Protein AF-0000000079815962 (afdb_homodimer)

InterPro domains:
  IPR004821 Cytidyltransferase-like domain [PF01467] (2-64)
  IPR014729 Rossmann-like alpha/beta/alpha sandwich fold [G3DSA:3.40.50.620] (1-140)
  IPR027417 P-loop containing nucleoside triphosphate hydrolase [G3DSA:3.40.50.300] (142-307)
  IPR027417 P-loop containing nucleoside triphosphate hydrolase [SSF52540] (143-313)
  IPR038727 NadR/Ttd14, AAA domain [PF13521] (144-303)
  IPR052735 Bacterial NAD biosynthesis/regulator protein [PTHR37512] (2-311)

pLDDT: mean 91.23, std 10.19, range [39.28, 98.06]

Radius of gyration: 28.27 Å; Cα contacts (8 Å, |Δi|>4): 1165; chains: 2; bounding box: 71×78×68 Å

Nearest PDB structures (foldseek):
  1lw7-assembly1_A  TM=7.899E-01  e=9.755E-20  Haemophilus influenzae
  6gyf-assembly1_A  TM=7.454E-01  e=7.166E-16  Lactococcus cremoris
  6gyf-assembly2_B  TM=7.501E-01  e=1.080E-15  Lactococcus cremoris
  6gzo-assembly2_B  TM=7.158E-01  e=6.374E-16  Lactococcus cremoris
  6gzo-assembly1_A  TM=7.272E-01  e=9.427E-15  Lactococcus cremoris

Foldseek 3Di:
DEEDQCLDPFQVNLQQVQVVVVVDQAAEYEHEDEPPFPDGSVLRLVLSVVSHDPRYDYDYDYPPDDPDLQVVLVVVCVVDPHQDAEYIDLDPCFCVNQVNSVHHYDHRHVPCPVPVDDSVVCLVPVLVQLLGGRLLVQLVQFAEEEEDAFPPLCLVVLQVLLCVVQVAEEQDQQVVVVCVVCVPPPDPADDPVVLVVSQVVSSVSSSVRSSGGSNRYYYYSDHLLLSQLVVCVRPVDGDPVSVVSPLVDDGQEYEYRDPPPPPPPPPPDDDPVRRVVSSVSSVVSVVVSVHHYDYADDDSVRRNVVVNVVCVVSSDGDNRD/DEEDQCQPPFQVNLQQQQVVVVVDQAAEYEHEDEPPFPDGSVLRLVLSVVSHDPRYDYDYDYPPDDPDLQVVLVVVCVVDPHQDAEYTDLDPCFCVNQVNSVHHYDHRHVPCPVPVDDSVVCLVPVLVQLLGGRLQVQLVQFAEEEEDAFPPLCLVVLQVLLCVVQVAEEQDQQVVVVCVVCVPPPDPADDPVVLVVSQVVSSVSSSVRSSGGSNRYYYYSDHLLLSQLVVCVRPVDGDPVSVVSPLVDDGQEYEYRDNPPPPPPPPPDDDPVRRVVSSVSSVVSVVVSVHHYDYADDDPVRRNVVVNVVCVVSSDGDNRD

Structure (mmCIF, N/CA/C/O backbone):
data_AF-0000000079815962-model_v1
#
loop_
_entity.id
_entity.type
_entity.pdbx_description
1 polymer 'Ribosylnicotinamide kinase'
#
loop_
_atom_site.group_PDB
_atom_site.id
_atom_site.type_symbol
_atom_site.label_atom_id
_atom_site.label_alt_id
_atom_site.label_comp_id
_atom_site.label_asym_id
_atom_site.label_entity_id
_atom_site.label_seq_id
_atom_site.pdbx_PDB_ins_code
_atom_site.Cartn_x
_atom_site.Cartn_y
_atom_site.Cartn_z
_atom_site.occupancy
_atom_site.B_iso_or_equiv
_atom_site.auth_seq_id
_atom_site.auth_comp_id
_atom_site.auth_asym_id
_atom_site.auth_atom_id
_atom_site.pdbx_PDB_model_num
ATOM 1 N N . MET A 1 1 ? 9.242 31.219 -9.156 1 95.38 1 MET A N 1
ATOM 2 C CA . MET A 1 1 ? 10.234 30.812 -8.164 1 95.38 1 MET A CA 1
ATOM 3 C C . MET A 1 1 ? 9.758 31.141 -6.75 1 95.38 1 MET A C 1
ATOM 5 O O . MET A 1 1 ? 9.062 32.156 -6.547 1 95.38 1 MET A O 1
ATOM 9 N N . ALA A 1 2 ? 10.031 30.266 -5.875 1 97 2 ALA A N 1
ATOM 10 C CA . ALA A 1 2 ? 9.867 30.516 -4.445 1 97 2 ALA A CA 1
ATOM 11 C C . ALA A 1 2 ? 11.062 29.984 -3.656 1 97 2 ALA A C 1
ATOM 13 O O . ALA A 1 2 ? 11.836 29.172 -4.164 1 97 2 ALA A O 1
ATOM 14 N N . VAL A 1 3 ? 11.203 30.547 -2.426 1 95.94 3 VAL A N 1
ATOM 15 C CA . VAL A 1 3 ? 12.352 30.141 -1.615 1 95.94 3 VAL A CA 1
ATOM 16 C C . VAL A 1 3 ? 11.945 30.078 -0.144 1 95.94 3 VAL A C 1
ATOM 18 O O . VAL A 1 3 ? 11.047 30.797 0.289 1 95.94 3 VAL A O 1
ATOM 21 N N . GLY A 1 4 ? 12.555 29.125 0.575 1 93.88 4 GLY A N 1
ATOM 22 C CA . GLY A 1 4 ? 12.32 29.047 2.008 1 93.88 4 GLY A CA 1
ATOM 23 C C . GLY A 1 4 ? 13.023 27.875 2.664 1 93.88 4 GLY A C 1
ATOM 24 O O . GLY A 1 4 ? 13.539 26.984 1.979 1 93.88 4 GLY A O 1
ATOM 25 N N . LYS A 1 5 ? 13.07 27.953 3.996 1 93.06 5 LYS A N 1
ATOM 26 C CA . LYS A 1 5 ? 13.633 26.844 4.766 1 93.06 5 LYS A CA 1
ATOM 27 C C . LYS A 1 5 ? 12.633 25.703 4.887 1 93.06 5 LYS A C 1
ATOM 29 O O . LYS A 1 5 ? 13.023 24.531 4.941 1 93.06 5 LYS A O 1
ATOM 34 N N . PHE A 1 6 ? 11.359 26.031 4.969 1 96.12 6 PHE A N 1
ATOM 35 C CA . PHE A 1 6 ? 10.281 25.062 5.094 1 96.12 6 PHE A CA 1
ATOM 36 C C . PHE A 1 6 ? 10.562 24.078 6.23 1 96.12 6 PHE A C 1
ATOM 38 O O . PHE A 1 6 ? 10.492 22.859 6.047 1 96.12 6 PHE A O 1
ATOM 45 N N . ASN A 1 7 ? 10.82 24.672 7.465 1 94.31 7 ASN A N 1
ATOM 46 C CA . ASN A 1 7 ? 11.25 23.906 8.633 1 94.31 7 ASN A CA 1
ATOM 47 C C . ASN A 1 7 ? 10.391 24.219 9.852 1 94.31 7 ASN A C 1
ATOM 49 O O . ASN A 1 7 ? 10.727 25.078 10.656 1 94.31 7 ASN A O 1
ATOM 53 N N . PRO A 1 8 ? 9.375 23.391 10 1 95.44 8 PRO A N 1
ATOM 54 C CA . PRO A 1 8 ? 8.883 22.328 9.133 1 95.44 8 PRO A CA 1
ATOM 55 C C . PRO A 1 8 ? 7.934 22.828 8.047 1 95.44 8 PRO A C 1
ATOM 57 O O . PRO A 1 8 ? 7.41 23.938 8.156 1 95.44 8 PRO A O 1
ATOM 60 N N . PRO A 1 9 ? 7.762 22 7.02 1 97.06 9 PRO A N 1
ATOM 61 C CA . PRO A 1 9 ? 6.73 22.375 6.051 1 97.06 9 PRO A CA 1
ATOM 62 C C . PRO A 1 9 ? 5.34 22.469 6.676 1 97.06 9 PRO A C 1
ATOM 64 O O . PRO A 1 9 ? 4.934 21.562 7.414 1 97.06 9 PRO A O 1
ATOM 67 N N . HIS A 1 10 ? 4.652 23.562 6.438 1 96.44 10 HIS A N 1
ATOM 68 C CA . HIS A 1 10 ? 3.326 23.766 7.012 1 96.44 10 HIS A CA 1
ATOM 69 C C . HIS A 1 10 ? 2.348 24.281 5.957 1 96.44 10 HIS A C 1
ATOM 71 O O . HIS A 1 10 ? 2.734 24.531 4.812 1 96.44 10 HIS A O 1
ATOM 77 N N . LEU A 1 11 ? 1.115 24.375 6.352 1 95.75 11 LEU A N 1
ATOM 78 C CA . LEU A 1 11 ? 0.026 24.656 5.422 1 95.75 11 LEU A CA 1
ATOM 79 C C . LEU A 1 11 ? 0.186 26.031 4.801 1 95.75 11 LEU A C 1
ATOM 81 O O . LEU A 1 11 ? -0.256 26.266 3.674 1 95.75 11 LEU A O 1
ATOM 85 N N . GLY A 1 12 ? 0.772 26.969 5.496 1 95.5 12 GLY A N 1
ATOM 86 C CA . GLY A 1 12 ? 1.086 28.266 4.906 1 95.5 12 GLY A CA 1
ATOM 87 C C . GLY A 1 12 ? 2.01 28.156 3.705 1 95.5 12 GLY A C 1
ATOM 88 O O . GLY A 1 12 ? 1.849 28.891 2.729 1 95.5 12 GLY A O 1
ATOM 89 N N . HIS A 1 13 ? 2.998 27.297 3.814 1 96.69 13 HIS A N 1
ATOM 90 C CA . HIS A 1 13 ? 3.893 27.047 2.691 1 96.69 13 HIS A CA 1
ATOM 91 C C . HIS A 1 13 ? 3.133 26.469 1.501 1 96.69 13 HIS A C 1
ATOM 93 O O . HIS A 1 13 ? 3.357 26.875 0.359 1 96.69 13 HIS A O 1
ATOM 99 N N . VAL A 1 14 ? 2.285 25.562 1.812 1 96.38 14 VAL A N 1
ATOM 100 C CA . VAL A 1 14 ? 1.502 24.938 0.755 1 96.38 14 VAL A CA 1
ATOM 101 C C . VAL A 1 14 ? 0.639 25.969 0.053 1 96.38 14 VAL A C 1
ATOM 103 O O . VAL A 1 14 ? 0.527 25.969 -1.175 1 96.38 14 VAL A O 1
ATOM 106 N N . HIS A 1 15 ? 0.028 26.828 0.82 1 95.81 15 HIS A N 1
ATOM 107 C CA . HIS A 1 15 ? -0.77 27.906 0.24 1 95.81 15 HIS A CA 1
ATOM 108 C C . HIS A 1 15 ? 0.066 28.766 -0.701 1 95.81 15 HIS A C 1
ATOM 110 O O . HIS A 1 15 ? -0.329 29 -1.844 1 95.81 15 HIS A O 1
ATOM 116 N N . LEU A 1 16 ? 1.163 29.156 -0.285 1 96.44 16 LEU A N 1
ATOM 117 C CA . LEU A 1 16 ? 2.082 29.969 -1.075 1 96.44 16 LEU A CA 1
ATOM 118 C C . LEU A 1 16 ? 2.422 29.281 -2.393 1 96.44 16 LEU A C 1
ATOM 120 O O . LEU A 1 16 ? 2.271 29.875 -3.465 1 96.44 16 LEU A O 1
ATOM 124 N N . LEU A 1 17 ? 2.787 28.062 -2.303 1 97.56 17 LEU A N 1
ATOM 125 C CA . LEU A 1 17 ? 3.334 27.359 -3.455 1 97.56 17 LEU A CA 1
ATOM 126 C C . LEU A 1 17 ? 2.223 26.922 -4.402 1 97.56 17 LEU A C 1
ATOM 128 O O . LEU A 1 17 ? 2.416 26.891 -5.621 1 97.56 17 LEU A O 1
ATOM 132 N N . THR A 1 18 ? 1.058 26.609 -3.846 1 96.38 18 THR A N 1
ATOM 133 C CA . THR A 1 18 ? -0.066 26.25 -4.699 1 96.38 18 THR A CA 1
ATOM 134 C C . THR A 1 18 ? -0.569 27.453 -5.488 1 96.38 18 THR A C 1
ATOM 136 O O . THR A 1 18 ? -0.885 27.328 -6.676 1 96.38 18 THR A O 1
ATOM 139 N N . VAL A 1 19 ? -0.665 28.562 -4.848 1 96.12 19 VAL A N 1
ATOM 140 C CA . VAL A 1 19 ? -1.051 29.797 -5.531 1 96.12 19 VAL A CA 1
ATOM 141 C C . VAL A 1 19 ? -0.046 30.109 -6.633 1 96.12 19 VAL A C 1
ATOM 143 O O . VAL A 1 19 ? -0.432 30.438 -7.762 1 96.12 19 VAL A O 1
ATOM 146 N N . GLY A 1 20 ? 1.193 30 -6.324 1 97.38 20 GLY A N 1
ATOM 147 C CA . GLY A 1 20 ? 2.23 30.219 -7.32 1 97.38 20 GLY A CA 1
ATOM 148 C C . GLY A 1 20 ? 2.152 29.25 -8.484 1 97.38 20 GLY A C 1
ATOM 149 O O . GLY A 1 20 ? 2.215 29.672 -9.648 1 97.38 20 GLY A O 1
ATOM 150 N N . ALA A 1 21 ? 2.002 28 -8.18 1 97.44 21 ALA A N 1
ATOM 151 C CA . ALA A 1 21 ? 1.961 26.953 -9.195 1 97.44 21 ALA A CA 1
ATOM 152 C C . ALA A 1 21 ? 0.795 27.172 -10.156 1 97.44 21 ALA A C 1
ATOM 154 O O . ALA A 1 21 ? 0.895 26.859 -11.344 1 97.44 21 ALA A O 1
ATOM 155 N N . ALA A 1 22 ? -0.296 27.703 -9.664 1 96.06 22 ALA A N 1
ATOM 156 C CA . ALA A 1 22 ? -1.493 27.922 -10.469 1 96.06 22 ALA A CA 1
ATOM 157 C C . ALA A 1 22 ? -1.28 29.062 -11.469 1 96.06 22 ALA A C 1
ATOM 159 O O . ALA A 1 22 ? -2.053 29.203 -12.422 1 96.06 22 ALA A O 1
ATOM 160 N N . ARG A 1 23 ? -0.23 29.797 -11.359 1 96.56 23 ARG A N 1
ATOM 161 C CA . ARG A 1 23 ? -0.042 31.016 -12.148 1 96.56 23 ARG A CA 1
ATOM 162 C C . ARG A 1 23 ? 1.087 30.844 -13.156 1 96.56 23 ARG A C 1
ATOM 164 O O . ARG A 1 23 ? 1.348 31.734 -13.961 1 96.56 23 ARG A O 1
ATOM 171 N N . VAL A 1 24 ? 1.722 29.672 -13.062 1 97.25 24 VAL A N 1
ATOM 172 C CA . VAL A 1 24 ? 2.869 29.469 -13.945 1 97.25 24 VAL A CA 1
ATOM 173 C C . VAL A 1 24 ? 2.807 28.078 -14.562 1 97.25 24 VAL A C 1
ATOM 175 O O . VAL A 1 24 ? 2.031 27.234 -14.109 1 97.25 24 VAL A O 1
ATOM 178 N N . ASP A 1 25 ? 3.592 27.875 -15.562 1 96.69 25 ASP A N 1
ATOM 179 C CA . ASP A 1 25 ? 3.709 26.547 -16.172 1 96.69 25 ASP A CA 1
ATOM 180 C C . ASP A 1 25 ? 4.484 25.594 -15.258 1 96.69 25 ASP A C 1
ATOM 182 O O . ASP A 1 25 ? 4.129 24.422 -15.133 1 96.69 25 ASP A O 1
ATOM 186 N N . HIS A 1 26 ? 5.543 26.141 -14.68 1 97.38 26 HIS A N 1
ATOM 187 C CA . HIS A 1 26 ? 6.367 25.344 -13.773 1 97.38 26 HIS A CA 1
ATOM 188 C C . HIS A 1 26 ? 6.918 26.203 -12.641 1 97.38 26 HIS A C 1
ATOM 190 O O . HIS A 1 26 ? 7.434 27.297 -12.875 1 97.38 26 HIS A O 1
ATOM 196 N N . LEU A 1 27 ? 6.734 25.75 -11.469 1 97.69 27 LEU A N 1
ATOM 197 C CA . LEU A 1 27 ? 7.23 26.469 -10.297 1 97.69 27 LEU A CA 1
ATOM 198 C C . LEU A 1 27 ? 8.445 25.766 -9.703 1 97.69 27 LEU A C 1
ATOM 200 O O . LEU A 1 27 ? 8.375 24.578 -9.359 1 97.69 27 LEU A O 1
ATOM 204 N N . HIS A 1 28 ? 9.5 26.5 -9.609 1 97.94 28 HIS A N 1
ATOM 205 C CA . HIS A 1 28 ? 10.695 26 -8.938 1 97.94 28 HIS A CA 1
ATOM 206 C C . HIS A 1 28 ? 10.789 26.547 -7.516 1 97.94 28 HIS A C 1
ATOM 208 O O . HIS A 1 28 ? 10.586 27.734 -7.289 1 97.94 28 HIS A O 1
ATOM 214 N N . VAL A 1 29 ? 11.055 25.672 -6.594 1 97.88 29 VAL A N 1
ATOM 215 C CA . VAL A 1 29 ? 11.148 26.047 -5.184 1 97.88 29 VAL A CA 1
ATOM 216 C C . VAL A 1 29 ? 12.555 25.75 -4.664 1 97.88 29 VAL A C 1
ATOM 218 O O . VAL A 1 29 ? 13.055 24.625 -4.805 1 97.88 29 VAL A O 1
ATOM 221 N N . LEU A 1 30 ? 13.164 26.719 -4.086 1 96.38 30 LEU A N 1
ATOM 222 C CA . LEU A 1 30 ? 14.445 26.516 -3.414 1 96.38 30 LEU A CA 1
ATOM 223 C C . LEU A 1 30 ? 14.242 26.234 -1.93 1 96.38 30 LEU A C 1
ATOM 225 O O . LEU A 1 30 ? 13.703 27.062 -1.199 1 96.38 30 LEU A O 1
ATOM 229 N N . LEU A 1 31 ? 14.578 25.078 -1.534 1 97.25 31 LEU A N 1
ATOM 230 C CA . LEU A 1 31 ? 14.547 24.688 -0.129 1 97.25 31 LEU A CA 1
ATOM 231 C C . LEU A 1 31 ? 15.945 24.75 0.482 1 97.25 31 LEU A C 1
ATOM 233 O O . LEU A 1 31 ? 16.844 24.031 0.035 1 97.25 31 LEU A O 1
ATOM 237 N N . CYS A 1 32 ? 16.062 25.531 1.525 1 95.38 32 CYS A N 1
ATOM 238 C CA . CYS A 1 32 ? 17.359 25.812 2.107 1 95.38 32 CYS A CA 1
ATOM 239 C C . CYS A 1 32 ? 17.688 24.844 3.244 1 95.38 32 CYS A C 1
ATOM 241 O O . CYS A 1 32 ? 16.891 24.703 4.18 1 95.38 32 CYS A O 1
ATOM 243 N N . ASP A 1 33 ? 18.875 24.203 3.129 1 94.88 33 ASP A N 1
ATOM 244 C CA . ASP A 1 33 ? 19.312 23.219 4.117 1 94.88 33 ASP A CA 1
ATOM 245 C C . ASP A 1 33 ? 20.391 23.797 5.02 1 94.88 33 ASP A C 1
ATOM 247 O O . ASP A 1 33 ? 21.469 24.172 4.547 1 94.88 33 ASP A O 1
ATOM 251 N N . ARG A 1 34 ? 20.078 23.922 6.277 1 88.88 34 ARG A N 1
ATOM 252 C CA . ARG A 1 34 ? 21.062 24.328 7.273 1 88.88 34 ARG A CA 1
ATOM 253 C C . ARG A 1 34 ? 21.438 23.156 8.18 1 88.88 34 ARG A C 1
ATOM 255 O O . ARG A 1 34 ? 20.578 22.391 8.617 1 88.88 34 ARG A O 1
ATOM 262 N N . PRO A 1 35 ? 22.719 23 8.43 1 79.5 35 PRO A N 1
ATOM 263 C CA . PRO A 1 35 ? 23.188 21.844 9.203 1 79.5 35 PRO A CA 1
ATOM 264 C C . PRO A 1 35 ? 22.562 21.766 10.594 1 79.5 35 PRO A C 1
ATOM 266 O O . PRO A 1 35 ? 22.469 20.688 11.18 1 79.5 35 PRO A O 1
ATOM 269 N N . ASP A 1 36 ? 22.109 22.891 11.172 1 81.94 36 ASP A N 1
ATOM 270 C CA . ASP A 1 36 ? 21.641 22.891 12.555 1 81.94 36 ASP A CA 1
ATOM 271 C C . ASP A 1 36 ? 20.141 22.594 12.617 1 81.94 36 ASP A C 1
ATOM 273 O O . ASP A 1 36 ? 19.562 22.5 13.703 1 81.94 36 ASP A O 1
ATOM 277 N N . GLN A 1 37 ? 19.703 22.375 11.477 1 82.62 37 GLN A N 1
ATOM 278 C CA . GLN A 1 37 ? 18.266 22.078 11.469 1 82.62 37 GLN A CA 1
ATOM 279 C C . GLN A 1 37 ? 18 20.641 11.891 1 82.62 37 GLN A C 1
ATOM 281 O O . GLN A 1 37 ? 18.766 19.734 11.539 1 82.62 37 GLN A O 1
ATOM 286 N N . THR A 1 38 ? 16.922 20.469 12.664 1 84.25 38 THR A N 1
ATOM 287 C CA . THR A 1 38 ? 16.594 19.188 13.266 1 84.25 38 THR A CA 1
ATOM 288 C C . THR A 1 38 ? 16.016 18.234 12.227 1 84.25 38 THR A C 1
ATOM 290 O O . THR A 1 38 ? 16.281 17.031 12.266 1 84.25 38 THR A O 1
ATOM 293 N N . LEU A 1 39 ? 15.305 18.766 11.234 1 92.62 39 LEU A N 1
ATOM 294 C CA . LEU A 1 39 ? 14.695 17.938 10.211 1 92.62 39 LEU A CA 1
ATOM 295 C C . LEU A 1 39 ? 15.555 17.906 8.945 1 92.62 39 LEU A C 1
ATOM 297 O O . LEU A 1 39 ? 15.867 18.953 8.383 1 92.62 39 LEU A O 1
ATOM 301 N N . PRO A 1 40 ? 15.883 16.75 8.531 1 93.56 40 PRO A N 1
ATOM 302 C CA . PRO A 1 40 ? 16.688 16.656 7.309 1 93.56 40 PRO A CA 1
ATOM 303 C C . PRO A 1 40 ? 16 17.312 6.105 1 93.56 40 PRO A C 1
ATOM 305 O O . PRO A 1 40 ? 14.781 17.203 5.949 1 93.56 40 PRO A O 1
ATOM 308 N N . ALA A 1 41 ? 16.797 17.906 5.238 1 95.19 41 ALA A N 1
ATOM 309 C CA . ALA A 1 41 ? 16.281 18.609 4.074 1 95.19 41 ALA A CA 1
ATOM 310 C C . ALA A 1 41 ? 15.578 17.656 3.117 1 95.19 41 ALA A C 1
ATOM 312 O O . ALA A 1 41 ? 14.586 18.016 2.477 1 95.19 41 ALA A O 1
ATOM 313 N N . THR A 1 42 ? 16.094 16.5 3.08 1 94.88 42 THR A N 1
ATOM 314 C CA . THR A 1 42 ? 15.508 15.508 2.189 1 94.88 42 THR A CA 1
ATOM 315 C C . THR A 1 42 ? 14.078 15.18 2.617 1 94.88 42 THR A C 1
ATOM 317 O O . THR A 1 42 ? 13.188 15.055 1.777 1 94.88 42 THR A O 1
ATOM 320 N N . ASP A 1 43 ? 13.875 15.062 3.896 1 95.75 43 ASP A N 1
ATOM 321 C CA . ASP A 1 43 ? 12.531 14.797 4.41 1 95.75 43 ASP A CA 1
ATOM 322 C C . ASP A 1 43 ? 11.609 15.984 4.164 1 95.75 43 ASP A C 1
ATOM 324 O O . ASP A 1 43 ? 10.492 15.82 3.656 1 95.75 43 ASP A O 1
ATOM 328 N N . ARG A 1 44 ? 12.117 17.125 4.48 1 96.75 44 ARG A N 1
ATOM 329 C CA . ARG A 1 44 ? 11.312 18.328 4.309 1 96.75 44 ARG A CA 1
ATOM 330 C C . ARG A 1 44 ? 10.906 18.5 2.848 1 96.75 44 ARG A C 1
ATOM 332 O O . ARG A 1 44 ? 9.758 18.828 2.555 1 96.75 44 ARG A O 1
ATOM 339 N N . ALA A 1 45 ? 11.836 18.234 1.983 1 97.31 45 ALA A N 1
ATOM 340 C CA . ALA A 1 45 ? 11.562 18.344 0.554 1 97.31 45 ALA A CA 1
ATOM 341 C C . ALA A 1 45 ? 10.5 17.344 0.115 1 97.31 45 ALA A C 1
ATOM 343 O O . ALA A 1 45 ? 9.578 17.688 -0.624 1 97.31 45 ALA A O 1
ATOM 344 N N . ALA A 1 46 ? 10.656 16.172 0.62 1 97.12 46 ALA A N 1
ATOM 345 C CA . ALA A 1 46 ? 9.711 15.125 0.259 1 97.12 46 ALA A CA 1
ATOM 346 C C . ALA A 1 46 ? 8.312 15.43 0.788 1 97.12 46 ALA A C 1
ATOM 348 O O . ALA A 1 46 ? 7.32 15.25 0.081 1 97.12 46 ALA A O 1
ATOM 349 N N . TRP A 1 47 ? 8.242 15.898 2.006 1 97.5 47 TRP A N 1
ATOM 350 C CA . TRP A 1 47 ? 6.961 16.234 2.611 1 97.5 47 TRP A CA 1
ATOM 351 C C . TRP A 1 47 ? 6.285 17.375 1.86 1 97.5 47 TRP A C 1
ATOM 353 O O . TRP A 1 47 ? 5.078 17.344 1.611 1 97.5 47 TRP A O 1
ATOM 363 N N . LEU A 1 48 ? 7.066 18.281 1.497 1 97 48 LEU A N 1
ATOM 364 C CA . LEU A 1 48 ? 6.547 19.406 0.749 1 97 48 LEU A CA 1
ATOM 365 C C . LEU A 1 48 ? 6.066 18.984 -0.633 1 97 48 LEU A C 1
ATOM 367 O O . LEU A 1 48 ? 4.957 19.328 -1.046 1 97 48 LEU A O 1
ATOM 371 N N . ALA A 1 49 ? 6.863 18.25 -1.328 1 96.25 49 ALA A N 1
ATOM 372 C CA . ALA A 1 49 ? 6.535 17.766 -2.67 1 96.25 49 ALA A CA 1
ATOM 373 C C . ALA A 1 49 ? 5.242 16.953 -2.662 1 96.25 49 ALA A C 1
ATOM 375 O O . ALA A 1 49 ? 4.441 17.047 -3.592 1 96.25 49 ALA A O 1
ATOM 376 N N . ASP A 1 50 ? 5.094 16.266 -1.649 1 95.25 50 ASP A N 1
ATOM 377 C CA . ASP A 1 50 ? 3.914 15.422 -1.511 1 95.25 50 ASP A CA 1
ATOM 378 C C . ASP A 1 50 ? 2.635 16.25 -1.501 1 95.25 50 ASP A C 1
ATOM 380 O O . ASP A 1 50 ? 1.579 15.789 -1.932 1 95.25 50 ASP A O 1
ATOM 384 N N . ALA A 1 51 ? 2.727 17.453 -1.059 1 95.75 51 ALA A N 1
ATOM 385 C CA . ALA A 1 51 ? 1.557 18.312 -0.874 1 95.75 51 ALA A CA 1
ATOM 386 C C . ALA A 1 51 ? 1.353 19.219 -2.074 1 95.75 51 ALA A C 1
ATOM 388 O O . ALA A 1 51 ? 0.396 20 -2.115 1 95.75 51 ALA A O 1
ATOM 389 N N . LEU A 1 52 ? 2.188 19.078 -3.078 1 96.62 52 LEU A N 1
ATOM 390 C CA . LEU A 1 52 ? 2.188 20.078 -4.141 1 96.62 52 LEU A CA 1
ATOM 391 C C . LEU A 1 52 ? 1.84 19.453 -5.484 1 96.62 52 LEU A C 1
ATOM 393 O O . LEU A 1 52 ? 1.977 18.234 -5.656 1 96.62 52 LEU A O 1
ATOM 397 N N . PRO A 1 53 ? 1.293 20.266 -6.387 1 93.69 53 PRO A N 1
ATOM 398 C CA . PRO A 1 53 ? 0.98 19.734 -7.719 1 93.69 53 PRO A CA 1
ATOM 399 C C . PRO A 1 53 ? 2.223 19.281 -8.477 1 93.69 53 PRO A C 1
ATOM 401 O O . PRO A 1 53 ? 3.348 19.531 -8.039 1 93.69 53 PRO A O 1
ATOM 404 N N . ASP A 1 54 ? 1.992 18.703 -9.578 1 92 54 ASP A N 1
ATOM 405 C CA . ASP A 1 54 ? 3.047 18.016 -10.312 1 92 54 ASP A CA 1
ATOM 406 C C . ASP A 1 54 ? 3.975 19 -11.008 1 92 54 ASP A C 1
ATOM 408 O O . ASP A 1 54 ? 5.086 18.656 -11.406 1 92 54 ASP A O 1
ATOM 412 N N . ASN A 1 55 ? 3.512 20.203 -11.211 1 96.06 55 ASN A N 1
ATOM 413 C CA . ASN A 1 55 ? 4.34 21.156 -11.93 1 96.06 55 ASN A CA 1
ATOM 414 C C . ASN A 1 55 ? 5.262 21.938 -10.984 1 96.06 55 ASN A C 1
ATOM 416 O O . ASN A 1 55 ? 5.746 23.016 -11.32 1 96.06 55 ASN A O 1
ATOM 420 N N . VAL A 1 56 ? 5.469 21.391 -9.82 1 97.5 56 VAL A N 1
ATOM 421 C CA . VAL A 1 56 ? 6.375 22 -8.859 1 97.5 56 VAL A CA 1
ATOM 422 C C . VAL A 1 56 ? 7.613 21.141 -8.68 1 97.5 56 VAL A C 1
ATOM 424 O O . VAL A 1 56 ? 7.504 19.922 -8.5 1 97.5 56 VAL A O 1
ATOM 427 N N . THR A 1 57 ? 8.773 21.734 -8.75 1 97.38 57 THR A N 1
ATOM 428 C CA . THR A 1 57 ? 10.031 21.047 -8.477 1 97.38 57 THR A CA 1
ATOM 429 C C . THR A 1 57 ? 10.758 21.672 -7.297 1 97.38 57 THR A C 1
ATOM 431 O O . THR A 1 57 ? 10.977 22.891 -7.281 1 97.38 57 THR A O 1
ATOM 434 N N . VAL A 1 58 ? 11.148 20.891 -6.352 1 97.5 58 VAL A N 1
ATOM 435 C CA . VAL A 1 58 ? 11.852 21.375 -5.168 1 97.5 58 VAL A CA 1
ATOM 436 C C . VAL A 1 58 ? 13.344 21.094 -5.301 1 97.5 58 VAL A C 1
ATOM 438 O O . VAL A 1 58 ? 13.75 19.953 -5.512 1 97.5 58 VAL A O 1
ATOM 441 N N . HIS A 1 59 ? 14.094 22.125 -5.148 1 96.56 59 HIS A N 1
ATOM 442 C CA . HIS A 1 59 ? 15.547 22.031 -5.188 1 96.56 59 HIS A CA 1
ATOM 443 C C . HIS A 1 59 ? 16.156 22.297 -3.809 1 96.56 59 HIS A C 1
ATOM 445 O O . HIS A 1 59 ? 16 23.375 -3.25 1 96.56 59 HIS A O 1
ATOM 451 N N . VAL A 1 60 ? 16.906 21.328 -3.369 1 96.69 60 VAL A N 1
ATOM 452 C CA . VAL A 1 60 ? 17.594 21.516 -2.09 1 96.69 60 VAL A CA 1
ATOM 453 C C . VAL A 1 60 ? 18.922 22.219 -2.312 1 96.69 60 VAL A C 1
ATOM 455 O O . VAL A 1 60 ? 19.688 21.859 -3.217 1 96.69 60 VAL A O 1
ATOM 458 N N . THR A 1 61 ? 19.141 23.25 -1.568 1 95.5 61 THR A N 1
ATOM 459 C CA . THR A 1 61 ? 20.406 24 -1.649 1 95.5 61 THR A CA 1
ATOM 460 C C . THR A 1 61 ? 20.922 24.312 -0.255 1 95.5 61 THR A C 1
ATOM 462 O O . THR A 1 61 ? 20.156 24.469 0.689 1 95.5 61 THR A O 1
ATOM 465 N N . PRO A 1 62 ? 22.266 24.438 -0.123 1 94.31 62 PRO A N 1
ATOM 466 C CA . PRO A 1 62 ? 22.797 24.812 1.184 1 94.31 62 PRO A CA 1
ATOM 467 C C . PRO A 1 62 ? 22.406 26.219 1.607 1 94.31 62 PRO A C 1
ATOM 469 O O . PRO A 1 62 ? 22.359 27.125 0.772 1 94.31 62 PRO A O 1
ATOM 472 N N . ASP A 1 63 ? 22.078 26.344 2.875 1 93.25 63 ASP A N 1
ATOM 473 C CA . ASP A 1 63 ? 21.828 27.656 3.473 1 93.25 63 ASP A CA 1
ATOM 474 C C . ASP A 1 63 ? 23.109 28.25 4.039 1 93.25 63 ASP A C 1
ATOM 476 O O . ASP A 1 63 ? 23.25 28.406 5.254 1 93.25 63 ASP A O 1
ATOM 480 N N . ASP A 1 64 ? 23.953 28.672 3.178 1 92.75 64 ASP A N 1
ATOM 481 C CA . ASP A 1 64 ? 25.297 29.125 3.549 1 92.75 64 ASP A CA 1
ATOM 482 C C . ASP A 1 64 ? 25.516 30.562 3.125 1 92.75 64 ASP A C 1
ATOM 484 O O . ASP A 1 64 ? 26.656 31.047 3.107 1 92.75 64 ASP A O 1
ATOM 488 N N . LEU A 1 65 ? 24.484 31.234 2.775 1 93.19 65 LEU A N 1
ATOM 489 C CA . LEU A 1 65 ? 24.594 32.625 2.305 1 93.19 65 LEU A CA 1
ATOM 490 C C . LEU A 1 65 ? 24.031 33.594 3.34 1 93.19 65 LEU A C 1
ATOM 492 O O . LEU A 1 65 ? 23.188 33.219 4.16 1 93.19 65 LEU A O 1
ATOM 496 N N . PRO A 1 66 ? 24.5 34.844 3.283 1 93 66 PRO A N 1
ATOM 497 C CA . PRO A 1 66 ? 23.922 35.844 4.164 1 93 66 PRO A CA 1
ATOM 498 C C . PRO A 1 66 ? 22.438 36.094 3.898 1 93 66 PRO A C 1
ATOM 500 O O . PRO A 1 66 ? 21.969 35.906 2.77 1 93 66 PRO A O 1
ATOM 503 N N . GLU A 1 67 ? 21.781 36.5 5.027 1 90.31 67 GLU A N 1
ATOM 504 C CA . GLU A 1 67 ? 20.359 36.844 4.895 1 90.31 67 GLU A CA 1
ATOM 505 C C . GLU A 1 67 ? 20.156 38.156 4.164 1 90.31 67 GLU A C 1
ATOM 507 O O . GLU A 1 67 ? 19.859 39.188 4.785 1 90.31 67 GLU A O 1
ATOM 512 N N . ALA A 1 68 ? 20.312 38.094 2.895 1 93.81 68 ALA A N 1
ATOM 513 C CA . ALA A 1 68 ? 20.172 39.25 2.016 1 93.81 68 ALA A CA 1
ATOM 514 C C . ALA A 1 68 ? 19.641 38.812 0.643 1 93.81 68 ALA A C 1
ATOM 516 O O . ALA A 1 68 ? 19.797 37.656 0.242 1 93.81 68 ALA A O 1
ATOM 517 N N . ASN A 1 69 ? 19.062 39.719 -0.045 1 95.31 69 ASN A N 1
ATOM 518 C CA . ASN A 1 69 ? 18.406 39.438 -1.315 1 95.31 69 ASN A CA 1
ATOM 519 C C . ASN A 1 69 ? 19.406 39.094 -2.402 1 95.31 69 ASN A C 1
ATOM 521 O O . ASN A 1 69 ? 19.203 38.125 -3.16 1 95.31 69 ASN A O 1
ATOM 525 N N . GLU A 1 70 ? 20.453 39.781 -2.432 1 95.5 70 GLU A N 1
ATOM 526 C CA . GLU A 1 70 ? 21.375 39.688 -3.559 1 95.5 70 GLU A CA 1
ATOM 527 C C . GLU A 1 70 ? 21.984 38.281 -3.641 1 95.5 70 GLU A C 1
ATOM 529 O O . GLU A 1 70 ? 21.922 37.656 -4.684 1 95.5 70 GLU A O 1
ATOM 534 N N . PRO A 1 71 ? 22.578 37.75 -2.562 1 96.19 71 PRO A N 1
ATOM 535 C CA . PRO A 1 71 ? 23.172 36.438 -2.652 1 96.19 71 PRO A CA 1
ATOM 536 C C . PRO A 1 71 ? 22.156 35.344 -2.992 1 96.19 71 PRO A C 1
ATOM 538 O O . PRO A 1 71 ? 22.453 34.438 -3.752 1 96.19 71 PRO A O 1
ATOM 541 N N . TRP A 1 72 ? 20.984 35.531 -2.553 1 95.12 72 TRP A N 1
ATOM 542 C CA . TRP A 1 72 ? 19.984 34.5 -2.754 1 95.12 72 TRP A CA 1
ATOM 543 C C . TRP A 1 72 ? 19.359 34.594 -4.141 1 95.12 72 TRP A C 1
ATOM 545 O O . TRP A 1 72 ? 18.906 33.594 -4.703 1 95.12 72 TRP A O 1
ATOM 555 N N . ALA A 1 73 ? 19.344 35.781 -4.668 1 96.31 73 ALA A N 1
ATOM 556 C CA . ALA A 1 73 ? 18.969 35.906 -6.074 1 96.31 73 ALA A CA 1
ATOM 557 C C . ALA A 1 73 ? 19.969 35.219 -6.977 1 96.31 73 ALA A C 1
ATOM 559 O O . ALA A 1 73 ? 19.594 34.531 -7.93 1 96.31 73 ALA A O 1
ATOM 560 N N . GLY A 1 74 ? 21.219 35.438 -6.656 1 95.62 74 GLY A N 1
ATOM 561 C CA . GLY A 1 74 ? 22.266 34.719 -7.387 1 95.62 74 GLY A CA 1
ATOM 562 C C . GLY A 1 74 ? 22.141 33.219 -7.332 1 95.62 74 GLY A C 1
ATOM 563 O O . GLY A 1 74 ? 22.25 32.531 -8.359 1 95.62 74 GLY A O 1
ATOM 564 N N . ARG A 1 75 ? 21.891 32.656 -6.133 1 96.06 75 ARG A N 1
ATOM 565 C CA . ARG A 1 75 ? 21.703 31.219 -5.953 1 96.06 75 ARG A CA 1
ATOM 566 C C . ARG A 1 75 ? 20.531 30.703 -6.773 1 96.06 75 ARG A C 1
ATOM 568 O O . ARG A 1 75 ? 20.609 29.641 -7.391 1 96.06 75 ARG A O 1
ATOM 575 N N . ALA A 1 76 ? 19.469 31.406 -6.766 1 95.44 76 ALA A N 1
ATOM 576 C CA . ALA A 1 76 ? 18.281 31.031 -7.523 1 95.44 76 ALA A CA 1
ATOM 577 C C . ALA A 1 76 ? 18.594 30.938 -9.016 1 95.44 76 ALA A C 1
ATOM 579 O O . ALA A 1 76 ? 18.219 29.953 -9.672 1 95.44 76 ALA A O 1
ATOM 580 N N . LEU A 1 77 ? 19.297 31.891 -9.531 1 95.06 77 LEU A N 1
ATOM 581 C CA . LEU A 1 77 ? 19.609 31.938 -10.953 1 95.06 77 LEU A CA 1
ATOM 582 C C . LEU A 1 77 ? 20.578 30.844 -11.336 1 95.06 77 LEU A C 1
ATOM 584 O O . LEU A 1 77 ? 20.594 30.375 -12.477 1 95.06 77 LEU A O 1
ATOM 588 N N . GLU A 1 78 ? 21.391 30.391 -10.398 1 94 78 GLU A N 1
ATOM 589 C CA . GLU A 1 78 ? 22.312 29.281 -10.625 1 94 78 GLU A CA 1
ATOM 590 C C . GLU A 1 78 ? 21.578 27.953 -10.742 1 94 78 GLU A C 1
ATOM 592 O O . GLU A 1 78 ? 21.969 27.078 -11.523 1 94 78 GLU A O 1
ATOM 597 N N . VAL A 1 79 ? 20.578 27.812 -9.938 1 91.69 79 VAL A N 1
ATOM 598 C CA . VAL A 1 79 ? 19.875 26.547 -9.836 1 91.69 79 VAL A CA 1
ATOM 599 C C . VAL A 1 79 ? 18.859 26.406 -10.977 1 91.69 79 VAL A C 1
ATOM 601 O O . VAL A 1 79 ? 18.625 25.312 -11.477 1 91.69 79 VAL A O 1
ATOM 604 N N . LEU A 1 80 ? 18.297 27.438 -11.383 1 89.19 80 LEU A N 1
ATOM 605 C CA . LEU A 1 80 ? 17.234 27.422 -12.375 1 89.19 80 LEU A CA 1
ATOM 606 C C . LEU A 1 80 ? 17.797 27.219 -13.773 1 89.19 80 LEU A C 1
ATOM 608 O O . LEU A 1 80 ? 18.891 27.703 -14.086 1 89.19 80 LEU A O 1
ATOM 612 N N . PRO A 1 81 ? 17.109 26.562 -14.562 1 84.44 81 PRO A N 1
ATOM 613 C CA . PRO A 1 81 ? 17.516 26.422 -15.961 1 84.44 81 PRO A CA 1
ATOM 614 C C . PRO A 1 81 ? 17.453 27.734 -16.734 1 84.44 81 PRO A C 1
ATOM 616 O O . PRO A 1 81 ? 18.25 27.953 -17.641 1 84.44 81 PRO A O 1
ATOM 619 N N . GLU A 1 82 ? 16.453 28.562 -16.438 1 90.69 82 GLU A N 1
ATOM 620 C CA . GLU A 1 82 ? 16.234 29.891 -17 1 90.69 82 GLU A CA 1
ATOM 621 C C . GLU A 1 82 ? 15.734 30.859 -15.945 1 90.69 82 GLU A C 1
ATOM 623 O O . GLU A 1 82 ? 15.188 30.453 -14.922 1 90.69 82 GLU A O 1
ATOM 628 N N . PRO A 1 83 ? 16 32.156 -16.281 1 93 83 PRO A N 1
ATOM 629 C CA . PRO A 1 83 ? 15.492 33.125 -15.32 1 93 83 PRO A CA 1
ATOM 630 C C . PRO A 1 83 ? 13.977 33.031 -15.117 1 93 83 PRO A C 1
ATOM 632 O O . PRO A 1 83 ? 13.242 32.812 -16.078 1 93 83 PRO A O 1
ATOM 635 N N . PRO A 1 84 ? 13.547 33.156 -13.891 1 96.56 84 PRO A N 1
ATOM 636 C CA . PRO A 1 84 ? 12.109 33.031 -13.617 1 96.56 84 PRO A CA 1
ATOM 637 C C . PRO A 1 84 ? 11.305 34.219 -14.109 1 96.56 84 PRO A C 1
ATOM 639 O O . PRO A 1 84 ? 11.812 35.344 -14.102 1 96.56 84 PRO A O 1
ATOM 642 N N . ASP A 1 85 ? 10.117 33.969 -14.523 1 97.38 85 ASP A N 1
ATOM 643 C CA . ASP A 1 85 ? 9.203 35.031 -14.906 1 97.38 85 ASP A CA 1
ATOM 644 C C . ASP A 1 85 ? 8.578 35.688 -13.672 1 97.38 85 ASP A C 1
ATOM 646 O O . ASP A 1 85 ? 8.352 36.906 -13.656 1 97.38 85 ASP A O 1
ATOM 650 N N . VAL A 1 86 ? 8.281 34.906 -12.688 1 98.06 86 VAL A N 1
ATOM 651 C CA . VAL A 1 86 ? 7.566 35.406 -11.508 1 98.06 86 VAL A CA 1
ATOM 652 C C . VAL A 1 86 ? 8.18 34.781 -10.25 1 98.06 86 VAL A C 1
ATOM 654 O O . VAL A 1 86 ? 8.57 33.625 -10.25 1 98.06 86 VAL A O 1
ATOM 657 N N . ALA A 1 87 ? 8.289 35.594 -9.242 1 97.94 87 ALA A N 1
ATOM 658 C CA . ALA A 1 87 ? 8.688 35.156 -7.906 1 97.94 87 ALA A CA 1
ATOM 659 C C . ALA A 1 87 ? 7.547 35.312 -6.91 1 97.94 87 ALA A C 1
ATOM 661 O O . ALA A 1 87 ? 6.844 36.344 -6.922 1 97.94 87 ALA A O 1
ATOM 662 N N . PHE A 1 88 ? 7.391 34.25 -6.102 1 97.88 88 PHE A N 1
ATOM 663 C CA . PHE A 1 88 ? 6.305 34.25 -5.129 1 97.88 88 PHE A CA 1
ATOM 664 C C . PHE A 1 88 ? 6.852 34.219 -3.705 1 97.88 88 PHE A C 1
ATOM 666 O O . PHE A 1 88 ? 7.703 33.406 -3.379 1 97.88 88 PHE A O 1
ATOM 673 N N . THR A 1 89 ? 6.41 35.156 -2.838 1 95.94 89 THR A N 1
ATOM 674 C CA . THR A 1 89 ? 6.77 35.125 -1.425 1 95.94 89 THR A CA 1
ATOM 675 C C . THR A 1 89 ? 5.602 35.594 -0.562 1 95.94 89 THR A C 1
ATOM 677 O O . THR A 1 89 ? 4.641 36.188 -1.072 1 95.94 89 THR A O 1
ATOM 680 N N . SER A 1 90 ? 5.676 35.25 0.695 1 93.38 90 SER A N 1
ATOM 681 C CA . SER A 1 90 ? 4.801 35.812 1.718 1 93.38 90 SER A CA 1
ATOM 682 C C . SER A 1 90 ? 5.594 36.625 2.734 1 93.38 90 SER A C 1
ATOM 684 O O . SER A 1 90 ? 5.332 36.562 3.936 1 93.38 90 SER A O 1
ATOM 686 N N . GLU A 1 91 ? 6.609 37.344 2.234 1 91.56 91 GLU A N 1
ATOM 687 C CA . GLU A 1 91 ? 7.523 38.125 3.072 1 91.56 91 GLU A CA 1
ATOM 688 C C . GLU A 1 91 ? 7.766 39.5 2.488 1 91.56 91 GLU A C 1
ATOM 690 O O . GLU A 1 91 ? 7.77 39.688 1.268 1 91.56 91 GLU A O 1
ATOM 695 N N . PRO A 1 92 ? 8.062 40.438 3.367 1 91.12 92 PRO A N 1
ATOM 696 C CA . PRO A 1 92 ? 8.25 41.812 2.902 1 91.12 92 PRO A CA 1
ATOM 697 C C . PRO A 1 92 ? 9.477 41.938 2.006 1 91.12 92 PRO A C 1
ATOM 699 O O . PRO A 1 92 ? 9.547 42.875 1.193 1 91.12 92 PRO A O 1
ATOM 702 N N . TRP A 1 93 ? 10.406 41.094 2.105 1 91.75 93 TRP A N 1
ATOM 703 C CA . TRP A 1 93 ? 11.648 41.219 1.349 1 91.75 93 TRP A CA 1
ATOM 704 C C . TRP A 1 93 ? 11.469 40.75 -0.089 1 91.75 93 TRP A C 1
ATOM 706 O O . TRP A 1 93 ? 12.344 40.938 -0.931 1 91.75 93 TRP A O 1
ATOM 716 N N . GLY A 1 94 ? 10.32 40.25 -0.502 1 95.31 94 GLY A N 1
ATOM 717 C CA . GLY A 1 94 ? 10.039 39.594 -1.761 1 95.31 94 GLY A CA 1
ATOM 718 C C . GLY A 1 94 ? 10.273 40.469 -2.973 1 95.31 94 GLY A C 1
ATOM 719 O O . GLY A 1 94 ? 10.953 40.062 -3.916 1 95.31 94 GLY A O 1
ATOM 720 N N . PRO A 1 95 ? 9.734 41.688 -2.971 1 96.06 95 PRO A N 1
ATOM 721 C CA . PRO A 1 95 ? 9.906 42.562 -4.145 1 96.06 95 PRO A CA 1
ATOM 722 C C . PRO A 1 95 ? 11.367 42.781 -4.496 1 96.06 95 PRO A C 1
ATOM 724 O O . PRO A 1 95 ? 11.742 42.719 -5.672 1 96.06 95 PRO A O 1
ATOM 727 N N . GLY A 1 96 ? 12.164 43.094 -3.504 1 96.69 96 GLY A N 1
ATOM 728 C CA . GLY A 1 96 ? 13.586 43.281 -3.744 1 96.69 96 GLY A CA 1
ATOM 729 C C . GLY A 1 96 ? 14.273 42.062 -4.316 1 96.69 96 GLY A C 1
ATOM 730 O O . GLY A 1 96 ? 15.102 42.156 -5.223 1 96.69 96 GLY A O 1
ATOM 731 N N . TRP A 1 97 ? 13.914 40.938 -3.854 1 96.88 97 TRP A N 1
ATOM 732 C CA . TRP A 1 97 ? 14.469 39.656 -4.312 1 96.88 97 TRP A CA 1
ATOM 733 C C . TRP A 1 97 ? 14.062 39.375 -5.758 1 96.88 97 TRP A C 1
ATOM 735 O O . TRP A 1 97 ? 14.906 39 -6.582 1 96.88 97 TRP A O 1
ATOM 745 N N . ALA A 1 98 ? 12.82 39.625 -6.086 1 97.44 98 ALA A N 1
ATOM 746 C CA . ALA A 1 98 ? 12.305 39.406 -7.434 1 97.44 98 ALA A CA 1
ATOM 747 C C . ALA A 1 98 ? 12.992 40.312 -8.438 1 97.44 98 ALA A C 1
ATOM 749 O O . ALA A 1 98 ? 13.359 39.875 -9.539 1 97.44 98 ALA A O 1
ATOM 750 N N . GLN A 1 99 ? 13.133 41.531 -8.047 1 97.12 99 GLN A N 1
ATOM 751 C CA . GLN A 1 99 ? 13.758 42.531 -8.914 1 97.12 99 GLN A CA 1
ATOM 752 C C . GLN A 1 99 ? 15.164 42.094 -9.32 1 97.12 99 GLN A C 1
ATOM 754 O O . GLN A 1 99 ? 15.562 42.25 -10.477 1 97.12 99 GLN A O 1
ATOM 759 N N . LEU A 1 100 ? 15.891 41.594 -8.391 1 96.75 100 LEU A N 1
ATOM 760 C CA . LEU A 1 100 ? 17.266 41.188 -8.617 1 96.75 100 LEU A CA 1
ATOM 761 C C . LEU A 1 100 ? 17.344 40.031 -9.602 1 96.75 100 LEU A C 1
ATOM 763 O O . LEU A 1 100 ? 18.359 39.812 -10.266 1 96.75 100 LEU A O 1
ATOM 767 N N . MET A 1 101 ? 16.297 39.25 -9.773 1 96.31 101 MET A N 1
ATOM 768 C CA . MET A 1 101 ? 16.25 38.094 -10.68 1 96.31 101 MET A CA 1
ATOM 769 C C . MET A 1 101 ? 15.609 38.5 -12.008 1 96.31 101 MET A C 1
ATOM 771 O O . MET A 1 101 ? 15.531 37.656 -12.922 1 96.31 101 MET A O 1
ATOM 775 N N . GLY A 1 102 ? 15.141 39.688 -12.039 1 95.81 102 GLY A N 1
ATOM 776 C CA . GLY A 1 102 ? 14.438 40.094 -13.234 1 95.81 102 GLY A CA 1
ATOM 777 C C . GLY A 1 102 ? 13.039 39.531 -13.344 1 95.81 102 GLY A C 1
ATOM 778 O O . GLY A 1 102 ? 12.516 39.375 -14.453 1 95.81 102 GLY A O 1
ATOM 779 N N . ALA A 1 103 ? 12.461 39.188 -12.273 1 97.44 103 ALA A N 1
ATOM 780 C CA . ALA A 1 103 ? 11.148 38.562 -12.25 1 97.44 103 ALA A CA 1
ATOM 781 C C . ALA A 1 103 ? 10.086 39.531 -11.703 1 97.44 103 ALA A C 1
ATOM 783 O O . ALA A 1 103 ? 10.406 40.438 -10.961 1 97.44 103 ALA A O 1
ATOM 784 N N . ASP A 1 104 ? 8.867 39.312 -12.109 1 97.75 104 ASP A N 1
ATOM 785 C CA . ASP A 1 104 ? 7.758 39.969 -11.414 1 97.75 104 ASP A CA 1
ATOM 786 C C . ASP A 1 104 ? 7.555 39.344 -10.031 1 97.75 104 ASP A C 1
ATOM 788 O O . ASP A 1 104 ? 7.898 38.188 -9.805 1 97.75 104 ASP A O 1
ATOM 792 N N . HIS A 1 105 ? 7.098 40.188 -9.172 1 97.38 105 HIS A N 1
ATOM 793 C CA . HIS A 1 105 ? 6.84 39.688 -7.828 1 97.38 105 HIS A CA 1
ATOM 794 C C . HIS A 1 105 ? 5.344 39.562 -7.562 1 97.38 105 HIS A C 1
ATOM 796 O O . HIS A 1 105 ? 4.57 40.438 -7.941 1 97.38 105 HIS A O 1
ATOM 802 N N . VAL A 1 106 ? 4.977 38.5 -6.957 1 97.25 106 VAL A N 1
ATOM 803 C CA . VAL A 1 106 ? 3.619 38.344 -6.457 1 97.25 106 VAL A CA 1
ATOM 804 C C . VAL A 1 106 ? 3.654 38.031 -4.957 1 97.25 106 VAL A C 1
ATOM 806 O O . VAL A 1 106 ? 4.219 37.031 -4.535 1 97.25 106 VAL A O 1
ATOM 809 N N . ALA A 1 107 ? 3.074 38.906 -4.188 1 95.25 107 ALA A N 1
ATOM 810 C CA . ALA A 1 107 ? 2.883 38.688 -2.758 1 95.25 107 ALA A CA 1
ATOM 811 C C . ALA A 1 107 ? 1.641 37.812 -2.51 1 95.25 107 ALA A C 1
ATOM 813 O O . ALA A 1 107 ? 0.525 38.219 -2.846 1 95.25 107 ALA A O 1
ATOM 814 N N . VAL A 1 108 ? 1.783 36.688 -1.885 1 93.75 108 VAL A N 1
ATOM 815 C CA . VAL A 1 108 ? 0.67 35.75 -1.773 1 93.75 108 VAL A CA 1
ATOM 816 C C . VAL A 1 108 ? -0.065 35.969 -0.454 1 93.75 108 VAL A C 1
ATOM 818 O O . VAL A 1 108 ? -1.289 36.125 -0.436 1 93.75 108 VAL A O 1
ATOM 821 N N . ASP A 1 109 ? 0.628 35.969 0.714 1 89.94 109 ASP A N 1
ATOM 822 C CA . ASP A 1 109 ? -0.006 36.094 2.023 1 89.94 109 ASP A CA 1
ATOM 823 C C . ASP A 1 109 ? 0.944 36.719 3.037 1 89.94 109 ASP A C 1
ATOM 825 O O . ASP A 1 109 ? 1.229 36.125 4.082 1 89.94 109 ASP A O 1
ATOM 829 N N . ASN A 1 110 ? 1.247 37.938 2.879 1 86.94 110 ASN A N 1
ATOM 830 C CA . ASN A 1 110 ? 2.205 38.625 3.736 1 86.94 110 ASN A CA 1
ATOM 831 C C . ASN A 1 110 ? 1.668 38.781 5.156 1 86.94 110 ASN A C 1
ATOM 833 O O . ASN A 1 110 ? 2.43 38.719 6.121 1 86.94 110 ASN A O 1
ATOM 837 N N . ASP A 1 111 ? 0.459 38.906 5.203 1 83.44 111 ASP A N 1
ATOM 838 C CA . ASP A 1 111 ? -0.155 39.156 6.5 1 83.44 111 ASP A CA 1
ATOM 839 C C . ASP A 1 111 ? -0.537 37.844 7.199 1 83.44 111 ASP A C 1
ATOM 841 O O . ASP A 1 111 ? -1.058 37.875 8.312 1 83.44 111 ASP A O 1
ATOM 845 N N . ARG A 1 112 ? -0.258 36.781 6.578 1 83.12 112 ARG A N 1
ATOM 846 C CA . ARG A 1 112 ? -0.612 35.469 7.098 1 83.12 112 ARG A CA 1
ATOM 847 C C . ARG A 1 112 ? -2.078 35.406 7.516 1 83.12 112 ARG A C 1
ATOM 849 O O . ARG A 1 112 ? -2.402 34.938 8.602 1 83.12 112 ARG A O 1
ATOM 856 N N . SER A 1 113 ? -2.867 35.938 6.727 1 84.44 113 SER A N 1
ATOM 857 C CA . SER A 1 113 ? -4.301 36.031 6.988 1 84.44 113 SER A CA 1
ATOM 858 C C . SER A 1 113 ? -5.035 34.781 6.52 1 84.44 113 SER A C 1
ATOM 860 O O . SER A 1 113 ? -5.973 34.312 7.176 1 84.44 113 SER A O 1
ATOM 862 N N . THR A 1 114 ? -4.625 34.219 5.48 1 85 114 THR A N 1
ATOM 863 C CA . THR A 1 114 ? -5.27 33 4.957 1 85 114 THR A CA 1
ATOM 864 C C . THR A 1 114 ? -4.891 31.781 5.785 1 85 114 THR A C 1
ATOM 866 O O . THR A 1 114 ? -5.758 31 6.172 1 85 114 THR A O 1
ATOM 869 N N . VAL A 1 115 ? -3.643 31.578 6.047 1 88.5 115 VAL A N 1
ATOM 870 C CA . VAL A 1 115 ? -3.141 30.516 6.918 1 88.5 115 VAL A CA 1
ATOM 871 C C . VAL A 1 115 ? -2.195 31.109 7.957 1 88.5 115 VAL A C 1
ATOM 873 O O . VAL A 1 115 ? -1.055 31.469 7.645 1 88.5 115 VAL A O 1
ATOM 876 N N . PRO A 1 116 ? -2.67 31.188 9.133 1 88.06 116 PRO A N 1
ATOM 877 C CA . PRO A 1 116 ? -1.844 31.781 10.18 1 88.06 116 PRO A CA 1
ATOM 878 C C . PRO A 1 116 ? -0.768 30.828 10.703 1 88.06 116 PRO A C 1
ATOM 880 O O . PRO A 1 116 ? -0.882 30.312 11.82 1 88.06 116 PRO A O 1
ATOM 883 N N . ALA A 1 117 ? 0.234 30.625 9.883 1 89.69 117 ALA A N 1
ATOM 884 C CA . ALA A 1 117 ? 1.302 29.688 10.227 1 89.69 117 ALA A CA 1
ATOM 885 C C . ALA A 1 117 ? 2.674 30.312 9.977 1 89.69 117 ALA A C 1
ATOM 887 O O . ALA A 1 117 ? 2.85 31.078 9.031 1 89.69 117 ALA A O 1
ATOM 888 N N . SER A 1 118 ? 3.561 30.031 10.898 1 89.31 118 SER A N 1
ATOM 889 C CA . SER A 1 118 ? 4.969 30.375 10.695 1 89.31 118 SER A CA 1
ATOM 890 C C . SER A 1 118 ? 5.875 29.25 11.188 1 89.31 118 SER A C 1
ATOM 892 O O . SER A 1 118 ? 5.543 28.547 12.141 1 89.31 118 SER A O 1
ATOM 894 N N . GLY A 1 119 ? 6.996 29.125 10.438 1 90 119 GLY A N 1
ATOM 895 C CA . GLY A 1 119 ? 7.957 28.125 10.859 1 90 119 GLY A CA 1
ATOM 896 C C . GLY A 1 119 ? 8.453 28.328 12.273 1 90 119 GLY A C 1
ATOM 897 O O . GLY A 1 119 ? 8.617 27.359 13.031 1 90 119 GLY A O 1
ATOM 898 N N . THR A 1 120 ? 8.594 29.531 12.633 1 88.38 120 THR A N 1
ATOM 899 C CA . THR A 1 120 ? 9.062 29.906 13.961 1 88.38 120 THR A CA 1
ATOM 900 C C . THR A 1 120 ? 8.062 29.469 15.031 1 88.38 120 THR A C 1
ATOM 902 O O . THR A 1 120 ? 8.453 28.875 16.047 1 88.38 120 THR A O 1
ATOM 905 N N . ALA A 1 121 ? 6.852 29.75 14.805 1 90 121 ALA A N 1
ATOM 906 C CA . ALA A 1 121 ? 5.812 29.375 15.758 1 90 121 ALA A CA 1
ATOM 907 C C . ALA A 1 121 ? 5.727 27.859 15.914 1 90 121 ALA A C 1
ATOM 909 O O . ALA A 1 121 ? 5.582 27.359 17.031 1 90 121 ALA A O 1
ATOM 910 N N . LEU A 1 122 ? 5.82 27.156 14.828 1 92 122 LEU A N 1
ATOM 911 C CA . LEU A 1 122 ? 5.746 25.703 14.875 1 92 122 LEU A CA 1
ATOM 912 C C . LEU A 1 122 ? 6.938 25.109 15.625 1 92 122 LEU A C 1
ATOM 914 O O . LEU A 1 122 ? 6.777 24.219 16.453 1 92 122 LEU A O 1
ATOM 918 N N . ARG A 1 123 ? 8.102 25.656 15.422 1 91.06 123 ARG A N 1
ATOM 919 C CA . ARG A 1 123 ? 9.297 25.141 16.094 1 91.06 123 ARG A CA 1
ATOM 920 C C . ARG A 1 123 ? 9.25 25.453 17.594 1 91.06 123 ARG A C 1
ATOM 922 O O . ARG A 1 123 ? 9.75 24.688 18.406 1 91.06 123 ARG A O 1
ATOM 929 N N . ALA A 1 124 ? 8.617 26.531 17.922 1 89.5 124 ALA A N 1
ATOM 930 C CA . ALA A 1 124 ? 8.523 26.938 19.312 1 89.5 124 ALA A CA 1
ATOM 931 C C . ALA A 1 124 ? 7.586 26.016 20.094 1 89.5 124 ALA A C 1
ATOM 933 O O . ALA A 1 124 ? 7.836 25.703 21.25 1 89.5 124 ALA A O 1
ATOM 934 N N . ASN A 1 125 ? 6.547 25.656 19.438 1 90.5 125 ASN A N 1
ATOM 935 C CA . ASN A 1 125 ? 5.574 24.766 20.078 1 90.5 125 ASN A CA 1
ATOM 936 C C . ASN A 1 125 ? 4.887 23.875 19.062 1 90.5 125 ASN A C 1
ATOM 938 O O . ASN A 1 125 ? 3.752 24.141 18.656 1 90.5 125 ASN A O 1
ATOM 942 N N . LEU A 1 126 ? 5.496 22.781 18.828 1 90.81 126 LEU A N 1
ATOM 943 C CA . LEU A 1 126 ? 4.984 21.906 17.781 1 90.81 126 LEU A CA 1
ATOM 944 C C . LEU A 1 126 ? 3.658 21.266 18.219 1 90.81 126 LEU A C 1
ATOM 946 O O . LEU A 1 126 ? 2.736 21.156 17.406 1 90.81 126 LEU A O 1
ATOM 950 N N . ALA A 1 127 ? 3.568 20.938 19.438 1 88.12 127 ALA A N 1
ATOM 951 C CA . ALA A 1 127 ? 2.365 20.281 19.938 1 88.12 127 ALA A CA 1
ATOM 952 C C . ALA A 1 127 ? 1.128 21.141 19.703 1 88.12 127 ALA A C 1
ATOM 954 O O . ALA A 1 127 ? 0.089 20.641 19.266 1 88.12 127 ALA A O 1
ATOM 955 N N . ARG A 1 128 ? 1.276 22.391 19.891 1 89 128 ARG A N 1
ATOM 956 C CA . ARG A 1 128 ? 0.155 23.312 19.766 1 89 128 ARG A CA 1
ATOM 957 C C . ARG A 1 128 ? -0.172 23.594 18.297 1 89 128 ARG A C 1
ATOM 959 O O . ARG A 1 128 ? -1.317 23.891 17.953 1 89 128 ARG A O 1
ATOM 966 N N . ASN A 1 129 ? 0.814 23.453 17.516 1 92.88 129 ASN A N 1
ATOM 967 C CA . ASN A 1 129 ? 0.641 23.859 16.125 1 92.88 129 ASN A CA 1
ATOM 968 C C . ASN A 1 129 ? 0.672 22.656 15.188 1 92.88 129 ASN A C 1
ATOM 970 O O . ASN A 1 129 ? 0.848 22.812 13.977 1 92.88 129 ASN A O 1
ATOM 974 N N . PHE A 1 130 ? 0.465 21.5 15.703 1 93.38 130 PHE A N 1
ATOM 975 C CA . PHE A 1 130 ? 0.614 20.266 14.938 1 93.38 130 PHE A CA 1
ATOM 976 C C . PHE A 1 130 ? -0.352 20.234 13.766 1 93.38 130 PHE A C 1
ATOM 978 O O . PHE A 1 130 ? -0.03 19.703 12.703 1 93.38 130 PHE A O 1
ATOM 985 N N . HIS A 1 131 ? -1.513 20.844 13.898 1 92.5 131 HIS A N 1
ATOM 986 C CA . HIS A 1 131 ? -2.57 20.844 12.891 1 92.5 131 HIS A CA 1
ATOM 987 C C . HIS A 1 131 ? -2.158 21.641 11.664 1 92.5 131 HIS A C 1
ATOM 989 O O . HIS A 1 131 ? -2.793 21.531 10.609 1 92.5 131 HIS A O 1
ATOM 995 N N . LEU A 1 132 ? -1.089 22.375 11.805 1 95 132 LEU A N 1
ATOM 996 C CA . LEU A 1 132 ? -0.675 23.25 10.711 1 95 132 LEU A CA 1
ATOM 997 C C . LEU A 1 132 ? 0.363 22.547 9.828 1 95 132 LEU A C 1
ATOM 999 O O . LEU A 1 132 ? 0.681 23.031 8.742 1 95 132 LEU A O 1
ATOM 1003 N N . LEU A 1 133 ? 0.879 21.438 10.266 1 96 133 LEU A N 1
ATOM 1004 C CA . LEU A 1 133 ? 1.842 20.688 9.469 1 96 133 LEU A CA 1
ATOM 1005 C C . LEU A 1 133 ? 1.212 20.203 8.164 1 96 133 LEU A C 1
ATOM 1007 O O . LEU A 1 133 ? 0.017 19.891 8.125 1 96 133 LEU A O 1
ATOM 1011 N N . VAL A 1 134 ? 2.068 20.125 7.137 1 96.81 134 VAL A N 1
ATOM 1012 C CA . VAL A 1 134 ? 1.586 19.422 5.957 1 96.81 134 VAL A CA 1
ATOM 1013 C C . VAL A 1 134 ? 1.326 17.953 6.301 1 96.81 134 VAL A C 1
ATOM 1015 O O . VAL A 1 134 ? 2.008 17.375 7.156 1 96.81 134 VAL A O 1
ATOM 1018 N N . PRO A 1 135 ? 0.393 17.281 5.609 1 96.62 135 PRO A N 1
ATOM 1019 C CA . PRO A 1 135 ? -0.053 15.945 6 1 96.62 135 PRO A CA 1
ATOM 1020 C C . PRO A 1 135 ? 1.09 14.93 6.047 1 96.62 135 PRO A C 1
ATOM 1022 O O . PRO A 1 135 ? 1.166 14.125 6.98 1 96.62 135 PRO A O 1
ATOM 1025 N N . ALA A 1 136 ? 1.994 14.961 5.113 1 97.06 136 ALA A N 1
ATOM 1026 C CA . ALA A 1 136 ? 3.094 14 5.102 1 97.06 136 ALA A CA 1
ATOM 1027 C C . ALA A 1 136 ? 4.012 14.203 6.305 1 97.06 136 ALA A C 1
ATOM 1029 O O . ALA A 1 136 ? 4.5 13.234 6.887 1 97.06 136 ALA A O 1
ATOM 1030 N N . ALA A 1 137 ? 4.289 15.438 6.66 1 96.44 137 ALA A N 1
ATOM 1031 C CA . ALA A 1 137 ? 5.09 15.727 7.848 1 96.44 137 ALA A CA 1
ATOM 1032 C C . ALA A 1 137 ? 4.355 15.305 9.117 1 96.44 137 ALA A C 1
ATOM 1034 O O . ALA A 1 137 ? 4.973 14.781 10.055 1 96.44 137 ALA A O 1
ATOM 1035 N N . ARG A 1 138 ? 3.086 15.578 9.117 1 95.69 138 ARG A N 1
ATOM 1036 C CA . ARG A 1 138 ? 2.271 15.133 10.242 1 95.69 138 ARG A CA 1
ATOM 1037 C C . ARG A 1 138 ? 2.391 13.625 10.445 1 95.69 138 ARG A C 1
ATOM 1039 O O . ARG A 1 138 ? 2.596 13.164 11.57 1 95.69 138 ARG A O 1
ATOM 1046 N N . ALA A 1 139 ? 2.279 12.883 9.398 1 96.25 139 ALA A N 1
ATOM 1047 C CA . ALA A 1 139 ? 2.383 11.422 9.453 1 96.25 139 ALA A CA 1
ATOM 1048 C C . ALA A 1 139 ? 3.744 10.992 9.992 1 96.25 139 ALA A C 1
ATOM 1050 O O . ALA A 1 139 ? 3.846 10.016 10.734 1 96.25 139 ALA A O 1
ATOM 1051 N N . ALA A 1 140 ? 4.777 11.734 9.609 1 94.31 140 ALA A N 1
ATOM 1052 C CA . ALA A 1 140 ? 6.141 11.359 9.977 1 94.31 140 ALA A CA 1
ATOM 1053 C C . ALA A 1 140 ? 6.438 11.719 11.43 1 94.31 140 ALA A C 1
ATOM 1055 O O . ALA A 1 140 ? 7.199 11.016 12.102 1 94.31 140 ALA A O 1
ATOM 1056 N N . LEU A 1 141 ? 5.793 12.75 11.969 1 93.38 141 LEU A N 1
ATOM 1057 C CA . LEU A 1 141 ? 6.207 13.305 13.25 1 93.38 141 LEU A CA 1
ATOM 1058 C C . LEU A 1 141 ? 5.227 12.914 14.352 1 93.38 141 LEU A C 1
ATOM 1060 O O . LEU A 1 141 ? 5.484 13.156 15.531 1 93.38 141 LEU A O 1
ATOM 1064 N N . THR A 1 142 ? 4.121 12.328 13.961 1 94.31 142 THR A N 1
ATOM 1065 C CA . THR A 1 142 ? 3.104 11.953 14.938 1 94.31 142 THR A CA 1
ATOM 1066 C C . THR A 1 142 ? 3.635 10.883 15.883 1 94.31 142 THR A C 1
ATOM 1068 O O . THR A 1 142 ? 4.395 10.008 15.477 1 94.31 142 THR A O 1
ATOM 1071 N N . ARG A 1 143 ? 3.209 10.984 17.109 1 93.75 143 ARG A N 1
ATOM 1072 C CA . ARG A 1 143 ? 3.508 9.938 18.078 1 93.75 143 ARG A CA 1
ATOM 1073 C C . ARG A 1 143 ? 2.664 8.688 17.812 1 93.75 143 ARG A C 1
ATOM 1075 O O . ARG A 1 143 ? 1.469 8.797 17.531 1 93.75 143 ARG A O 1
ATOM 1082 N N . ARG A 1 144 ? 3.311 7.582 17.953 1 95 144 ARG A N 1
ATOM 1083 C CA . ARG A 1 144 ? 2.627 6.32 17.672 1 95 144 ARG A CA 1
ATOM 1084 C C . ARG A 1 144 ? 2.586 5.441 18.922 1 95 144 ARG A C 1
ATOM 1086 O O . ARG A 1 144 ? 3.629 5.129 19.5 1 95 144 ARG A O 1
ATOM 1093 N N . VAL A 1 145 ? 1.421 5.129 19.328 1 96.25 145 VAL A N 1
ATOM 1094 C CA . VAL A 1 145 ? 1.168 4.18 20.406 1 96.25 145 VAL A CA 1
ATOM 1095 C C . VAL A 1 145 ? 0.488 2.932 19.844 1 96.25 145 VAL A C 1
ATOM 1097 O O . VAL A 1 145 ? -0.491 3.031 19.094 1 96.25 145 VAL A O 1
ATOM 1100 N N . VAL A 1 146 ? 1.005 1.76 20.203 1 97.25 146 VAL A N 1
ATOM 1101 C CA . VAL A 1 146 ? 0.497 0.543 19.578 1 97.25 146 VAL A CA 1
ATOM 1102 C C . VAL A 1 146 ? 0.076 -0.455 20.656 1 97.25 146 VAL A C 1
ATOM 1104 O O . VAL A 1 146 ? 0.838 -0.735 21.578 1 97.25 146 VAL A O 1
ATOM 1107 N N . CYS A 1 147 ? -1.15 -0.932 20.5 1 96.69 147 CYS A N 1
ATOM 1108 C CA . CYS A 1 147 ? -1.644 -2.014 21.344 1 96.69 147 CYS A CA 1
ATOM 1109 C C . CYS A 1 147 ? -1.173 -3.367 20.828 1 96.69 147 CYS A C 1
ATOM 1111 O O . CYS A 1 147 ? -1.305 -3.662 19.641 1 96.69 147 CYS A O 1
ATOM 1113 N N . VAL A 1 148 ? -0.603 -4.137 21.734 1 96 148 VAL A N 1
ATOM 1114 C CA . VAL A 1 148 ? -0.149 -5.469 21.344 1 96 148 VAL A CA 1
ATOM 1115 C C . VAL A 1 148 ? -0.599 -6.492 22.375 1 96 148 VAL A C 1
ATOM 1117 O O . VAL A 1 148 ? -0.934 -6.133 23.516 1 96 148 VAL A O 1
ATOM 1120 N N . GLY A 1 149 ? -0.62 -7.695 21.984 1 90.06 149 GLY A N 1
ATOM 1121 C CA . GLY A 1 149 ? -1.072 -8.789 22.828 1 90.06 149 GLY A CA 1
ATOM 1122 C C . GLY A 1 149 ? -1.701 -9.922 22.047 1 90.06 149 GLY A C 1
ATOM 1123 O O . GLY A 1 149 ? -1.771 -9.875 20.812 1 90.06 149 GLY A O 1
ATOM 1124 N N . ALA A 1 150 ? -2.148 -10.93 22.766 1 81.81 150 ALA A N 1
ATOM 1125 C CA . ALA A 1 150 ? -2.768 -12.094 22.141 1 81.81 150 ALA A CA 1
ATOM 1126 C C . ALA A 1 150 ? -4.156 -11.758 21.609 1 81.81 150 ALA A C 1
ATOM 1128 O O . ALA A 1 150 ? -4.699 -10.688 21.906 1 81.81 150 ALA A O 1
ATOM 1129 N N . GLU A 1 151 ? -4.602 -12.672 20.781 1 76.5 151 GLU A N 1
ATOM 1130 C CA . GLU A 1 151 ? -5.941 -12.5 20.234 1 76.5 151 GLU A CA 1
ATOM 1131 C C . GLU A 1 151 ? -6.988 -12.43 21.328 1 76.5 151 GLU A C 1
ATOM 1133 O O . GLU A 1 151 ? -6.871 -13.109 22.359 1 76.5 151 GLU A O 1
ATOM 1138 N N . SER A 1 152 ? -7.941 -11.523 21.188 1 72.06 152 SER A N 1
ATOM 1139 C CA . SER A 1 152 ? -9.094 -11.398 22.078 1 72.06 152 SER A CA 1
ATOM 1140 C C . SER A 1 152 ? -8.695 -10.828 23.422 1 72.06 152 SER A C 1
ATOM 1142 O O . SER A 1 152 ? -9.305 -11.148 24.453 1 72.06 152 SER A O 1
ATOM 1144 N N . THR A 1 153 ? -7.652 -10.156 23.531 1 77.75 153 THR A N 1
ATOM 1145 C CA . THR A 1 153 ? -7.23 -9.523 24.766 1 77.75 153 THR A CA 1
ATOM 1146 C C . THR A 1 153 ? -7.742 -8.086 24.844 1 77.75 153 THR A C 1
ATOM 1148 O O . THR A 1 153 ? -7.324 -7.32 25.719 1 77.75 153 THR A O 1
ATOM 1151 N N . GLY A 1 154 ? -8.57 -7.676 23.875 1 81.88 154 GLY A N 1
ATOM 1152 C CA . GLY A 1 154 ? -9.227 -6.379 23.953 1 81.88 154 GLY A CA 1
ATOM 1153 C C . GLY A 1 154 ? -8.461 -5.277 23.25 1 81.88 154 GLY A C 1
ATOM 1154 O O . GLY A 1 154 ? -8.727 -4.094 23.469 1 81.88 154 GLY A O 1
ATOM 1155 N N . LYS A 1 155 ? -7.484 -5.594 22.5 1 89.38 155 LYS A N 1
ATOM 1156 C CA . LYS A 1 155 ? -6.645 -4.613 21.812 1 89.38 155 LYS A CA 1
ATOM 1157 C C . LYS A 1 155 ? -7.488 -3.65 20.984 1 89.38 155 LYS A C 1
ATOM 1159 O O . LYS A 1 155 ? -7.309 -2.434 21.062 1 89.38 155 LYS A O 1
ATOM 1164 N N . THR A 1 156 ? -8.406 -4.246 20.25 1 90.94 156 THR A N 1
ATOM 1165 C CA . THR A 1 156 ? -9.219 -3.426 19.359 1 90.94 156 THR A CA 1
ATOM 1166 C C . THR A 1 156 ? -10.094 -2.465 20.156 1 90.94 156 THR A C 1
ATOM 1168 O O . THR A 1 156 ? -10.18 -1.279 19.828 1 90.94 156 THR A O 1
ATOM 1171 N N . THR A 1 157 ? -10.688 -2.973 21.156 1 91.56 157 THR A N 1
ATOM 1172 C CA . THR A 1 157 ? -11.508 -2.143 22.031 1 91.56 157 THR A CA 1
ATOM 1173 C C . THR A 1 157 ? -10.672 -1.016 22.641 1 91.56 157 THR A C 1
ATOM 1175 O O . THR A 1 157 ? -11.117 0.134 22.688 1 91.56 157 THR A O 1
ATOM 1178 N N . LEU A 1 158 ? -9.523 -1.338 23.094 1 94.94 158 LEU A N 1
ATOM 1179 C CA . LEU 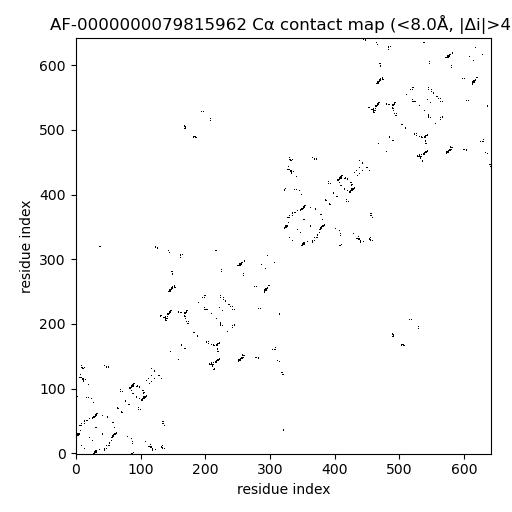A 1 158 ? -8.641 -0.351 23.703 1 94.94 158 LEU A CA 1
ATOM 1180 C C . LEU A 1 158 ? -8.227 0.706 22.688 1 94.94 158 LEU A C 1
ATOM 1182 O O . LEU A 1 158 ? -8.273 1.904 22.969 1 94.94 158 LEU A O 1
ATOM 1186 N N . ALA A 1 159 ? -7.777 0.263 21.531 1 96.12 159 ALA A N 1
ATOM 1187 C CA . ALA A 1 159 ? -7.34 1.186 20.5 1 96.12 159 ALA A CA 1
ATOM 1188 C C . ALA A 1 159 ? -8.461 2.15 20.109 1 96.12 159 ALA A C 1
ATOM 1190 O O . ALA A 1 159 ? -8.234 3.359 20.016 1 96.12 159 ALA A O 1
ATOM 1191 N N . ARG A 1 160 ? -9.656 1.64 19.953 1 95.5 160 ARG A N 1
ATOM 1192 C CA . ARG A 1 160 ? -10.812 2.463 19.609 1 95.5 160 ARG A CA 1
ATOM 1193 C C . ARG A 1 160 ? -11.133 3.439 20.734 1 95.5 160 ARG A C 1
ATOM 1195 O O . ARG A 1 160 ? -11.352 4.629 20.5 1 95.5 160 ARG A O 1
ATOM 1202 N N . GLY A 1 161 ? -11.195 2.914 21.906 1 95.81 161 GLY A N 1
ATOM 1203 C CA . GLY A 1 161 ? -11.492 3.754 23.047 1 95.81 161 GLY A CA 1
ATOM 1204 C C . GLY A 1 161 ? -10.5 4.891 23.234 1 95.81 161 GLY A C 1
ATOM 1205 O O . GLY A 1 161 ? -10.891 6.02 23.531 1 95.81 161 GLY A O 1
ATOM 1206 N N . LEU A 1 162 ? -9.273 4.605 23.078 1 95.56 162 LEU A N 1
ATOM 1207 C CA . LEU A 1 162 ? -8.227 5.617 23.203 1 95.56 162 LEU A CA 1
ATOM 1208 C C . LEU A 1 162 ? -8.359 6.672 22.109 1 95.56 162 LEU A C 1
ATOM 1210 O O . LEU A 1 162 ? -8.25 7.871 22.391 1 95.56 162 LEU A O 1
ATOM 1214 N N . ALA A 1 163 ? -8.547 6.246 20.875 1 95.94 163 ALA A N 1
ATOM 1215 C CA . ALA A 1 163 ? -8.727 7.176 19.766 1 95.94 163 ALA A CA 1
ATOM 1216 C C . ALA A 1 163 ? -9.93 8.086 20 1 95.94 163 ALA A C 1
ATOM 1218 O O . ALA A 1 163 ? -9.867 9.289 19.719 1 95.94 163 ALA A O 1
ATOM 1219 N N . GLU A 1 164 ? -10.977 7.488 20.484 1 95.31 164 GLU A N 1
ATOM 1220 C CA . GLU A 1 164 ? -12.172 8.258 20.781 1 95.31 164 GLU A CA 1
ATOM 1221 C C . GLU A 1 164 ? -11.898 9.312 21.859 1 95.31 164 GLU A C 1
ATOM 1223 O O . GLU A 1 164 ? -12.25 10.477 21.703 1 95.31 164 GLU A O 1
ATOM 1228 N N . ARG A 1 165 ? -11.273 8.938 22.875 1 93.75 165 ARG A N 1
ATOM 1229 C CA . ARG A 1 165 ? -10.969 9.82 23.984 1 93.75 165 ARG A CA 1
ATOM 1230 C C . ARG A 1 165 ? -10.062 10.969 23.562 1 93.75 165 ARG A C 1
ATOM 1232 O O . ARG A 1 165 ? -10.211 12.102 24.016 1 93.75 165 ARG A O 1
ATOM 1239 N N . LEU A 1 166 ? -9.164 10.664 22.703 1 92.31 166 LEU A N 1
ATOM 1240 C CA . LEU A 1 166 ? -8.148 11.641 22.312 1 92.31 166 LEU A CA 1
ATOM 1241 C C . LEU A 1 166 ? -8.586 12.406 21.062 1 92.31 166 LEU A C 1
ATOM 1243 O O . LEU A 1 166 ? -7.926 13.359 20.656 1 92.31 166 LEU A O 1
ATOM 1247 N N . GLY A 1 167 ? -9.664 11.992 20.484 1 92.81 167 GLY A N 1
ATOM 1248 C CA . GLY A 1 167 ? -10.102 12.625 19.25 1 92.81 167 GLY A CA 1
ATOM 1249 C C . GLY A 1 167 ? -9.117 12.453 18.109 1 92.81 167 GLY A C 1
ATOM 1250 O O . GLY A 1 167 ? -8.82 13.414 17.406 1 92.81 167 GLY A O 1
ATOM 1251 N N . THR A 1 168 ? -8.539 11.305 18.016 1 95.12 168 THR A N 1
ATOM 1252 C CA . THR A 1 168 ? -7.531 11.023 16.984 1 95.12 168 THR A CA 1
ATOM 1253 C C . THR A 1 168 ? -7.891 9.758 16.203 1 95.12 168 THR A C 1
ATOM 1255 O O . THR A 1 168 ? -9.031 9.297 16.266 1 95.12 168 THR A O 1
ATOM 1258 N N . VAL A 1 169 ? -6.953 9.266 15.414 1 97.06 169 VAL A N 1
ATOM 1259 C CA . VAL A 1 169 ? -7.191 8.102 14.57 1 97.06 169 VAL A CA 1
ATOM 1260 C C . VAL A 1 169 ? -6.645 6.848 15.242 1 97.06 169 VAL A C 1
ATOM 1262 O O . VAL A 1 169 ? -5.766 6.934 16.109 1 97.06 169 VAL A O 1
ATOM 1265 N N . TRP A 1 170 ? -7.215 5.75 14.906 1 97.69 170 TRP A N 1
ATOM 1266 C CA . TRP A 1 170 ? -6.652 4.441 15.227 1 97.69 170 TRP A CA 1
ATOM 1267 C C . TRP A 1 170 ? -6.465 3.605 13.969 1 97.69 170 TRP A C 1
ATOM 1269 O O . TRP A 1 170 ? -7.121 3.846 12.953 1 97.69 170 TRP A O 1
ATOM 1279 N N . VAL A 1 171 ? -5.543 2.707 13.984 1 97.75 171 VAL A N 1
ATOM 1280 C CA . VAL A 1 171 ? -5.184 1.917 12.812 1 97.75 171 VAL A CA 1
ATOM 1281 C C . VAL A 1 171 ? -5.68 0.483 12.984 1 97.75 171 VAL A C 1
ATOM 1283 O O . VAL A 1 171 ? -5.129 -0.281 13.781 1 97.75 171 VAL A O 1
ATOM 1286 N N . PRO A 1 172 ? -6.695 0.067 12.219 1 95.94 172 PRO A N 1
ATOM 1287 C CA . PRO A 1 172 ? -7.168 -1.316 12.305 1 95.94 172 PRO A CA 1
ATOM 1288 C C . PRO A 1 172 ? -6.141 -2.322 11.789 1 95.94 172 PRO A C 1
ATOM 1290 O O . PRO A 1 172 ? -5.227 -1.952 11.047 1 95.94 172 PRO A O 1
ATOM 1293 N N . GLU A 1 173 ? -6.371 -3.516 12.18 1 94.62 173 GLU A N 1
ATOM 1294 C CA . GLU A 1 173 ? -5.453 -4.594 11.82 1 94.62 173 GLU A CA 1
ATOM 1295 C C . GLU A 1 173 ? -5.648 -5.023 10.367 1 94.62 173 GLU A C 1
ATOM 1297 O O . GLU A 1 173 ? -6.664 -5.633 10.023 1 94.62 173 GLU A O 1
ATOM 1302 N N . HIS A 1 174 ? -4.656 -4.77 9.547 1 95.19 174 HIS A N 1
ATOM 1303 C CA . HIS A 1 174 ? -4.68 -5.172 8.141 1 95.19 174 HIS A CA 1
ATOM 1304 C C . HIS A 1 174 ? -4.645 -6.691 8.008 1 95.19 174 HIS A C 1
ATOM 1306 O O . HIS A 1 174 ? -5.297 -7.254 7.125 1 95.19 174 HIS A O 1
ATOM 1312 N N . GLY A 1 175 ? -3.887 -7.363 8.828 1 94.31 175 GLY A N 1
ATOM 1313 C CA . GLY A 1 175 ? -3.75 -8.805 8.773 1 94.31 175 GLY A CA 1
ATOM 1314 C C . GLY A 1 175 ? -5.078 -9.539 8.852 1 94.31 175 GLY A C 1
ATOM 1315 O O . GLY A 1 175 ? -5.258 -10.578 8.211 1 94.31 175 GLY A O 1
ATOM 1316 N N . ARG A 1 176 ? -5.969 -9 9.609 1 90.12 176 ARG A N 1
ATOM 1317 C CA . ARG A 1 176 ? -7.297 -9.602 9.711 1 90.12 176 ARG A CA 1
ATOM 1318 C C . ARG A 1 176 ? -8.023 -9.555 8.375 1 90.12 176 ARG A C 1
ATOM 1320 O O . ARG A 1 176 ? -8.672 -10.523 7.98 1 90.12 176 ARG A O 1
ATOM 1327 N N . TRP A 1 177 ? -7.855 -8.5 7.73 1 90.44 177 TRP A N 1
ATOM 1328 C CA . TRP A 1 177 ? -8.508 -8.305 6.438 1 90.44 177 TRP A CA 1
ATOM 1329 C C . TRP A 1 177 ? -7.891 -9.211 5.379 1 90.44 177 TRP A C 1
ATOM 1331 O O . TRP A 1 177 ? -8.609 -9.82 4.578 1 90.44 177 TRP A O 1
ATOM 1341 N N . TYR A 1 178 ? -6.641 -9.297 5.387 1 95 178 TYR A N 1
ATOM 1342 C CA . TYR A 1 178 ? -5.941 -10.203 4.48 1 95 178 TYR A CA 1
ATOM 1343 C C . TYR A 1 178 ? -6.367 -11.648 4.711 1 95 178 TYR A C 1
ATOM 1345 O O . TYR A 1 178 ? -6.613 -12.391 3.758 1 95 178 TYR A O 1
ATOM 1353 N N . TRP A 1 179 ? -6.461 -11.992 5.996 1 93.75 179 TRP A N 1
ATOM 1354 C CA . TRP A 1 179 ? -6.895 -13.336 6.355 1 93.75 179 TRP A CA 1
ATOM 1355 C C . TRP A 1 179 ? -8.297 -13.617 5.824 1 93.75 179 TRP A C 1
ATOM 1357 O O . TRP A 1 179 ? -8.547 -14.68 5.258 1 93.75 179 TRP A O 1
ATOM 1367 N N . GLU A 1 180 ? -9.195 -12.664 6.008 1 92.69 180 GLU A N 1
ATOM 1368 C CA . GLU A 1 180 ? -10.555 -12.828 5.496 1 92.69 180 GLU A CA 1
ATOM 1369 C C . GLU A 1 180 ? -10.547 -13.094 3.992 1 92.69 180 GLU A C 1
ATOM 1371 O O . GLU A 1 180 ? -11.32 -13.922 3.498 1 92.69 180 GLU A O 1
ATOM 1376 N N . GLY A 1 181 ? -9.727 -12.484 3.299 1 93.75 181 GLY A N 1
ATOM 1377 C CA . GLY A 1 181 ? -9.672 -12.586 1.851 1 93.75 181 GLY A CA 1
ATOM 1378 C C . GLY A 1 181 ? -9.203 -13.945 1.364 1 93.75 181 GLY A C 1
ATOM 1379 O O . GLY A 1 181 ? -9.562 -14.375 0.265 1 93.75 181 GLY A O 1
ATOM 1380 N N . ARG A 1 182 ? -8.43 -14.586 2.15 1 94.12 182 ARG A N 1
ATOM 1381 C CA . ARG A 1 182 ? -7.859 -15.844 1.678 1 94.12 182 ARG A CA 1
ATOM 1382 C C . ARG A 1 182 ? -8.516 -17.031 2.373 1 94.12 182 ARG A C 1
ATOM 1384 O O . ARG A 1 182 ? -8.062 -18.172 2.221 1 94.12 182 ARG A O 1
ATOM 1391 N N . ARG A 1 183 ? -9.531 -16.812 3.104 1 92.19 183 ARG A N 1
ATOM 1392 C CA . ARG A 1 183 ? -10.094 -17.797 4.023 1 92.19 183 ARG A CA 1
ATOM 1393 C C . ARG A 1 183 ? -10.633 -19 3.27 1 92.19 183 ARG A C 1
ATOM 1395 O O . ARG A 1 183 ? -10.719 -20.109 3.824 1 92.19 183 ARG A O 1
ATOM 1402 N N . TYR A 1 184 ? -10.883 -18.891 2.004 1 91.06 184 TYR A N 1
ATOM 1403 C CA . TYR A 1 184 ? -11.57 -19.969 1.292 1 91.06 184 TYR A CA 1
ATOM 1404 C C . TYR A 1 184 ? -10.617 -20.703 0.358 1 91.06 184 TYR A C 1
ATOM 1406 O O . TYR A 1 184 ? -11.047 -21.516 -0.455 1 91.06 184 TYR A O 1
ATOM 1414 N N . LEU A 1 185 ? -9.391 -20.391 0.496 1 92.19 185 LEU A N 1
ATOM 1415 C CA . LEU A 1 185 ? -8.383 -21.125 -0.271 1 92.19 185 LEU A CA 1
ATOM 1416 C C . LEU A 1 185 ? -8.344 -22.594 0.154 1 92.19 185 LEU A C 1
ATOM 1418 O O . LEU A 1 185 ? -8.547 -22.906 1.328 1 92.19 185 LEU A O 1
ATOM 1422 N N . VAL A 1 186 ? -8.008 -23.359 -0.811 1 88.19 186 VAL A N 1
ATOM 1423 C CA . VAL A 1 186 ? -7.848 -24.781 -0.516 1 88.19 186 VAL A CA 1
ATOM 1424 C C . VAL A 1 186 ? -6.582 -25 0.307 1 88.19 186 VAL A C 1
ATOM 1426 O O . VAL A 1 186 ? -6.621 -25.625 1.368 1 88.19 186 VAL A O 1
ATOM 1429 N N . ASP A 1 187 ? -5.531 -24.531 -0.205 1 89.62 187 ASP A N 1
ATOM 1430 C CA . ASP A 1 187 ? -4.281 -24.547 0.545 1 89.62 187 ASP A CA 1
ATOM 1431 C C . ASP A 1 187 ? -4.211 -23.375 1.522 1 89.62 187 ASP A C 1
ATOM 1433 O O . ASP A 1 187 ? -4.086 -22.234 1.108 1 89.62 187 ASP A O 1
ATOM 1437 N N . GLN A 1 188 ? -4.219 -23.688 2.785 1 90.5 188 GLN A N 1
ATOM 1438 C CA . GLN A 1 188 ? -4.285 -22.641 3.805 1 90.5 188 GLN A CA 1
ATOM 1439 C C . GLN A 1 188 ? -2.9 -22.359 4.383 1 90.5 188 GLN A C 1
ATOM 1441 O O . GLN A 1 188 ? -2.781 -21.688 5.418 1 90.5 188 GLN A O 1
ATOM 1446 N N . SER A 1 189 ? -1.921 -22.859 3.729 1 92.62 189 SER A N 1
ATOM 1447 C CA . SER A 1 189 ? -0.57 -22.625 4.227 1 92.62 189 SER A CA 1
ATOM 1448 C C . SER A 1 189 ? -0.16 -21.156 4.039 1 92.62 189 SER A C 1
ATOM 1450 O O . SER A 1 189 ? -0.653 -20.484 3.135 1 92.62 189 SER A O 1
ATOM 1452 N N . TRP A 1 190 ? 0.68 -20.719 4.988 1 94.19 190 TRP A N 1
ATOM 1453 C CA . TRP A 1 190 ? 1.186 -19.344 4.953 1 94.19 190 TRP A CA 1
ATOM 1454 C C . TRP A 1 190 ? 2.602 -19.312 4.395 1 94.19 190 TRP A C 1
ATOM 1456 O O . TRP A 1 190 ? 3.379 -20.25 4.578 1 94.19 190 TRP A O 1
ATOM 1466 N N . ASP A 1 191 ? 2.893 -18.219 3.689 1 93.94 191 ASP A N 1
ATOM 1467 C CA . ASP A 1 191 ? 4.242 -17.969 3.191 1 93.94 191 ASP A CA 1
ATOM 1468 C C . ASP A 1 191 ? 4.828 -16.703 3.805 1 93.94 191 ASP A C 1
ATOM 1470 O O . ASP A 1 191 ? 4.09 -15.766 4.137 1 93.94 191 ASP A O 1
ATOM 1474 N N . THR A 1 192 ? 6.176 -16.672 3.928 1 95.38 192 THR A N 1
ATOM 1475 C CA . THR A 1 192 ? 6.875 -15.508 4.461 1 95.38 192 THR A CA 1
ATOM 1476 C C . THR A 1 192 ? 6.488 -14.25 3.695 1 95.38 192 THR A C 1
ATOM 1478 O O . THR A 1 192 ? 6.316 -13.18 4.293 1 95.38 192 THR A O 1
ATOM 1481 N N . SER A 1 193 ? 6.316 -14.375 2.412 1 94.94 193 SER A N 1
ATOM 1482 C CA . SER A 1 193 ? 6.027 -13.211 1.579 1 94.94 193 SER A CA 1
ATOM 1483 C C . SER A 1 193 ? 4.699 -12.57 1.972 1 94.94 193 SER A C 1
ATOM 1485 O O . SER A 1 193 ? 4.539 -11.352 1.858 1 94.94 193 SER A O 1
ATOM 1487 N N . GLU A 1 194 ? 3.738 -13.375 2.379 1 96.19 194 GLU A N 1
ATOM 1488 C CA . GLU A 1 194 ? 2.457 -12.836 2.822 1 96.19 194 GLU A CA 1
ATOM 1489 C C . GLU A 1 194 ? 2.625 -11.969 4.066 1 96.19 194 GLU A C 1
ATOM 1491 O O . GLU A 1 194 ? 2.037 -10.883 4.16 1 96.19 194 GLU A O 1
ATOM 1496 N N . PHE A 1 195 ? 3.449 -12.398 5 1 97.44 195 PHE A N 1
ATOM 1497 C CA . PHE A 1 195 ? 3.678 -11.641 6.223 1 97.44 195 PHE A CA 1
ATOM 1498 C C . PHE A 1 195 ? 4.398 -10.336 5.922 1 97.44 195 PHE A C 1
ATOM 1500 O O . PHE A 1 195 ? 4.109 -9.305 6.535 1 97.44 195 PHE A O 1
ATOM 1507 N N . LEU A 1 196 ? 5.344 -10.391 5.008 1 96.56 196 LEU A N 1
ATOM 1508 C CA . LEU A 1 196 ? 6.031 -9.172 4.598 1 96.56 196 LEU A CA 1
ATOM 1509 C C . LEU A 1 196 ? 5.051 -8.164 4.004 1 96.56 196 LEU A C 1
ATOM 1511 O O . LEU A 1 196 ? 5.105 -6.977 4.332 1 96.56 196 LEU A O 1
ATOM 1515 N N . ARG A 1 197 ? 4.168 -8.656 3.205 1 96.38 197 ARG A N 1
ATOM 1516 C CA . ARG A 1 197 ? 3.182 -7.781 2.574 1 96.38 197 ARG A CA 1
ATOM 1517 C C . ARG A 1 197 ? 2.201 -7.227 3.604 1 96.38 197 ARG A C 1
ATOM 1519 O O . ARG A 1 197 ? 1.816 -6.059 3.535 1 96.38 197 ARG A O 1
ATOM 1526 N N . ILE A 1 198 ? 1.794 -8.039 4.523 1 97.19 198 ILE A N 1
ATOM 1527 C CA . ILE A 1 198 ? 0.896 -7.613 5.59 1 97.19 198 ILE A CA 1
ATOM 1528 C C . ILE A 1 198 ? 1.565 -6.52 6.422 1 97.19 198 ILE A C 1
ATOM 1530 O O . ILE A 1 198 ? 0.95 -5.492 6.715 1 97.19 198 ILE A O 1
ATOM 1534 N N . ALA A 1 199 ? 2.828 -6.723 6.789 1 97.31 199 ALA A N 1
ATOM 1535 C CA . ALA A 1 199 ? 3.564 -5.742 7.586 1 97.31 199 ALA A CA 1
ATOM 1536 C C . ALA A 1 199 ? 3.678 -4.41 6.848 1 97.31 199 ALA A C 1
ATOM 1538 O O . ALA A 1 199 ? 3.465 -3.35 7.438 1 97.31 199 ALA A O 1
ATOM 1539 N N . ARG A 1 200 ? 3.979 -4.469 5.578 1 96.5 200 ARG A N 1
ATOM 1540 C CA . ARG A 1 200 ? 4.125 -3.252 4.785 1 96.5 200 ARG A CA 1
ATOM 1541 C C . ARG A 1 200 ? 2.785 -2.541 4.625 1 96.5 200 ARG A C 1
ATOM 1543 O O . ARG A 1 200 ? 2.719 -1.311 4.691 1 96.5 200 ARG A O 1
ATOM 1550 N N . ALA A 1 201 ? 1.769 -3.289 4.383 1 96.62 201 ALA A N 1
ATOM 1551 C CA . ALA A 1 201 ? 0.436 -2.711 4.23 1 96.62 201 ALA A CA 1
ATOM 1552 C C . ALA A 1 201 ? -0.039 -2.076 5.535 1 96.62 201 ALA A C 1
ATOM 1554 O O . ALA A 1 201 ? -0.672 -1.018 5.52 1 96.62 201 ALA A O 1
ATOM 1555 N N . GLN A 1 202 ? 0.241 -2.77 6.613 1 96.5 202 GLN A N 1
ATOM 1556 C CA . GLN A 1 202 ? -0.103 -2.219 7.922 1 96.5 202 GLN A CA 1
ATOM 1557 C C . GLN A 1 202 ? 0.559 -0.862 8.141 1 96.5 202 GLN A C 1
ATOM 1559 O O . GLN A 1 202 ? -0.082 0.079 8.609 1 96.5 202 GLN A O 1
ATOM 1564 N N . ARG A 1 203 ? 1.798 -0.823 7.832 1 95.69 203 ARG A N 1
ATOM 1565 C CA . ARG A 1 203 ? 2.541 0.427 7.953 1 95.69 203 ARG A CA 1
ATOM 1566 C C . ARG A 1 203 ? 1.946 1.508 7.059 1 95.69 203 ARG A C 1
ATOM 1568 O O . ARG A 1 203 ? 1.787 2.654 7.48 1 95.69 203 ARG A O 1
ATOM 1575 N N . SER A 1 204 ? 1.67 1.141 5.863 1 96 204 SER A N 1
ATOM 1576 C CA . SER A 1 204 ? 1.099 2.094 4.914 1 96 204 SER A CA 1
ATOM 1577 C C . SER A 1 204 ? -0.228 2.648 5.422 1 96 204 SER A C 1
ATOM 1579 O O . SER A 1 204 ? -0.469 3.855 5.352 1 96 204 SER A O 1
ATOM 1581 N N . LEU A 1 205 ? -1.071 1.782 5.91 1 96.69 205 LEU A N 1
ATOM 1582 C CA . LEU A 1 205 ? -2.35 2.209 6.469 1 96.69 205 LEU A CA 1
ATOM 1583 C C . LEU A 1 205 ? -2.137 3.152 7.648 1 96.69 205 LEU A C 1
ATOM 1585 O O . LEU A 1 205 ? -2.814 4.176 7.762 1 96.69 205 LEU A O 1
ATOM 1589 N N . ALA A 1 206 ? -1.197 2.828 8.477 1 96.94 206 ALA A N 1
ATOM 1590 C CA . ALA A 1 206 ? -0.878 3.674 9.625 1 96.94 206 ALA A CA 1
ATOM 1591 C C . ALA A 1 206 ? -0.429 5.062 9.18 1 96.94 206 ALA A C 1
ATOM 1593 O O . ALA A 1 206 ? -0.872 6.074 9.727 1 96.94 206 ALA A O 1
ATOM 1594 N N . ASP A 1 207 ? 0.393 5.082 8.195 1 96.19 207 ASP A N 1
ATOM 1595 C CA . ASP A 1 207 ? 0.89 6.352 7.676 1 96.19 207 ASP A CA 1
ATOM 1596 C C . ASP A 1 207 ? -0.241 7.176 7.062 1 96.19 207 ASP A C 1
ATOM 1598 O O . ASP A 1 207 ? -0.302 8.391 7.25 1 96.19 207 ASP A O 1
ATOM 1602 N N . ASP A 1 208 ? -1.1 6.539 6.355 1 97.25 208 ASP A N 1
ATOM 1603 C CA . ASP A 1 208 ? -2.219 7.23 5.727 1 97.25 208 ASP A CA 1
ATOM 1604 C C . ASP A 1 208 ? -3.137 7.859 6.773 1 97.25 208 ASP A C 1
ATOM 1606 O O . ASP A 1 208 ? -3.531 9.016 6.645 1 97.25 208 ASP A O 1
ATOM 1610 N N . LEU A 1 209 ? -3.436 7.094 7.766 1 97.44 209 LEU A N 1
ATOM 1611 C CA . LEU A 1 209 ? -4.309 7.602 8.812 1 97.44 209 LEU A CA 1
ATOM 1612 C C . LEU A 1 209 ? -3.607 8.68 9.633 1 97.44 209 LEU A C 1
ATOM 1614 O O . LEU A 1 209 ? -4.234 9.656 10.055 1 97.44 209 LEU A O 1
ATOM 1618 N N . ALA A 1 210 ? -2.314 8.547 9.797 1 96.69 210 ALA A N 1
ATOM 1619 C CA . ALA A 1 210 ? -1.531 9.5 10.578 1 96.69 210 ALA A CA 1
ATOM 1620 C C . ALA A 1 210 ? -1.561 10.883 9.945 1 96.69 210 ALA A C 1
ATOM 1622 O O . ALA A 1 210 ? -1.378 11.891 10.633 1 96.69 210 ALA A O 1
ATOM 1623 N N . ARG A 1 211 ? -1.815 10.945 8.664 1 96.81 211 ARG A N 1
ATOM 1624 C CA . ARG A 1 211 ? -1.93 12.219 7.977 1 96.81 211 ARG A CA 1
ATOM 1625 C C . ARG A 1 211 ? -3.086 13.047 8.531 1 96.81 211 ARG A C 1
ATOM 1627 O O . ARG A 1 211 ? -3.094 14.273 8.422 1 96.81 211 ARG A O 1
ATOM 1634 N N . LYS A 1 212 ? -4.008 12.375 9.164 1 96.25 212 LYS A N 1
ATOM 1635 C CA . LYS A 1 212 ? -5.203 13.031 9.672 1 96.25 212 LYS A CA 1
ATOM 1636 C C . LYS A 1 212 ? -5.094 13.297 11.172 1 96.25 212 LYS A C 1
ATOM 1638 O O . LYS A 1 212 ? -5.965 13.938 11.766 1 96.25 212 LYS A O 1
ATOM 1643 N N . ALA A 1 213 ? -4.047 12.859 11.781 1 94.5 213 ALA A N 1
ATOM 1644 C CA . ALA A 1 213 ? -3.891 12.969 13.227 1 94.5 213 ALA A CA 1
ATOM 1645 C C . ALA A 1 213 ? -3.418 14.359 13.625 1 94.5 213 ALA A C 1
ATOM 1647 O O . ALA A 1 213 ? -2.287 14.531 14.086 1 94.5 213 ALA A O 1
ATOM 1648 N N . VAL A 1 214 ? -4.27 15.312 13.648 1 92.31 214 VAL A N 1
ATOM 1649 C CA . VAL A 1 214 ? -3.924 16.719 13.828 1 92.31 214 VAL A CA 1
ATOM 1650 C C . VAL A 1 214 ? -3.492 16.969 15.273 1 92.31 214 VAL A C 1
ATOM 1652 O O . VAL A 1 214 ? -2.838 17.969 15.57 1 92.31 214 VAL A O 1
ATOM 1655 N N . GLY A 1 215 ? -3.83 16.078 16.156 1 89.81 215 GLY A N 1
ATOM 1656 C CA . GLY A 1 215 ? -3.418 16.203 17.547 1 89.81 215 GLY A CA 1
ATOM 1657 C C . GLY A 1 215 ? -2.057 15.578 17.812 1 89.81 215 GLY A C 1
ATOM 1658 O O . GLY A 1 215 ? -1.535 15.68 18.922 1 89.81 215 GLY A O 1
ATOM 1659 N N . GLY A 1 216 ? -1.537 14.875 16.891 1 92.31 216 GLY A N 1
ATOM 1660 C CA . GLY A 1 216 ? -0.167 14.398 16.984 1 92.31 216 GLY A CA 1
ATOM 1661 C C . GLY A 1 216 ? -0.058 13.023 17.625 1 92.31 216 GLY A C 1
ATOM 1662 O O . GLY A 1 216 ? 0.964 12.695 18.234 1 92.31 216 GLY A O 1
ATOM 1663 N N . MET A 1 217 ? -1.111 12.281 17.5 1 93.44 217 MET A N 1
ATOM 1664 C CA . MET A 1 217 ? -1.066 10.93 18.047 1 93.44 217 MET A CA 1
ATOM 1665 C C . MET A 1 217 ? -1.874 9.961 17.188 1 93.44 217 MET A C 1
ATOM 1667 O O . MET A 1 217 ? -2.965 10.297 16.719 1 93.44 217 MET A O 1
ATOM 1671 N N . VAL A 1 218 ? -1.326 8.773 17.031 1 95.69 218 VAL A N 1
ATOM 1672 C CA . VAL A 1 218 ? -2 7.676 16.344 1 95.69 218 VAL A CA 1
ATOM 1673 C C . VAL A 1 218 ? -1.953 6.422 17.219 1 95.69 218 VAL A C 1
ATOM 1675 O O . VAL A 1 218 ? -0.936 6.137 17.859 1 95.69 218 VAL A O 1
ATOM 1678 N N . VAL A 1 219 ? -3.094 5.75 17.25 1 97.19 219 VAL A N 1
ATOM 1679 C CA . VAL A 1 219 ? -3.172 4.531 18.047 1 97.19 219 VAL A CA 1
ATOM 1680 C C . VAL A 1 219 ? -3.271 3.318 17.125 1 97.19 219 VAL A C 1
ATOM 1682 O O . VAL A 1 219 ? -4.215 3.203 16.344 1 97.19 219 VAL A O 1
ATOM 1685 N N . GLY A 1 220 ? -2.312 2.449 17.25 1 97.25 220 GLY A N 1
ATOM 1686 C CA . GLY A 1 220 ? -2.344 1.241 16.438 1 97.25 220 GLY A CA 1
ATOM 1687 C C . GLY A 1 220 ? -2.924 0.047 17.172 1 97.25 220 GLY A C 1
ATOM 1688 O O . GLY A 1 220 ? -2.68 -0.133 18.359 1 97.25 220 GLY A O 1
ATOM 1689 N N . ASP A 1 221 ? -3.67 -0.819 16.469 1 96.5 221 ASP A N 1
ATOM 1690 C CA . ASP A 1 221 ? -4.215 -2.055 17.016 1 96.5 221 ASP A CA 1
ATOM 1691 C C . ASP A 1 221 ? -3.223 -3.207 16.875 1 96.5 221 ASP A C 1
ATOM 1693 O O . ASP A 1 221 ? -3.475 -4.312 17.344 1 96.5 221 ASP A O 1
ATOM 1697 N N . THR A 1 222 ? -2.232 -3.01 16.156 1 95.44 222 THR A N 1
ATOM 1698 C CA . THR A 1 222 ? -1.146 -3.953 15.914 1 95.44 222 THR A CA 1
ATOM 1699 C C . THR A 1 222 ? -0.021 -3.287 15.125 1 95.44 222 THR A C 1
ATOM 1701 O O . THR A 1 222 ? -0.075 -2.088 14.852 1 95.44 222 THR A O 1
ATOM 1704 N N . ASP A 1 223 ? 1.071 -3.994 14.875 1 96.06 223 ASP A N 1
ATOM 1705 C CA . ASP A 1 223 ? 2.15 -3.504 14.023 1 96.06 223 ASP A CA 1
ATOM 1706 C C . ASP A 1 223 ? 3.021 -4.656 13.523 1 96.06 223 ASP A C 1
ATOM 1708 O O . ASP A 1 223 ? 2.625 -5.82 13.609 1 96.06 223 ASP A O 1
ATOM 1712 N N . ALA A 1 224 ? 4.117 -4.262 12.953 1 96.62 224 ALA A N 1
ATOM 1713 C CA . ALA A 1 224 ? 4.992 -5.246 12.328 1 96.62 224 ALA A CA 1
ATOM 1714 C C . ALA A 1 224 ? 5.582 -6.195 13.367 1 96.62 224 ALA A C 1
ATOM 1716 O O . ALA A 1 224 ? 5.879 -7.355 13.062 1 96.62 224 ALA A O 1
ATOM 1717 N N . LEU A 1 225 ? 5.793 -5.715 14.57 1 96.94 225 LEU A N 1
ATOM 1718 C CA . LEU A 1 225 ? 6.32 -6.57 15.633 1 96.94 225 LEU A CA 1
ATOM 1719 C C . LEU A 1 225 ? 5.402 -7.758 15.883 1 96.94 225 LEU A C 1
ATOM 1721 O O . LEU A 1 225 ? 5.863 -8.898 15.969 1 96.94 225 LEU A O 1
ATOM 1725 N N . VAL A 1 226 ? 4.098 -7.508 15.961 1 95.5 226 VAL A N 1
ATOM 1726 C CA . VAL A 1 226 ? 3.133 -8.578 16.172 1 95.5 226 VAL A CA 1
ATOM 1727 C C . VAL A 1 226 ? 3.086 -9.484 14.945 1 95.5 226 VAL A C 1
ATOM 1729 O O . VAL A 1 226 ? 2.957 -10.703 15.07 1 95.5 226 VAL A O 1
ATOM 1732 N N . THR A 1 227 ? 3.162 -8.891 13.758 1 96.5 227 THR A N 1
ATOM 1733 C CA . THR A 1 227 ? 3.234 -9.688 12.539 1 96.5 227 THR A CA 1
ATOM 1734 C C . THR A 1 227 ? 4.406 -10.664 12.594 1 96.5 227 THR A C 1
ATOM 1736 O O . THR A 1 227 ? 4.273 -11.82 12.203 1 96.5 227 THR A O 1
ATOM 1739 N N . ALA A 1 228 ? 5.539 -10.219 13.094 1 96.56 228 ALA A N 1
ATOM 1740 C CA . ALA A 1 228 ? 6.723 -11.07 13.219 1 96.56 228 ALA A CA 1
ATOM 1741 C C . ALA A 1 228 ? 6.473 -12.211 14.195 1 96.56 228 ALA A C 1
ATOM 1743 O O . ALA A 1 228 ? 6.941 -13.336 13.984 1 96.56 228 ALA A O 1
ATOM 1744 N N . VAL A 1 229 ? 5.77 -11.938 15.258 1 95.25 229 VAL A N 1
ATOM 1745 C CA . VAL A 1 229 ? 5.438 -12.977 16.219 1 95.25 229 VAL A CA 1
ATOM 1746 C C . VAL A 1 229 ? 4.566 -14.039 15.555 1 95.25 229 VAL A C 1
ATOM 1748 O O . VAL A 1 229 ? 4.824 -15.234 15.703 1 95.25 229 VAL A O 1
ATOM 1751 N N . TRP A 1 230 ? 3.578 -13.633 14.773 1 94.69 230 TRP A N 1
ATOM 1752 C CA . TRP A 1 230 ? 2.719 -14.562 14.055 1 94.69 230 TRP A CA 1
ATOM 1753 C C . TRP A 1 230 ? 3.52 -15.352 13.023 1 94.69 230 TRP A C 1
ATOM 1755 O O . TRP A 1 230 ? 3.289 -16.547 12.828 1 94.69 230 TRP A O 1
ATOM 1765 N N . HIS A 1 231 ? 4.395 -14.641 12.359 1 97.06 231 HIS A N 1
ATOM 1766 C CA . HIS A 1 231 ? 5.246 -15.312 11.383 1 97.06 231 HIS A CA 1
ATOM 1767 C C . HIS A 1 231 ? 5.988 -16.484 12.008 1 97.06 231 HIS A C 1
ATOM 1769 O O . HIS A 1 231 ? 5.973 -17.594 11.469 1 97.06 231 HIS A O 1
ATOM 1775 N N . ARG A 1 232 ? 6.633 -16.297 13.133 1 95.44 232 ARG A N 1
ATOM 1776 C CA . ARG A 1 232 ? 7.371 -17.359 13.812 1 95.44 232 ARG A CA 1
ATOM 1777 C C . ARG A 1 232 ? 6.438 -18.484 14.242 1 95.44 232 ARG A C 1
ATOM 1779 O O . ARG A 1 232 ? 6.789 -19.656 14.141 1 95.44 232 ARG A O 1
ATOM 1786 N N . ARG A 1 233 ? 5.324 -18.141 14.664 1 91.94 233 ARG A N 1
ATOM 1787 C CA . ARG A 1 233 ? 4.367 -19.156 15.125 1 91.94 233 ARG A CA 1
ATOM 1788 C C . ARG A 1 233 ? 3.908 -20.031 13.977 1 91.94 233 ARG A C 1
ATOM 1790 O O . ARG A 1 233 ? 3.738 -21.25 14.141 1 91.94 233 ARG A O 1
ATOM 1797 N N . TYR A 1 234 ? 3.664 -19.438 12.828 1 92.69 234 TYR A N 1
ATOM 1798 C CA . TYR A 1 234 ? 3.133 -20.188 11.688 1 92.69 234 TYR A CA 1
ATOM 1799 C C . TYR A 1 234 ? 4.246 -20.922 10.945 1 92.69 234 TYR A C 1
ATOM 1801 O O . TYR A 1 234 ? 4.039 -22.031 10.438 1 92.69 234 TYR A O 1
ATOM 1809 N N . LEU A 1 235 ? 5.457 -20.297 10.922 1 95.81 235 LEU A N 1
ATOM 1810 C CA . LEU A 1 235 ? 6.477 -20.844 10.023 1 95.81 235 LEU A CA 1
ATOM 1811 C C . LEU A 1 235 ? 7.652 -21.391 10.82 1 95.81 235 LEU A C 1
ATOM 1813 O O . LEU A 1 235 ? 8.539 -22.047 10.258 1 95.81 235 LEU A O 1
ATOM 1817 N N . GLY A 1 236 ? 7.77 -21.109 12.102 1 94.38 236 GLY A N 1
ATOM 1818 C CA . GLY A 1 236 ? 8.703 -21.766 13 1 94.38 236 GLY A CA 1
ATOM 1819 C C . GLY A 1 236 ? 10.078 -21.125 13.008 1 94.38 236 GLY A C 1
ATOM 1820 O O . GLY A 1 236 ? 11.016 -21.672 13.609 1 94.38 236 GLY A O 1
ATOM 1821 N N . HIS A 1 237 ? 10.195 -20.031 12.234 1 95.06 237 HIS A N 1
ATOM 1822 C CA . HIS A 1 237 ? 11.484 -19.359 12.203 1 95.06 237 HIS A CA 1
ATOM 1823 C C . HIS A 1 237 ? 11.32 -17.859 12.07 1 95.06 237 HIS A C 1
ATOM 1825 O O . HIS A 1 237 ? 10.242 -17.375 11.711 1 95.06 237 HIS A O 1
ATOM 1831 N N . ASP A 1 238 ? 12.375 -17.141 12.461 1 94.62 238 ASP A N 1
ATOM 1832 C CA . ASP A 1 238 ? 12.398 -15.703 12.258 1 94.62 238 ASP A CA 1
ATOM 1833 C C . ASP A 1 238 ? 12.773 -15.359 10.82 1 94.62 238 ASP A C 1
ATOM 1835 O O . ASP A 1 238 ? 13.211 -16.219 10.062 1 94.62 238 ASP A O 1
ATOM 1839 N N . ASP A 1 239 ? 12.469 -14.156 10.453 1 95.31 239 ASP A N 1
ATOM 1840 C CA . ASP A 1 239 ? 12.828 -13.648 9.133 1 95.31 239 ASP A CA 1
ATOM 1841 C C . ASP A 1 239 ? 13.547 -12.305 9.242 1 95.31 239 ASP A C 1
ATOM 1843 O O . ASP A 1 239 ? 13.031 -11.359 9.836 1 95.31 239 ASP A O 1
ATOM 1847 N N . ASP A 1 240 ? 14.656 -12.18 8.547 1 94.06 240 ASP A N 1
ATOM 1848 C CA . ASP A 1 240 ? 15.516 -11 8.68 1 94.06 240 ASP A CA 1
ATOM 1849 C C . ASP A 1 240 ? 14.852 -9.766 8.078 1 94.06 240 ASP A C 1
ATOM 1851 O O . ASP A 1 240 ? 14.984 -8.664 8.602 1 94.06 240 ASP A O 1
ATOM 1855 N N . VAL A 1 241 ? 14.25 -9.953 6.988 1 92.88 241 VAL A N 1
ATOM 1856 C CA . VAL A 1 241 ? 13.602 -8.828 6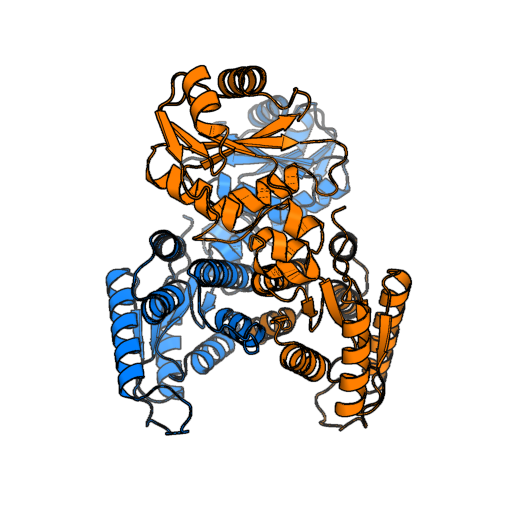.328 1 92.88 241 VAL A CA 1
ATOM 1857 C C . VAL A 1 241 ? 12.461 -8.305 7.203 1 92.88 241 VAL A C 1
ATOM 1859 O O . VAL A 1 241 ? 12.32 -7.09 7.383 1 92.88 241 VAL A O 1
ATOM 1862 N N . LEU A 1 242 ? 11.703 -9.188 7.719 1 94.94 242 LEU A N 1
ATOM 1863 C CA . LEU A 1 242 ? 10.609 -8.812 8.602 1 94.94 242 LEU A CA 1
ATOM 1864 C C . LEU A 1 242 ? 11.141 -8.125 9.859 1 94.94 242 LEU A C 1
ATOM 1866 O O . LEU A 1 242 ? 10.578 -7.125 10.305 1 94.94 242 LEU A O 1
ATOM 1870 N N . ASP A 1 243 ? 12.219 -8.586 10.375 1 95.12 243 ASP A N 1
ATOM 1871 C CA . ASP A 1 243 ? 12.836 -7.973 11.547 1 95.12 243 ASP A CA 1
ATOM 1872 C C . ASP A 1 243 ? 13.305 -6.551 11.242 1 95.12 243 ASP A C 1
ATOM 1874 O O . ASP A 1 243 ? 13.18 -5.656 12.078 1 95.12 243 ASP A O 1
ATOM 1878 N N . ARG A 1 244 ? 13.766 -6.391 10.078 1 94.19 244 ARG A N 1
ATOM 1879 C CA . ARG A 1 244 ? 14.188 -5.051 9.68 1 94.19 244 ARG A CA 1
ATOM 1880 C C . ARG A 1 244 ? 12.984 -4.113 9.578 1 94.19 244 ARG A C 1
ATOM 1882 O O . ARG A 1 244 ? 13.086 -2.936 9.93 1 94.19 244 ARG A O 1
ATOM 1889 N N . LEU A 1 245 ? 11.922 -4.617 9.094 1 93.38 245 LEU A N 1
ATOM 1890 C CA . LEU A 1 245 ? 10.703 -3.82 9.016 1 93.38 245 LEU A CA 1
ATOM 1891 C C . LEU A 1 245 ? 10.25 -3.391 10.406 1 93.38 245 LEU A C 1
ATOM 1893 O O . LEU A 1 245 ? 9.797 -2.262 10.602 1 93.38 245 LEU A O 1
ATOM 1897 N N . VAL A 1 246 ? 10.391 -4.242 11.336 1 93.81 246 VAL A N 1
ATOM 1898 C CA . VAL A 1 246 ? 10.031 -3.949 12.719 1 93.81 246 VAL A CA 1
ATOM 1899 C C . VAL A 1 246 ? 10.898 -2.811 13.25 1 93.81 246 VAL A C 1
ATOM 1901 O O . VAL A 1 246 ? 10.406 -1.908 13.922 1 93.81 246 VAL A O 1
ATOM 1904 N N . GLU A 1 247 ? 12.125 -2.828 12.844 1 91.75 247 GLU A N 1
ATOM 1905 C CA . GLU A 1 247 ? 13.094 -1.871 13.375 1 91.75 247 GLU A CA 1
ATOM 1906 C C . GLU A 1 247 ? 12.953 -0.512 12.695 1 91.75 247 GLU A C 1
ATOM 1908 O O . GLU A 1 247 ? 13.312 0.517 13.266 1 91.75 247 GLU A O 1
ATOM 1913 N N . THR A 1 248 ? 12.477 -0.531 11.523 1 87.5 248 THR A N 1
ATOM 1914 C CA . THR A 1 248 ? 12.414 0.696 10.742 1 87.5 248 THR A CA 1
ATOM 1915 C C . THR A 1 248 ? 11.297 1.602 11.234 1 87.5 248 THR A C 1
ATOM 1917 O O . THR A 1 248 ? 11.383 2.826 11.125 1 87.5 248 THR A O 1
ATOM 1920 N N . VAL A 1 249 ? 10.305 1.058 11.719 1 81.12 249 VAL A N 1
ATOM 1921 C CA . VAL A 1 249 ? 9.203 1.879 12.203 1 81.12 249 VAL A CA 1
ATOM 1922 C C . VAL A 1 249 ? 8.859 1.484 13.641 1 81.12 249 VAL A C 1
ATOM 1924 O O . VAL A 1 249 ? 7.93 0.711 13.875 1 81.12 249 VAL A O 1
ATOM 1927 N N . ARG A 1 250 ? 9.555 2.15 14.516 1 89.56 250 ARG A N 1
ATOM 1928 C CA . ARG A 1 250 ? 9.312 1.877 15.93 1 89.56 250 ARG A CA 1
ATOM 1929 C C . ARG A 1 250 ? 8.297 2.854 16.5 1 89.56 250 ARG A C 1
ATOM 1931 O O . ARG A 1 250 ? 8.375 4.059 16.266 1 89.56 250 ARG A O 1
ATOM 1938 N N . PRO A 1 251 ? 7.332 2.225 17.25 1 95.69 251 PRO A N 1
ATOM 1939 C CA . PRO A 1 251 ? 6.422 3.145 17.922 1 95.69 251 PRO A CA 1
ATOM 1940 C C . PRO A 1 251 ? 7.07 3.84 19.125 1 95.69 251 PRO A C 1
ATOM 1942 O O . PRO A 1 251 ? 8.195 3.506 19.5 1 95.69 251 PRO A O 1
ATOM 1945 N N . ASP A 1 252 ? 6.402 4.859 19.562 1 93.88 252 ASP A N 1
ATOM 1946 C CA . ASP A 1 252 ? 6.895 5.602 20.719 1 93.88 252 ASP A CA 1
ATOM 1947 C C . ASP A 1 252 ? 6.57 4.871 22.016 1 93.88 252 ASP A C 1
ATOM 1949 O O . ASP A 1 252 ? 7.238 5.074 23.031 1 93.88 252 ASP A O 1
ATOM 1953 N N . HIS A 1 253 ? 5.543 4.074 22.016 1 96 253 HIS A N 1
ATOM 1954 C CA . HIS A 1 253 ? 5.137 3.342 23.203 1 96 253 HIS A CA 1
ATOM 1955 C C . HIS A 1 253 ? 4.285 2.129 22.844 1 96 253 HIS A C 1
ATOM 1957 O O . HIS A 1 253 ? 3.408 2.213 21.984 1 96 253 HIS A O 1
ATOM 1963 N N . TYR A 1 254 ? 4.523 1.043 23.531 1 97 254 TYR A N 1
ATOM 1964 C CA . TYR A 1 254 ? 3.66 -0.125 23.406 1 97 254 TYR A CA 1
ATOM 1965 C C . TYR A 1 254 ? 2.713 -0.228 24.594 1 97 254 TYR A C 1
ATOM 1967 O O . TYR A 1 254 ? 3.113 0.013 25.734 1 97 254 TYR A O 1
ATOM 1975 N N . LEU A 1 255 ? 1.504 -0.529 24.359 1 97.12 255 LEU A N 1
ATOM 1976 C CA . LEU A 1 255 ? 0.521 -0.948 25.344 1 97.12 255 LEU A CA 1
ATOM 1977 C C . LEU A 1 255 ? 0.26 -2.447 25.25 1 97.12 255 LEU A C 1
ATOM 1979 O O . LEU A 1 255 ? -0.401 -2.91 24.312 1 97.12 255 LEU A O 1
ATOM 1983 N N . VAL A 1 256 ? 0.744 -3.193 26.219 1 96.81 256 VAL A N 1
ATOM 1984 C CA . VAL A 1 256 ? 0.665 -4.648 26.172 1 96.81 256 VAL A CA 1
ATOM 1985 C C . VAL A 1 256 ? -0.567 -5.121 26.938 1 96.81 256 VAL A C 1
ATOM 1987 O O . VAL A 1 256 ? -0.63 -4.996 28.172 1 96.81 256 VAL A O 1
ATOM 1990 N N . CYS A 1 257 ? -1.512 -5.652 26.234 1 94.12 257 CYS A N 1
ATOM 1991 C CA . CYS A 1 257 ? -2.732 -6.152 26.844 1 94.12 257 CYS A CA 1
ATOM 1992 C C . CYS A 1 257 ? -2.525 -7.559 27.406 1 94.12 257 CYS A C 1
ATOM 1994 O O . CYS A 1 257 ? -2.396 -8.516 26.641 1 94.12 257 CYS A O 1
ATOM 1996 N N . ALA A 1 258 ? -2.592 -7.715 28.672 1 90.62 258 ALA A N 1
ATOM 1997 C CA . ALA A 1 258 ? -2.412 -9.008 29.312 1 90.62 258 ALA A CA 1
ATOM 1998 C C . ALA A 1 258 ? -3.613 -9.914 29.078 1 90.62 258 ALA A C 1
ATOM 2000 O O . ALA A 1 258 ? -4.746 -9.445 28.953 1 90.62 258 ALA A O 1
ATOM 2001 N N . PRO A 1 259 ? -3.293 -11.195 28.906 1 85.5 259 PRO A N 1
ATOM 2002 C CA . PRO A 1 259 ? -4.391 -12.141 28.703 1 85.5 259 PRO A CA 1
ATOM 2003 C C . PRO A 1 259 ? -5.125 -12.492 29.984 1 85.5 259 PRO A C 1
ATOM 2005 O O . PRO A 1 259 ? -5.211 -13.672 30.359 1 85.5 259 PRO A O 1
ATOM 2008 N N . ASP A 1 260 ? -5.57 -11.633 30.703 1 74.94 260 ASP A N 1
ATOM 2009 C CA . ASP A 1 260 ? -6.156 -11.906 32 1 74.94 260 ASP A CA 1
ATOM 2010 C C . ASP A 1 260 ? -7.676 -11.977 31.938 1 74.94 260 ASP A C 1
ATOM 2012 O O . ASP A 1 260 ? -8.359 -11.945 32.969 1 74.94 260 ASP A O 1
ATOM 2016 N N . PHE A 1 261 ? -8.258 -11.914 30.656 1 60.44 261 PHE A N 1
ATOM 2017 C CA . PHE A 1 261 ? -9.719 -12.023 30.641 1 60.44 261 PHE A CA 1
ATOM 2018 C C . PHE A 1 261 ? -10.164 -13.414 31.078 1 60.44 261 PHE A C 1
ATOM 2020 O O . PHE A 1 261 ? -9.461 -14.398 30.828 1 60.44 261 PHE A O 1
ATOM 2027 N N . ALA A 1 262 ? -11.07 -13.508 31.906 1 53.19 262 ALA A N 1
ATOM 2028 C CA . ALA A 1 262 ? -11.773 -14.766 32.156 1 53.19 262 ALA A CA 1
ATOM 2029 C C . ALA A 1 262 ? -12.125 -15.461 30.828 1 53.19 262 ALA A C 1
ATOM 2031 O O . ALA A 1 262 ? -12.531 -14.805 29.859 1 53.19 262 ALA A O 1
ATOM 2032 N N . TRP A 1 263 ? -11.297 -16.375 30.406 1 47.06 263 TRP A N 1
ATOM 2033 C CA . TRP A 1 263 ? -11.508 -17.141 29.172 1 47.06 263 TRP A CA 1
ATOM 2034 C C . TRP A 1 263 ? -12.992 -17.312 28.875 1 47.06 263 TRP A C 1
ATOM 2036 O O . TRP A 1 263 ? -13.742 -17.797 29.719 1 47.06 263 TRP A O 1
ATOM 2046 N N . VAL A 1 264 ? -13.617 -16.375 28.312 1 44.25 264 VAL A N 1
ATOM 2047 C CA . VAL A 1 264 ? -14.922 -16.891 27.891 1 44.25 264 VAL A CA 1
ATOM 2048 C C . VAL A 1 264 ? -14.75 -17.922 26.797 1 44.25 264 VAL A C 1
ATOM 2050 O O . VAL A 1 264 ? -14.211 -17.625 25.734 1 44.25 264 VAL A O 1
ATOM 2053 N N . GLN A 1 265 ? -14.68 -19.172 27.078 1 39.34 265 GLN A N 1
ATOM 2054 C CA . GLN A 1 265 ? -14.562 -20.359 26.234 1 39.34 265 GLN A CA 1
ATOM 2055 C C . GLN A 1 265 ? -15.547 -20.297 25.062 1 39.34 265 GLN A C 1
ATOM 2057 O O . GLN A 1 265 ? -16.75 -20.422 25.25 1 39.34 265 GLN A O 1
ATOM 2062 N N . ASP A 1 266 ? -15.383 -19.469 24.203 1 44.12 266 ASP A N 1
ATOM 2063 C CA . ASP A 1 266 ? -16.422 -19.625 23.188 1 44.12 266 ASP A CA 1
ATOM 2064 C C . ASP A 1 266 ? -16.062 -20.719 22.188 1 44.12 266 ASP A C 1
ATOM 2066 O O . ASP A 1 266 ? -16.688 -20.859 21.141 1 44.12 266 ASP A O 1
ATOM 2070 N N . GLY A 1 267 ? -15.273 -21.625 22.469 1 42.62 267 GLY A N 1
ATOM 2071 C CA . GLY A 1 267 ? -15.031 -22.859 21.719 1 42.62 267 GLY A CA 1
ATOM 2072 C C . GLY A 1 267 ? -14 -22.703 20.625 1 42.62 267 GLY A C 1
ATOM 2073 O O . GLY A 1 267 ? -13.516 -23.688 20.062 1 42.62 267 GLY A O 1
ATOM 2074 N N . THR A 1 268 ? -14.156 -21.75 19.719 1 45.25 268 THR A N 1
ATOM 2075 C CA . THR A 1 268 ? -13.398 -21.781 18.469 1 45.25 268 THR A CA 1
ATOM 2076 C C . THR A 1 268 ? -11.984 -21.266 18.688 1 45.25 268 THR A C 1
ATOM 2078 O O . THR A 1 268 ? -11.156 -21.297 17.781 1 45.25 268 THR A O 1
ATOM 2081 N N . ARG A 1 269 ? -11.805 -20.484 19.75 1 49.28 269 ARG A N 1
ATOM 2082 C CA . ARG A 1 269 ? -10.586 -19.688 19.891 1 49.28 269 ARG A CA 1
ATOM 2083 C C . ARG A 1 269 ? -9.469 -20.5 20.531 1 49.28 269 ARG A C 1
ATOM 2085 O O . ARG A 1 269 ? -9.711 -21.531 21.141 1 49.28 269 ARG A O 1
ATOM 2092 N N . GLU A 1 270 ? -8.164 -19.984 20.25 1 58.78 270 GLU A N 1
ATOM 2093 C CA . GLU A 1 270 ? -6.902 -20.516 20.75 1 58.78 270 GLU A CA 1
ATOM 2094 C C . GLU A 1 270 ? -6.996 -20.844 22.234 1 58.78 270 GLU A C 1
ATOM 2096 O O . GLU A 1 270 ? -7.742 -20.203 22.969 1 58.78 270 GLU A O 1
ATOM 2101 N N . SER A 1 271 ? -6.48 -21.969 22.609 1 65.12 271 SER A N 1
ATOM 2102 C CA . SER A 1 271 ? -6.391 -22.453 23.984 1 65.12 271 SER A CA 1
ATOM 2103 C C . SER A 1 271 ? -5.746 -21.406 24.891 1 65.12 271 SER A C 1
ATOM 2105 O O . SER A 1 271 ? -5.09 -20.484 24.406 1 65.12 271 SER A O 1
ATOM 2107 N N . VAL A 1 272 ? -6.18 -21.484 26.094 1 71.25 272 VAL A N 1
ATOM 2108 C CA . VAL A 1 272 ? -5.578 -20.641 27.125 1 71.25 272 VAL A CA 1
ATOM 2109 C C . VAL A 1 272 ? -4.055 -20.719 27.016 1 71.25 272 VAL A C 1
ATOM 2111 O O . VAL A 1 272 ? -3.375 -19.688 27.125 1 71.25 272 VAL A O 1
ATOM 2114 N N . ALA A 1 273 ? -3.551 -21.875 26.766 1 76.56 273 ALA A N 1
ATOM 2115 C CA . ALA A 1 273 ? -2.105 -22.062 26.688 1 76.56 273 ALA A CA 1
ATOM 2116 C C . ALA A 1 273 ? -1.52 -21.328 25.484 1 76.56 273 ALA A C 1
ATOM 2118 O O . ALA A 1 273 ? -0.458 -20.703 25.578 1 76.56 273 ALA A O 1
ATOM 2119 N N . GLU A 1 274 ? -2.225 -21.422 24.406 1 78.5 274 GLU A N 1
ATOM 2120 C CA . GLU A 1 274 ? -1.756 -20.75 23.188 1 78.5 274 GLU A CA 1
ATOM 2121 C C . GLU A 1 274 ? -1.772 -19.234 23.359 1 78.5 274 GLU A C 1
ATOM 2123 O O . GLU A 1 274 ? -0.869 -18.547 22.875 1 78.5 274 GLU A O 1
ATOM 2128 N N . ARG A 1 275 ? -2.656 -18.844 24.109 1 81.06 275 ARG A N 1
ATOM 2129 C CA . ARG A 1 275 ? -2.766 -17.406 24.375 1 81.06 275 ARG A CA 1
ATOM 2130 C C . ARG A 1 275 ? -1.635 -16.938 25.281 1 81.06 275 ARG A C 1
ATOM 2132 O O . ARG A 1 275 ? -1.075 -15.859 25.078 1 81.06 275 ARG A O 1
ATOM 2139 N N . GLN A 1 276 ? -1.35 -17.703 26.203 1 84.12 276 GLN A N 1
ATOM 2140 C CA . GLN A 1 276 ? -0.27 -17.359 27.125 1 84.12 276 GLN A CA 1
ATOM 2141 C C . GLN A 1 276 ? 1.082 -17.391 26.422 1 84.12 276 GLN A C 1
ATOM 2143 O O . GLN A 1 276 ? 1.932 -16.531 26.672 1 84.12 276 GLN A O 1
ATOM 2148 N N . ALA A 1 277 ? 1.188 -18.312 25.594 1 86.69 277 ALA A N 1
ATOM 2149 C CA . ALA A 1 277 ? 2.438 -18.406 24.844 1 86.69 277 ALA A CA 1
ATOM 2150 C C . ALA A 1 277 ? 2.602 -17.203 23.906 1 86.69 277 ALA A C 1
ATOM 2152 O O . ALA A 1 277 ? 3.691 -16.641 23.797 1 86.69 277 ALA A O 1
ATOM 2153 N N . MET A 1 278 ? 1.549 -16.844 23.297 1 87.75 278 MET A N 1
ATOM 2154 C CA . MET A 1 278 ? 1.588 -15.695 22.406 1 87.75 278 MET A CA 1
ATOM 2155 C C . MET A 1 278 ? 1.912 -14.422 23.188 1 87.75 278 MET A C 1
ATOM 2157 O O . MET A 1 278 ? 2.688 -13.586 22.719 1 87.75 278 MET A O 1
ATOM 2161 N N . HIS A 1 279 ? 1.295 -14.328 24.281 1 89.94 279 HIS A N 1
ATOM 2162 C CA . HIS A 1 279 ? 1.562 -13.172 25.125 1 89.94 279 HIS A CA 1
ATOM 2163 C C . HIS A 1 279 ? 3.033 -13.102 25.516 1 89.94 279 HIS A C 1
ATOM 2165 O O . HIS A 1 279 ? 3.664 -12.047 25.422 1 89.94 279 HIS A O 1
ATOM 2171 N N . ALA A 1 280 ? 3.527 -14.211 25.938 1 92.19 280 ALA A N 1
ATOM 2172 C CA . ALA A 1 280 ? 4.922 -14.273 26.375 1 92.19 280 ALA A CA 1
ATOM 2173 C C . ALA A 1 280 ? 5.867 -13.93 25.234 1 92.19 280 ALA A C 1
ATOM 2175 O O . ALA A 1 280 ? 6.82 -13.164 25.406 1 92.19 280 ALA A O 1
ATOM 2176 N N . ASP A 1 281 ? 5.586 -14.453 24.078 1 93.44 281 ASP A N 1
ATOM 2177 C CA . ASP A 1 281 ? 6.406 -14.18 22.906 1 93.44 281 ASP A CA 1
ATOM 2178 C C . ASP A 1 281 ? 6.367 -12.695 22.547 1 93.44 281 ASP A C 1
ATOM 2180 O O . ASP A 1 281 ? 7.398 -12.109 22.203 1 93.44 281 ASP A O 1
ATOM 2184 N N . THR A 1 282 ? 5.211 -12.141 22.609 1 94.88 282 THR A N 1
ATOM 2185 C CA . THR A 1 282 ? 5.035 -10.727 22.281 1 94.88 282 THR A CA 1
ATOM 2186 C C . THR A 1 282 ? 5.758 -9.836 23.281 1 94.88 282 THR A C 1
ATOM 2188 O O . THR A 1 282 ? 6.465 -8.906 22.906 1 94.88 282 THR A O 1
ATOM 2191 N N . LEU A 1 283 ? 5.605 -10.188 24.531 1 94.94 283 LEU A N 1
ATOM 2192 C CA . LEU A 1 283 ? 6.242 -9.398 25.578 1 94.94 283 LEU A CA 1
ATOM 2193 C C . LEU A 1 283 ? 7.762 -9.461 25.469 1 94.94 283 LEU A C 1
ATOM 2195 O O . LEU A 1 283 ? 8.445 -8.445 25.625 1 94.94 283 LEU A O 1
ATOM 2199 N N . ASP A 1 284 ? 8.227 -10.594 25.203 1 95.5 284 ASP A N 1
ATOM 2200 C CA . ASP A 1 284 ? 9.664 -10.766 25.031 1 95.5 284 ASP A CA 1
ATOM 2201 C C . ASP A 1 284 ? 10.188 -9.891 23.891 1 95.5 284 ASP A C 1
ATOM 2203 O O . ASP A 1 284 ? 11.219 -9.234 24.031 1 95.5 284 ASP A O 1
ATOM 2207 N N . ARG A 1 285 ? 9.484 -9.852 22.828 1 94.88 285 ARG A N 1
ATOM 2208 C CA . ARG A 1 285 ? 9.898 -9.055 21.688 1 94.88 285 ARG A CA 1
ATOM 2209 C C . ARG A 1 285 ? 9.82 -7.562 22 1 94.88 285 ARG A C 1
ATOM 2211 O O . ARG A 1 285 ? 10.688 -6.789 21.578 1 94.88 285 ARG A O 1
ATOM 2218 N N . VAL A 1 286 ? 8.789 -7.184 22.688 1 96.56 286 VAL A N 1
ATOM 2219 C CA . VAL A 1 286 ? 8.625 -5.789 23.094 1 96.56 286 VAL A CA 1
ATOM 2220 C C . VAL A 1 286 ? 9.797 -5.367 23.984 1 96.56 286 VAL A C 1
ATOM 2222 O O . VAL A 1 286 ? 10.398 -4.312 23.75 1 96.56 286 VAL A O 1
ATOM 2225 N N . GLN A 1 287 ? 10.141 -6.195 24.875 1 96.25 287 GLN A N 1
ATOM 2226 C CA . GLN A 1 287 ? 11.242 -5.898 25.797 1 96.25 287 GLN A CA 1
ATOM 2227 C C . GLN A 1 287 ? 12.562 -5.766 25.031 1 96.25 287 GLN A C 1
ATOM 2229 O O . GLN A 1 287 ? 13.328 -4.836 25.281 1 96.25 287 GLN A O 1
ATOM 2234 N N . ARG A 1 288 ? 12.797 -6.57 24.125 1 94.5 288 ARG A N 1
ATOM 2235 C CA . ARG A 1 288 ? 14.047 -6.582 23.359 1 94.5 288 ARG A CA 1
ATOM 2236 C C . ARG A 1 288 ? 14.125 -5.383 22.422 1 94.5 288 ARG A C 1
ATOM 2238 O O . ARG A 1 288 ? 15.219 -4.977 22.016 1 94.5 288 ARG A O 1
ATOM 2245 N N . SER A 1 289 ? 13 -4.871 22.047 1 94.25 289 SER A N 1
ATOM 2246 C CA . SER A 1 289 ? 12.969 -3.748 21.109 1 94.25 289 SER A CA 1
ATOM 2247 C C . SER A 1 289 ? 13.523 -2.48 21.75 1 94.25 289 SER A C 1
ATOM 2249 O O . SER A 1 289 ? 13.953 -1.56 21.062 1 94.25 289 SER A O 1
ATOM 2251 N N . GLY A 1 290 ? 13.406 -2.414 23.094 1 94.38 290 GLY A N 1
ATOM 2252 C CA . GLY A 1 290 ? 13.844 -1.227 23.812 1 94.38 290 GLY A CA 1
ATOM 2253 C C . GLY A 1 290 ? 12.805 -0.119 23.828 1 94.38 290 GLY A C 1
ATOM 2254 O O . GLY A 1 290 ? 13.023 0.938 24.422 1 94.38 290 GLY A O 1
ATOM 2255 N N . VAL A 1 291 ? 11.719 -0.273 23.188 1 95.69 291 VAL A N 1
ATOM 2256 C CA . VAL A 1 291 ? 10.633 0.704 23.203 1 95.69 291 VAL A CA 1
ATOM 2257 C C . VAL A 1 291 ? 9.938 0.699 24.562 1 95.69 291 VAL A C 1
ATOM 2259 O O . VAL A 1 291 ? 9.68 -0.365 25.125 1 95.69 291 VAL A O 1
ATOM 2262 N N . PRO A 1 292 ? 9.703 1.942 25.094 1 95.25 292 PRO A N 1
ATOM 2263 C CA . PRO A 1 292 ? 8.93 1.969 26.344 1 95.25 292 PRO A CA 1
ATOM 2264 C C . PRO A 1 292 ? 7.582 1.261 26.203 1 95.25 292 PRO A C 1
ATOM 2266 O O . PRO A 1 292 ? 6.945 1.331 25.156 1 95.25 292 PRO A O 1
ATOM 2269 N N . PHE A 1 293 ? 7.242 0.564 27.312 1 96.88 293 PHE A N 1
ATOM 2270 C CA . PHE A 1 293 ? 5.977 -0.15 27.234 1 96.88 293 PHE A CA 1
ATOM 2271 C C . PHE A 1 293 ? 5.289 -0.187 28.594 1 96.88 293 PHE A C 1
ATOM 2273 O O . PHE A 1 293 ? 5.93 0.032 29.625 1 96.88 293 PHE A O 1
ATOM 2280 N N . THR A 1 294 ? 3.975 -0.394 28.562 1 96.75 294 THR A N 1
ATOM 2281 C CA . THR A 1 294 ? 3.133 -0.56 29.75 1 96.75 294 THR A CA 1
ATOM 2282 C C . THR A 1 294 ? 2.256 -1.803 29.609 1 96.75 294 THR A C 1
ATOM 2284 O O . THR A 1 294 ? 1.579 -1.986 28.594 1 96.75 294 THR A O 1
ATOM 2287 N N . VAL A 1 295 ? 2.293 -2.654 30.625 1 96.06 295 VAL A N 1
ATOM 2288 C CA . VAL A 1 295 ? 1.416 -3.82 30.656 1 96.06 295 VAL A CA 1
ATOM 2289 C C . VAL A 1 295 ? 0.069 -3.439 31.266 1 96.06 295 VAL A C 1
ATOM 2291 O O . VAL A 1 295 ? 0.015 -2.871 32.375 1 96.06 295 VAL A O 1
ATOM 2294 N N . LEU A 1 296 ? -0.934 -3.693 30.562 1 95.38 296 LEU A N 1
ATOM 2295 C CA . LEU A 1 296 ? -2.283 -3.352 31 1 95.38 296 LEU A CA 1
ATOM 2296 C C . LEU A 1 296 ? -3.014 -4.582 31.516 1 95.38 296 LEU A C 1
ATOM 2298 O O . LEU A 1 296 ? -3.047 -5.621 30.859 1 95.38 296 LEU A O 1
ATOM 2302 N N . THR A 1 297 ? -3.559 -4.438 32.656 1 91.69 297 THR A N 1
ATOM 2303 C CA . THR A 1 297 ? -4.344 -5.484 33.312 1 91.69 297 THR A CA 1
ATOM 2304 C C . THR A 1 297 ? -5.711 -4.953 33.719 1 91.69 297 THR A C 1
ATOM 2306 O O . THR A 1 297 ? -5.965 -3.75 33.656 1 91.69 297 THR A O 1
ATOM 2309 N N . GLY A 1 298 ? -6.598 -5.887 34 1 89 298 GLY A N 1
ATOM 2310 C CA . GLY A 1 298 ? -7.91 -5.492 34.469 1 89 298 GLY A CA 1
ATOM 2311 C C . GLY A 1 298 ? -8.938 -5.383 33.375 1 89 298 GLY A C 1
ATOM 2312 O O . GLY A 1 298 ? -8.758 -5.941 32.281 1 89 298 GLY A O 1
ATOM 2313 N N . GLY A 1 299 ? -10.094 -4.75 33.688 1 88.38 299 GLY A N 1
ATOM 2314 C CA . GLY A 1 299 ? -11.18 -4.609 32.719 1 88.38 299 GLY A CA 1
ATOM 2315 C C . GLY A 1 299 ? -10.953 -3.504 31.719 1 88.38 299 GLY A C 1
ATOM 2316 O O . GLY A 1 299 ? -9.953 -2.785 31.781 1 88.38 299 GLY A O 1
ATOM 2317 N N . ALA A 1 300 ? -11.836 -3.406 30.859 1 90.44 300 ALA A N 1
ATOM 2318 C CA . ALA A 1 300 ? -11.719 -2.475 29.75 1 90.44 300 ALA A CA 1
ATOM 2319 C C . ALA A 1 300 ? -11.57 -1.039 30.234 1 90.44 300 ALA A C 1
ATOM 2321 O O . ALA A 1 300 ? -10.734 -0.285 29.734 1 90.44 300 ALA A O 1
ATOM 2322 N N . ALA A 1 301 ? -12.352 -0.683 31.234 1 92.56 301 ALA A N 1
ATOM 2323 C CA . ALA A 1 301 ? -12.336 0.686 31.75 1 92.56 301 ALA A CA 1
ATOM 2324 C C . ALA A 1 301 ? -11.008 1.004 32.406 1 92.56 301 ALA A C 1
ATOM 2326 O O . ALA A 1 301 ? -10.461 2.094 32.25 1 92.56 301 ALA A O 1
ATOM 2327 N N . GLU A 1 302 ? -10.539 0.116 33.188 1 93.31 302 GLU A N 1
ATOM 2328 C CA . GLU A 1 302 ? -9.266 0.296 33.875 1 93.31 302 GLU A CA 1
ATOM 2329 C C . GLU A 1 302 ? -8.109 0.389 32.875 1 93.31 302 GLU A C 1
ATOM 2331 O O . GLU A 1 302 ? -7.227 1.236 33.031 1 93.31 302 GLU A O 1
ATOM 2336 N N . ARG A 1 303 ? -8.078 -0.43 31.938 1 94.75 303 ARG A N 1
ATOM 2337 C CA . ARG A 1 303 ? -7.051 -0.421 30.906 1 94.75 303 ARG A CA 1
ATOM 2338 C C . ARG A 1 303 ? -7.055 0.898 30.141 1 94.75 303 ARG A C 1
ATOM 2340 O O . ARG A 1 303 ? -5.996 1.475 29.875 1 94.75 303 ARG A O 1
ATOM 2347 N N . LEU A 1 304 ? -8.227 1.32 29.828 1 95.94 304 LEU A N 1
ATOM 2348 C CA . LEU A 1 304 ? -8.352 2.568 29.078 1 95.94 304 LEU A CA 1
ATOM 2349 C C . LEU A 1 304 ? -7.82 3.742 29.891 1 95.94 304 LEU A C 1
ATOM 2351 O O . LEU A 1 304 ? -7.129 4.609 29.344 1 95.94 304 LEU A O 1
ATOM 2355 N N . ALA A 1 305 ? -8.148 3.783 31.125 1 95.38 305 ALA A N 1
ATOM 2356 C CA . ALA A 1 305 ? -7.684 4.863 31.984 1 95.38 305 ALA A CA 1
ATOM 2357 C C . ALA A 1 305 ? -6.16 4.883 32.062 1 95.38 305 ALA A C 1
ATOM 2359 O O . ALA A 1 305 ? -5.539 5.941 31.969 1 95.38 305 ALA A O 1
ATOM 2360 N N . THR A 1 306 ? -5.59 3.75 32.281 1 95.06 306 THR A N 1
ATOM 2361 C CA . THR A 1 306 ? -4.141 3.639 32.375 1 95.06 306 THR A CA 1
ATOM 2362 C C . THR A 1 306 ? -3.492 4.051 31.047 1 95.06 306 THR A C 1
ATOM 2364 O O . THR A 1 306 ? -2.518 4.809 31.031 1 95.06 306 THR A O 1
ATOM 2367 N N . ALA A 1 307 ? -4.031 3.561 29.969 1 95.81 307 ALA A N 1
ATOM 2368 C CA . ALA A 1 307 ? -3.5 3.877 28.641 1 95.81 307 ALA A CA 1
ATOM 2369 C C . ALA A 1 307 ? -3.58 5.375 28.359 1 95.81 307 ALA A C 1
ATOM 2371 O O . ALA A 1 307 ? -2.645 5.965 27.812 1 95.81 307 ALA A O 1
ATOM 2372 N N . ALA A 1 308 ? -4.699 5.945 28.703 1 94.44 308 ALA A N 1
ATOM 2373 C CA . ALA A 1 308 ? -4.887 7.379 28.484 1 94.44 308 ALA A CA 1
ATOM 2374 C C . ALA A 1 308 ? -3.861 8.188 29.281 1 94.44 308 ALA A C 1
ATOM 2376 O O . ALA A 1 308 ? -3.352 9.203 28.781 1 94.44 308 ALA A O 1
ATOM 2377 N N . ALA A 1 309 ? -3.57 7.777 30.453 1 93.19 309 ALA A N 1
ATOM 2378 C CA . ALA A 1 309 ? -2.578 8.453 31.297 1 93.19 309 ALA A CA 1
ATOM 2379 C C . ALA A 1 309 ? -1.191 8.383 30.656 1 93.19 309 ALA A C 1
ATOM 2381 O O . ALA A 1 309 ? -0.444 9.359 30.672 1 93.19 309 ALA A O 1
ATOM 2382 N N . VAL A 1 310 ? -0.887 7.273 30.125 1 91.88 310 VAL A N 1
ATOM 2383 C CA . VAL A 1 310 ? 0.391 7.078 29.453 1 91.88 310 VAL A CA 1
ATOM 2384 C C . VAL A 1 310 ? 0.492 8.016 28.25 1 91.88 310 VAL A C 1
ATOM 2386 O O . VAL A 1 310 ? 1.533 8.641 28.031 1 91.88 310 VAL A O 1
ATOM 2389 N N . CYS A 1 311 ? -0.555 8.133 27.453 1 90.44 311 CYS A N 1
ATOM 2390 C CA . CYS A 1 311 ? -0.581 8.969 26.266 1 90.44 311 CYS A CA 1
ATOM 2391 C C . CYS A 1 311 ? -0.477 10.445 26.625 1 90.44 311 CYS A C 1
ATOM 2393 O O . CYS A 1 311 ? 0.117 11.234 25.891 1 90.44 311 CYS A O 1
ATOM 2395 N N . ALA A 1 312 ? -1.058 10.812 27.719 1 83.75 312 ALA A N 1
ATOM 2396 C CA . ALA A 1 312 ? -0.986 12.195 28.172 1 83.75 312 ALA A CA 1
ATOM 2397 C C . ALA A 1 312 ? 0.441 12.57 28.562 1 83.75 312 ALA A C 1
ATOM 2399 O O . ALA A 1 312 ? 0.882 13.695 28.328 1 83.75 312 ALA A O 1
ATOM 2400 N N . ASP A 1 313 ? 1.099 11.664 29.156 1 73.19 313 ASP A N 1
ATOM 2401 C CA . ASP A 1 313 ? 2.477 11.898 29.562 1 73.19 313 ASP A CA 1
ATOM 2402 C C . ASP A 1 313 ? 3.422 11.914 28.375 1 73.19 313 ASP A C 1
ATOM 2404 O O . ASP A 1 313 ? 4.395 12.664 28.344 1 73.19 313 ASP A O 1
ATOM 2408 N N . ALA A 1 314 ? 3.174 11.062 27.438 1 58.06 314 ALA A N 1
ATOM 2409 C CA . ALA A 1 314 ? 3.994 10.898 26.234 1 58.06 314 ALA A CA 1
ATOM 2410 C C . ALA A 1 314 ? 3.766 12.047 25.266 1 58.06 314 ALA A C 1
ATOM 2412 O O . ALA A 1 314 ? 4.477 12.164 24.266 1 58.06 314 ALA A O 1
ATOM 2413 N N . ALA A 1 315 ? 2.74 12.836 25.453 1 57.5 315 ALA A N 1
ATOM 2414 C CA . ALA A 1 315 ? 2.307 13.852 24.5 1 57.5 315 ALA A CA 1
ATOM 2415 C C . ALA A 1 315 ? 3.459 14.781 24.125 1 57.5 315 ALA A C 1
ATOM 2417 O O . ALA A 1 315 ? 3.262 15.773 23.422 1 57.5 315 ALA A O 1
ATOM 2418 N N . SER A 1 316 ? 4.684 14.227 24.422 1 60.91 316 SER A N 1
ATOM 2419 C CA . SER A 1 316 ? 5.762 15.125 24.016 1 60.91 316 SER A CA 1
ATOM 2420 C C . SER A 1 316 ? 6.148 14.898 22.562 1 60.91 316 SER A C 1
ATOM 2422 O O . SER A 1 316 ? 6.438 13.766 22.156 1 60.91 316 SER A O 1
ATOM 2424 N N . VAL A 1 317 ? 5.57 15.734 21.656 1 65.94 317 VAL A N 1
ATOM 2425 C CA . VAL A 1 317 ? 6.055 15.781 20.281 1 65.94 317 VAL A CA 1
ATOM 2426 C C . VAL A 1 317 ? 7.535 16.156 20.266 1 65.94 317 VAL A C 1
ATOM 2428 O O . VAL A 1 317 ? 8.016 16.844 21.172 1 65.94 317 VAL A O 1
ATOM 2431 N N . PRO A 1 318 ? 8.188 15.539 19.297 1 67.06 318 PRO A N 1
ATOM 2432 C CA . PRO A 1 318 ? 9.617 15.867 19.234 1 67.06 318 PRO A CA 1
ATOM 2433 C C . PRO A 1 318 ? 9.883 17.359 19.172 1 67.06 318 PRO A C 1
ATOM 2435 O O . PRO A 1 318 ? 9.055 18.125 18.656 1 67.06 318 PRO A O 1
ATOM 2438 N N . SER A 1 319 ? 10.875 17.75 19.891 1 72.44 319 SER A N 1
ATOM 2439 C CA . SER A 1 319 ? 11.312 19.141 19.797 1 72.44 319 SER A CA 1
ATOM 2440 C C . SER A 1 319 ? 12.047 19.391 18.484 1 72.44 319 SER A C 1
ATOM 2442 O O . SER A 1 319 ? 12.859 18.578 18.047 1 72.44 319 SER A O 1
ATOM 2444 N N . LEU A 1 320 ? 11.609 20.406 17.797 1 73.44 320 LEU A N 1
ATOM 2445 C CA . LEU A 1 320 ? 12.266 20.75 16.531 1 73.44 320 LEU A CA 1
ATOM 2446 C C . LEU A 1 320 ? 13.273 21.875 16.734 1 73.44 320 LEU A C 1
ATOM 2448 O O . LEU A 1 320 ? 13.789 22.438 15.766 1 73.44 320 LEU A O 1
ATOM 2452 N N . THR A 1 321 ? 13.484 22.312 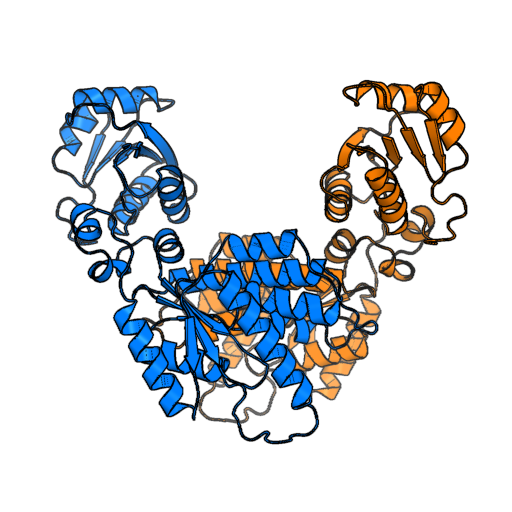18.031 1 67.19 321 THR A N 1
ATOM 2453 C CA . THR A 1 321 ? 14.469 23.344 18.312 1 67.19 321 THR A CA 1
ATOM 2454 C C . THR A 1 321 ? 15.797 22.719 18.75 1 67.19 321 THR A C 1
ATOM 2456 O O . THR A 1 321 ? 15.82 21.641 19.312 1 67.19 321 THR A O 1
ATOM 2459 N N . MET B 1 1 ? 25.484 -18.031 -14.008 1 95.44 1 MET B N 1
ATOM 2460 C CA . MET B 1 1 ? 24.688 -17.547 -15.133 1 95.44 1 MET B CA 1
ATOM 2461 C C . MET B 1 1 ? 23.562 -18.516 -15.453 1 95.44 1 MET B C 1
ATOM 2463 O O . MET B 1 1 ? 23.703 -19.734 -15.289 1 95.44 1 MET B O 1
ATOM 2467 N N . ALA B 1 2 ? 22.453 -17.953 -15.773 1 97.06 2 ALA B N 1
ATOM 2468 C CA . ALA B 1 2 ? 21.344 -18.719 -16.344 1 97.06 2 ALA B CA 1
ATOM 2469 C C . ALA B 1 2 ? 20.703 -17.969 -17.5 1 97.06 2 ALA B C 1
ATOM 2471 O O . ALA B 1 2 ? 20.922 -16.766 -17.672 1 97.06 2 ALA B O 1
ATOM 2472 N N . VAL B 1 3 ? 19.969 -18.766 -18.344 1 95.88 3 VAL B N 1
ATOM 2473 C CA . VAL B 1 3 ? 19.359 -18.141 -19.516 1 95.88 3 VAL B CA 1
ATOM 2474 C C . VAL B 1 3 ? 18 -18.781 -19.797 1 95.88 3 VAL B C 1
ATOM 2476 O O . VAL B 1 3 ? 17.781 -19.953 -19.469 1 95.88 3 VAL B O 1
ATOM 2479 N N . GLY B 1 4 ? 17.078 -17.953 -20.297 1 93.88 4 GLY B N 1
ATOM 2480 C CA . GLY B 1 4 ? 15.781 -18.484 -20.688 1 93.88 4 GLY B CA 1
ATOM 2481 C C . GLY B 1 4 ? 14.82 -17.422 -21.188 1 93.88 4 GLY B C 1
ATOM 2482 O O . GLY B 1 4 ? 15.086 -16.219 -21.031 1 93.88 4 GLY B O 1
ATOM 2483 N N . LYS B 1 5 ? 13.766 -17.906 -21.812 1 93.06 5 LYS B N 1
ATOM 2484 C CA . LYS B 1 5 ? 12.703 -17 -22.25 1 93.06 5 LYS B CA 1
ATOM 2485 C C . LYS B 1 5 ? 11.805 -16.594 -21.094 1 93.06 5 LYS B C 1
ATOM 2487 O O . LYS B 1 5 ? 11.273 -15.484 -21.062 1 93.06 5 LYS B O 1
ATOM 2492 N N . PHE B 1 6 ? 11.594 -17.516 -20.172 1 96.12 6 PHE B N 1
ATOM 2493 C CA . PHE B 1 6 ? 10.758 -17.297 -19 1 96.12 6 PHE B CA 1
ATOM 2494 C C . PHE B 1 6 ? 9.391 -16.766 -19.391 1 96.12 6 PHE B C 1
ATOM 2496 O O . PHE B 1 6 ? 8.93 -15.75 -18.859 1 96.12 6 PHE B O 1
ATOM 2503 N N . ASN B 1 7 ? 8.711 -17.516 -20.344 1 94.31 7 ASN B N 1
ATOM 2504 C CA . ASN B 1 7 ? 7.461 -17.078 -20.953 1 94.31 7 ASN B CA 1
ATOM 2505 C C . ASN B 1 7 ? 6.383 -18.156 -20.859 1 94.31 7 ASN B C 1
ATOM 2507 O O . ASN B 1 7 ? 6.223 -18.953 -21.781 1 94.31 7 ASN B O 1
ATOM 2511 N N . PRO B 1 8 ? 5.602 -18.031 -19.812 1 95.38 8 PRO B N 1
ATOM 2512 C CA . PRO B 1 8 ? 5.684 -17.125 -18.656 1 95.38 8 PRO B CA 1
ATOM 2513 C C . PRO B 1 8 ? 6.613 -17.625 -17.562 1 95.38 8 PRO B C 1
ATOM 2515 O O . PRO B 1 8 ? 6.945 -18.812 -17.547 1 95.38 8 PRO B O 1
ATOM 2518 N N . PRO B 1 9 ? 7.035 -16.703 -16.703 1 97.12 9 PRO B N 1
ATOM 2519 C CA . PRO B 1 9 ? 7.789 -17.188 -15.539 1 97.12 9 PRO B CA 1
ATOM 2520 C C . PRO B 1 9 ? 6.98 -18.156 -14.672 1 97.12 9 PRO B C 1
ATOM 2522 O O . PRO B 1 9 ? 5.824 -17.875 -14.352 1 97.12 9 PRO B O 1
ATOM 2525 N N . HIS B 1 10 ? 7.543 -19.297 -14.359 1 96.38 10 HIS B N 1
ATOM 2526 C CA . HIS B 1 10 ? 6.855 -20.312 -13.57 1 96.38 10 HIS B CA 1
ATOM 2527 C C . HIS B 1 10 ? 7.754 -20.844 -12.461 1 96.38 10 HIS B C 1
ATOM 2529 O O . HIS B 1 10 ? 8.93 -20.484 -12.375 1 96.38 10 HIS B O 1
ATOM 2535 N N . LEU B 1 11 ? 7.18 -21.656 -11.625 1 95.69 11 LEU B N 1
ATOM 2536 C CA . LEU B 1 11 ? 7.836 -22.109 -10.406 1 95.69 11 LEU B CA 1
ATOM 2537 C C . LEU B 1 11 ? 9.078 -22.938 -10.727 1 95.69 11 LEU B C 1
ATOM 2539 O O . LEU B 1 11 ? 10.031 -22.953 -9.945 1 95.69 11 LEU B O 1
ATOM 2543 N N . GLY B 1 12 ? 9.086 -23.625 -11.836 1 95.44 12 GLY B N 1
ATOM 2544 C CA . GLY B 1 12 ? 10.289 -24.312 -12.266 1 95.44 12 GLY B CA 1
ATOM 2545 C C . GLY B 1 12 ? 11.469 -23.391 -12.492 1 95.44 12 GLY B C 1
ATOM 2546 O O . GLY B 1 12 ? 12.609 -23.734 -12.18 1 95.44 12 GLY B O 1
ATOM 2547 N N . HIS B 1 13 ? 11.188 -22.25 -13.078 1 96.62 13 HIS B N 1
ATOM 2548 C CA . HIS B 1 13 ? 12.219 -21.234 -13.258 1 96.62 13 HIS B CA 1
ATOM 2549 C C . HIS B 1 13 ? 12.75 -20.734 -11.914 1 96.62 13 HIS B C 1
ATOM 2551 O O . HIS B 1 13 ? 13.961 -20.578 -11.742 1 96.62 13 HIS B O 1
ATOM 2557 N N . VAL B 1 14 ? 11.844 -20.531 -11.047 1 96.38 14 VAL B N 1
ATOM 2558 C CA . VAL B 1 14 ? 12.234 -20.047 -9.719 1 96.38 14 VAL B CA 1
ATOM 2559 C C . VAL B 1 14 ? 13.133 -21.078 -9.039 1 96.38 14 VAL B C 1
ATOM 2561 O O . VAL B 1 14 ? 14.133 -20.719 -8.422 1 96.38 14 VAL B O 1
ATOM 2564 N N . HIS B 1 15 ? 12.766 -22.328 -9.133 1 95.81 15 HIS B N 1
ATOM 2565 C CA . HIS B 1 15 ? 13.594 -23.391 -8.57 1 95.81 15 HIS B CA 1
ATOM 2566 C C . HIS B 1 15 ? 15 -23.359 -9.148 1 95.81 15 HIS B C 1
ATOM 2568 O O . HIS B 1 15 ? 15.984 -23.359 -8.406 1 95.81 15 HIS B O 1
ATOM 2574 N N . LEU B 1 16 ? 15.102 -23.266 -10.391 1 96.44 16 LEU B N 1
ATOM 2575 C CA . LEU B 1 16 ? 16.375 -23.219 -11.086 1 96.44 16 LEU B CA 1
ATOM 2576 C C . LEU B 1 16 ? 17.219 -22.047 -10.578 1 96.44 16 LEU B C 1
ATOM 2578 O O . LEU B 1 16 ? 18.375 -22.234 -10.188 1 96.44 16 LEU B O 1
ATOM 2582 N N . LEU B 1 17 ? 16.641 -20.922 -10.516 1 97.56 17 LEU B N 1
ATOM 2583 C CA . LEU B 1 17 ? 17.391 -19.703 -10.234 1 97.56 17 LEU B CA 1
ATOM 2584 C C . LEU B 1 17 ? 17.703 -19.578 -8.75 1 97.56 17 LEU B C 1
ATOM 2586 O O . LEU B 1 17 ? 18.75 -19.047 -8.375 1 97.56 17 LEU B O 1
ATOM 2590 N N . THR B 1 18 ? 16.812 -20.078 -7.91 1 96.31 18 THR B N 1
ATOM 2591 C CA . THR B 1 18 ? 17.062 -20.047 -6.477 1 96.31 18 THR B CA 1
ATOM 2592 C C . THR B 1 18 ? 18.203 -21 -6.109 1 96.31 18 THR B C 1
ATOM 2594 O O . THR B 1 18 ? 19.062 -20.656 -5.297 1 96.31 18 THR B O 1
ATOM 2597 N N . VAL B 1 19 ? 18.188 -22.172 -6.68 1 96.06 19 VAL B N 1
ATOM 2598 C CA . VAL B 1 19 ? 19.281 -23.109 -6.469 1 96.06 19 VAL B CA 1
ATOM 2599 C C . VAL B 1 19 ? 20.594 -22.516 -6.938 1 96.06 19 VAL B C 1
ATOM 2601 O O . VAL B 1 19 ? 21.609 -22.578 -6.23 1 96.06 19 VAL B O 1
ATOM 2604 N N . GLY B 1 20 ? 20.578 -21.922 -8.07 1 97.31 20 GLY B N 1
ATOM 2605 C CA . GLY B 1 20 ? 21.766 -21.266 -8.586 1 97.31 20 GLY B CA 1
ATOM 2606 C C . GLY B 1 20 ? 22.25 -20.125 -7.699 1 97.31 20 GLY B C 1
ATOM 2607 O O . GLY B 1 20 ? 23.438 -20.047 -7.387 1 97.31 20 GLY B O 1
ATOM 2608 N N . ALA B 1 21 ? 21.359 -19.297 -7.285 1 97.38 21 ALA B N 1
ATOM 2609 C CA . ALA B 1 21 ? 21.688 -18.141 -6.465 1 97.38 21 ALA B CA 1
ATOM 2610 C C . ALA B 1 21 ? 22.312 -18.562 -5.145 1 97.38 21 ALA B C 1
ATOM 2612 O O . ALA B 1 21 ? 23.172 -17.859 -4.605 1 97.38 21 ALA B O 1
ATOM 2613 N N . ALA B 1 22 ? 21.906 -19.688 -4.621 1 96.06 22 ALA B N 1
ATOM 2614 C CA . ALA B 1 22 ? 22.406 -20.172 -3.34 1 96.06 22 ALA B CA 1
ATOM 2615 C C . ALA B 1 22 ? 23.844 -20.656 -3.461 1 96.06 22 ALA B C 1
ATOM 2617 O O . ALA B 1 22 ? 24.531 -20.844 -2.453 1 96.06 22 ALA B O 1
ATOM 2618 N N . ARG B 1 23 ? 24.359 -20.781 -4.641 1 96.56 23 ARG B N 1
ATOM 2619 C CA . ARG B 1 23 ? 25.672 -21.406 -4.859 1 96.56 23 ARG B CA 1
ATOM 2620 C C . ARG B 1 23 ? 26.688 -20.375 -5.316 1 96.56 23 ARG B C 1
ATOM 2622 O O . ARG B 1 23 ? 27.875 -20.703 -5.488 1 96.56 23 ARG B O 1
ATOM 2629 N N . VAL B 1 24 ? 26.203 -19.172 -5.5 1 97.25 24 VAL B N 1
ATOM 2630 C CA . VAL B 1 24 ? 27.109 -18.141 -6.012 1 97.25 24 VAL B CA 1
ATOM 2631 C C . VAL B 1 24 ? 26.922 -16.844 -5.23 1 97.25 24 VAL B C 1
ATOM 2633 O O . VAL B 1 24 ? 25.953 -16.688 -4.492 1 97.25 24 VAL B O 1
ATOM 2636 N N . ASP B 1 25 ? 27.844 -15.961 -5.383 1 96.75 25 ASP B N 1
ATOM 2637 C CA . ASP B 1 25 ? 27.734 -14.633 -4.785 1 96.75 25 ASP B CA 1
ATOM 2638 C C . ASP B 1 25 ? 26.688 -13.789 -5.512 1 96.75 25 ASP B C 1
ATOM 2640 O O . ASP B 1 25 ? 25.922 -13.062 -4.879 1 96.75 25 ASP B O 1
ATOM 2644 N N . HIS B 1 26 ? 26.719 -13.906 -6.844 1 97.44 26 HIS B N 1
ATOM 2645 C CA . HIS B 1 26 ? 25.766 -13.164 -7.664 1 97.44 26 HIS B CA 1
ATOM 2646 C C . HIS B 1 26 ? 25.375 -13.969 -8.898 1 97.44 26 HIS B C 1
ATOM 2648 O O . HIS B 1 26 ? 26.234 -14.516 -9.594 1 97.44 26 HIS B O 1
ATOM 2654 N N . LEU B 1 27 ? 24.125 -14.078 -9.102 1 97.75 27 LEU B N 1
ATOM 2655 C CA . LEU B 1 27 ? 23.609 -14.805 -10.258 1 97.75 27 LEU B CA 1
ATOM 2656 C C . LEU B 1 27 ? 23.047 -13.844 -11.305 1 97.75 27 LEU B C 1
ATOM 2658 O O . LEU B 1 27 ? 22.172 -13.039 -11.008 1 97.75 27 LEU B O 1
ATOM 2662 N N . HIS B 1 28 ? 23.578 -13.938 -12.477 1 98 28 HIS B N 1
ATOM 2663 C CA . HIS B 1 28 ? 23.062 -13.18 -13.602 1 98 28 HIS B CA 1
ATOM 2664 C C . HIS B 1 28 ? 22.156 -14.047 -14.477 1 98 28 HIS B C 1
ATOM 2666 O O . HIS B 1 28 ? 22.5 -15.188 -14.797 1 98 28 HIS B O 1
ATOM 2672 N N . VAL B 1 29 ? 21.031 -13.516 -14.812 1 97.94 29 VAL B N 1
ATOM 2673 C CA . VAL B 1 29 ? 20.047 -14.242 -15.617 1 97.94 29 VAL B CA 1
ATOM 2674 C C . VAL B 1 29 ? 19.797 -13.492 -16.922 1 97.94 29 VAL B C 1
ATOM 2676 O O . VAL B 1 29 ? 19.484 -12.297 -16.906 1 97.94 29 VAL B O 1
ATOM 2679 N N . LEU B 1 30 ? 19.938 -14.164 -18.016 1 96.44 30 LEU B N 1
ATOM 2680 C CA . LEU B 1 30 ? 19.578 -13.602 -19.312 1 96.44 30 LEU B CA 1
ATOM 2681 C C . LEU B 1 30 ? 18.156 -13.961 -19.688 1 96.44 30 LEU B C 1
ATOM 2683 O O . LEU B 1 30 ? 17.828 -15.141 -19.828 1 96.44 30 LEU B O 1
ATOM 2687 N N . LEU B 1 31 ? 17.328 -12.992 -19.75 1 97.31 31 LEU B N 1
ATOM 2688 C CA . LEU B 1 31 ? 15.953 -13.164 -20.203 1 97.31 31 LEU B CA 1
ATOM 2689 C C . LEU B 1 31 ? 15.805 -12.734 -21.656 1 97.31 31 LEU B C 1
ATOM 2691 O O . LEU B 1 31 ? 16.031 -11.57 -22 1 97.31 31 LEU B O 1
ATOM 2695 N N . CYS B 1 32 ? 15.352 -13.664 -22.469 1 95.38 32 CYS B N 1
ATOM 2696 C CA . CYS B 1 32 ? 15.312 -13.453 -23.906 1 95.38 32 CYS B CA 1
ATOM 2697 C C . CYS B 1 32 ? 13.961 -12.898 -24.344 1 95.38 32 CYS B C 1
ATOM 2699 O O . CYS B 1 32 ? 12.914 -13.477 -24.031 1 95.38 32 CYS B O 1
ATOM 2701 N N . ASP B 1 33 ? 14.016 -11.773 -25.094 1 94.81 33 ASP B N 1
ATOM 2702 C CA . ASP B 1 33 ? 12.805 -11.094 -25.547 1 94.81 33 ASP B CA 1
ATOM 2703 C C . ASP B 1 33 ? 12.586 -11.328 -27.047 1 94.81 33 ASP B C 1
ATOM 2705 O O . ASP B 1 33 ? 13.43 -10.961 -27.875 1 94.81 33 ASP B O 1
ATOM 2709 N N . ARG B 1 34 ? 11.531 -11.984 -27.359 1 88.94 34 ARG B N 1
ATOM 2710 C CA . ARG B 1 34 ? 11.125 -12.164 -28.75 1 88.94 34 ARG B CA 1
ATOM 2711 C C . ARG B 1 34 ? 9.883 -11.336 -29.062 1 88.94 34 ARG B C 1
ATOM 2713 O O . ARG B 1 34 ? 8.938 -11.297 -28.281 1 88.94 34 ARG B O 1
ATOM 2720 N N . PRO B 1 35 ? 9.898 -10.648 -30.188 1 79.31 35 PRO B N 1
ATOM 2721 C CA . PRO B 1 35 ? 8.805 -9.75 -30.531 1 79.31 35 PRO B CA 1
ATOM 2722 C C . PRO B 1 35 ? 7.453 -10.453 -30.594 1 79.31 35 PRO B C 1
ATOM 2724 O O . PRO B 1 35 ? 6.41 -9.82 -30.406 1 79.31 35 PRO B O 1
ATOM 2727 N N . ASP B 1 36 ? 7.402 -11.773 -30.844 1 81.69 36 ASP B N 1
ATOM 2728 C CA . ASP B 1 36 ? 6.125 -12.453 -31.047 1 81.69 36 ASP B CA 1
ATOM 2729 C C . ASP B 1 36 ? 5.566 -12.969 -29.719 1 81.69 36 ASP B C 1
ATOM 2731 O O . ASP B 1 36 ? 4.473 -13.547 -29.688 1 81.69 36 ASP B O 1
ATOM 2735 N N . GLN B 1 37 ? 6.309 -12.641 -28.781 1 82.44 37 GLN B N 1
ATOM 2736 C CA . GLN B 1 37 ? 5.832 -13.109 -27.484 1 82.44 37 GLN B CA 1
ATOM 2737 C C . GLN B 1 37 ? 4.707 -12.211 -26.969 1 82.44 37 GLN B C 1
ATOM 2739 O O . GLN B 1 37 ? 4.742 -10.992 -27.141 1 82.44 37 GLN B O 1
ATOM 2744 N N . THR B 1 38 ? 3.721 -12.859 -26.328 1 83.94 38 THR B N 1
ATOM 2745 C CA . THR B 1 38 ? 2.506 -12.18 -25.891 1 83.94 38 THR B CA 1
ATOM 2746 C C . THR B 1 38 ? 2.771 -11.352 -24.641 1 83.94 38 THR B C 1
ATOM 2748 O O . THR B 1 38 ? 2.217 -10.266 -24.469 1 83.94 38 THR B O 1
ATOM 2751 N N . LEU B 1 39 ? 3.695 -11.82 -23.797 1 92.62 39 LEU B N 1
ATOM 2752 C CA . LEU B 1 39 ? 3.998 -11.102 -22.562 1 92.62 39 LEU B CA 1
ATOM 2753 C C . LEU B 1 39 ? 5.242 -10.234 -22.719 1 92.62 39 LEU B C 1
ATOM 2755 O O . LEU B 1 39 ? 6.309 -10.734 -23.094 1 92.62 39 LEU B O 1
ATOM 2759 N N . PRO B 1 40 ? 5.109 -9 -22.438 1 93.62 40 PRO B N 1
ATOM 2760 C CA . PRO B 1 40 ? 6.281 -8.125 -22.547 1 93.62 40 PRO B CA 1
ATOM 2761 C C . PRO B 1 40 ? 7.445 -8.586 -21.672 1 93.62 40 PRO B C 1
ATOM 2763 O O . PRO B 1 40 ? 7.23 -9.047 -20.547 1 93.62 40 PRO B O 1
ATOM 2766 N N . ALA B 1 41 ? 8.656 -8.391 -22.172 1 95.25 41 ALA B N 1
ATOM 2767 C CA . ALA B 1 41 ? 9.852 -8.828 -21.469 1 95.25 41 ALA B CA 1
ATOM 2768 C C . ALA B 1 41 ? 10.016 -8.078 -20.141 1 95.25 41 ALA B C 1
ATOM 2770 O O . ALA B 1 41 ? 10.5 -8.648 -19.156 1 95.25 41 ALA B O 1
ATOM 2771 N N . THR B 1 42 ? 9.602 -6.879 -20.172 1 94.94 42 THR B N 1
ATOM 2772 C CA . THR B 1 42 ? 9.719 -6.074 -18.969 1 94.94 42 THR B CA 1
ATOM 2773 C C . THR B 1 42 ? 8.859 -6.652 -17.844 1 94.94 42 THR B C 1
ATOM 2775 O O . THR B 1 42 ? 9.297 -6.715 -16.703 1 94.94 42 THR B O 1
ATOM 2778 N N . ASP B 1 43 ? 7.68 -7.09 -18.188 1 95.75 43 ASP B N 1
ATOM 2779 C CA . ASP B 1 43 ? 6.801 -7.703 -17.203 1 95.75 43 ASP B CA 1
ATOM 2780 C C . ASP B 1 43 ? 7.371 -9.031 -16.719 1 95.75 43 ASP B C 1
ATOM 2782 O O . ASP B 1 43 ? 7.453 -9.266 -15.508 1 95.75 43 ASP B O 1
ATOM 2786 N N . ARG B 1 44 ? 7.789 -9.797 -17.656 1 96.81 44 ARG B N 1
ATOM 2787 C CA . ARG B 1 44 ? 8.344 -11.102 -17.312 1 96.81 44 ARG B CA 1
ATOM 2788 C C . ARG B 1 44 ? 9.555 -10.961 -16.391 1 96.81 44 ARG B C 1
ATOM 2790 O O . ARG B 1 44 ? 9.688 -11.688 -15.414 1 96.81 44 ARG B O 1
ATOM 2797 N N . ALA B 1 45 ? 10.367 -9.992 -16.703 1 97.38 45 ALA B N 1
ATOM 2798 C CA . ALA B 1 45 ? 11.555 -9.75 -15.898 1 97.38 45 ALA B CA 1
ATOM 2799 C C . ALA B 1 45 ? 11.18 -9.312 -14.484 1 97.38 45 ALA B C 1
ATOM 2801 O O . ALA B 1 45 ? 11.75 -9.805 -13.508 1 97.38 45 ALA B O 1
ATOM 2802 N N . ALA B 1 46 ? 10.219 -8.477 -14.438 1 97.19 46 ALA B N 1
ATOM 2803 C CA . ALA B 1 46 ? 9.781 -7.965 -13.141 1 97.19 46 ALA B CA 1
ATOM 2804 C C . ALA B 1 46 ? 9.156 -9.078 -12.297 1 97.19 46 ALA B C 1
ATOM 2806 O O . ALA B 1 46 ? 9.422 -9.172 -11.094 1 97.19 46 ALA B O 1
ATOM 2807 N N . TRP B 1 47 ? 8.352 -9.891 -12.93 1 97.5 47 TRP B N 1
ATOM 2808 C CA . TRP B 1 47 ? 7.703 -10.984 -12.219 1 97.5 47 TRP B CA 1
ATOM 2809 C C . TRP B 1 47 ? 8.734 -11.984 -11.711 1 97.5 47 TRP B C 1
ATOM 2811 O O . TRP B 1 47 ? 8.641 -12.469 -10.578 1 97.5 47 TRP B O 1
ATOM 2821 N N . LEU B 1 48 ? 9.656 -12.203 -12.5 1 97.06 48 LEU B N 1
ATOM 2822 C CA . LEU B 1 48 ? 10.719 -13.133 -12.117 1 97.06 48 LEU B CA 1
ATOM 2823 C C . LEU B 1 48 ? 11.555 -12.555 -10.977 1 97.06 48 LEU B C 1
ATOM 2825 O O . LEU B 1 48 ? 11.805 -13.242 -9.984 1 97.06 48 LEU B O 1
ATOM 2829 N N . ALA B 1 49 ? 11.977 -11.336 -11.109 1 96.31 49 ALA B N 1
ATOM 2830 C CA . ALA B 1 49 ? 12.789 -10.672 -10.094 1 96.31 49 ALA B CA 1
ATOM 2831 C C . ALA B 1 49 ? 12.078 -10.648 -8.75 1 96.31 49 ALA B C 1
ATOM 2833 O O . ALA B 1 49 ? 12.711 -10.797 -7.703 1 96.31 49 ALA B O 1
ATOM 2834 N N . ASP B 1 50 ? 10.852 -10.531 -8.797 1 95.62 50 ASP B N 1
ATOM 2835 C CA . ASP B 1 50 ? 10.039 -10.477 -7.586 1 95.62 50 ASP B CA 1
ATOM 2836 C C . ASP B 1 50 ? 10.133 -11.781 -6.793 1 95.62 50 ASP B C 1
ATOM 2838 O O . ASP B 1 50 ? 10.016 -11.773 -5.566 1 95.62 50 ASP B O 1
ATOM 2842 N N . ALA B 1 51 ? 10.359 -12.828 -7.461 1 95.56 51 ALA B N 1
ATOM 2843 C CA . ALA B 1 51 ? 10.352 -14.148 -6.848 1 95.56 51 ALA B CA 1
ATOM 2844 C C . ALA B 1 51 ? 11.758 -14.594 -6.465 1 95.56 51 ALA B C 1
ATOM 2846 O O . ALA B 1 51 ? 11.945 -15.672 -5.898 1 95.56 51 ALA B O 1
ATOM 2847 N N . LEU B 1 52 ? 12.734 -13.734 -6.699 1 96.62 52 LEU B N 1
ATOM 2848 C CA . LEU B 1 52 ? 14.117 -14.18 -6.57 1 96.62 52 LEU B CA 1
ATOM 2849 C C . LEU B 1 52 ? 14.852 -13.391 -5.492 1 96.62 52 LEU B C 1
ATOM 2851 O O . LEU B 1 52 ? 14.43 -12.289 -5.133 1 96.62 52 LEU B O 1
ATOM 2855 N N . PRO B 1 53 ? 15.891 -14.023 -4.918 1 93.69 53 PRO B N 1
ATOM 2856 C CA . PRO B 1 53 ? 16.672 -13.305 -3.906 1 93.69 53 PRO B CA 1
ATOM 2857 C C . PRO B 1 53 ? 17.375 -12.07 -4.469 1 93.69 53 PRO B C 1
ATOM 2859 O O . PRO B 1 53 ? 17.391 -11.867 -5.684 1 93.69 53 PRO B O 1
ATOM 2862 N N . ASP B 1 54 ? 17.969 -11.359 -3.604 1 92.06 54 ASP B N 1
ATOM 2863 C CA . ASP B 1 54 ? 18.5 -10.039 -3.939 1 92.06 54 ASP B CA 1
ATOM 2864 C C . ASP B 1 54 ? 19.781 -10.148 -4.75 1 92.06 54 ASP B C 1
ATOM 2866 O O . ASP B 1 54 ? 20.203 -9.188 -5.395 1 92.06 54 ASP B O 1
ATOM 2870 N N . ASN B 1 55 ? 20.422 -11.273 -4.68 1 96.12 55 ASN B N 1
ATOM 2871 C CA . ASN B 1 55 ? 21.688 -11.398 -5.383 1 96.12 55 ASN B CA 1
ATOM 2872 C C . ASN B 1 55 ? 21.5 -11.875 -6.816 1 96.12 55 ASN B C 1
ATOM 2874 O O . ASN B 1 55 ? 22.422 -12.391 -7.441 1 96.12 55 ASN B O 1
ATOM 2878 N N . VAL B 1 56 ? 20.297 -11.734 -7.312 1 97.56 56 VAL B N 1
ATOM 2879 C CA . VAL B 1 56 ? 20 -12.109 -8.688 1 97.56 56 VAL B CA 1
ATOM 2880 C C . VAL B 1 56 ? 19.719 -10.859 -9.523 1 97.56 56 VAL B C 1
ATOM 2882 O O . VAL B 1 56 ? 18.953 -9.992 -9.102 1 97.56 56 VAL B O 1
ATOM 2885 N N . THR B 1 57 ? 20.344 -10.742 -10.664 1 97.38 57 THR B N 1
ATOM 2886 C CA . THR B 1 57 ? 20.094 -9.664 -11.609 1 97.38 57 THR B CA 1
ATOM 2887 C C . THR B 1 57 ? 19.578 -10.219 -12.938 1 97.38 57 THR B C 1
ATOM 2889 O O . THR B 1 57 ? 20.219 -11.086 -13.531 1 97.38 57 THR B O 1
ATOM 2892 N N . VAL B 1 58 ? 18.5 -9.711 -13.422 1 97.56 58 VAL B N 1
ATOM 2893 C CA . VAL B 1 58 ? 17.906 -10.148 -14.68 1 97.56 58 VAL B CA 1
ATOM 2894 C C . VAL B 1 58 ? 18.234 -9.148 -15.781 1 97.56 58 VAL B C 1
ATOM 2896 O O . VAL B 1 58 ? 17.953 -7.957 -15.656 1 97.56 58 VAL B O 1
ATOM 2899 N N . HIS B 1 59 ? 18.797 -9.656 -16.828 1 96.62 59 HIS B N 1
ATOM 2900 C CA . HIS B 1 59 ? 19.125 -8.859 -18 1 96.62 59 HIS B CA 1
ATOM 2901 C C . HIS B 1 59 ? 18.25 -9.227 -19.188 1 96.62 59 HIS B C 1
ATOM 2903 O O . HIS B 1 59 ? 18.281 -10.367 -19.656 1 96.62 59 HIS B O 1
ATOM 2909 N N . VAL B 1 60 ? 17.594 -8.234 -19.688 1 96.62 60 VAL B N 1
ATOM 2910 C CA . VAL B 1 60 ? 16.766 -8.477 -20.875 1 96.62 60 VAL B CA 1
ATOM 2911 C C . VAL B 1 60 ? 17.625 -8.32 -22.141 1 96.62 60 VAL B C 1
ATOM 2913 O O . VAL B 1 60 ? 18.375 -7.355 -22.25 1 96.62 60 VAL B O 1
ATOM 2916 N N . THR B 1 61 ? 17.547 -9.297 -22.969 1 95.56 61 THR B N 1
ATOM 2917 C CA . THR B 1 61 ? 18.281 -9.25 -24.234 1 95.56 61 THR B CA 1
ATOM 2918 C C . THR B 1 61 ? 17.391 -9.719 -25.391 1 95.56 61 THR B C 1
ATOM 2920 O O . THR B 1 61 ? 16.484 -10.531 -25.188 1 95.56 61 THR B O 1
ATOM 2923 N N . PRO B 1 62 ? 17.656 -9.219 -26.609 1 94.31 62 PRO B N 1
ATOM 2924 C CA . PRO B 1 62 ? 16.875 -9.688 -27.75 1 94.31 62 PRO B CA 1
ATOM 2925 C C . PRO B 1 62 ? 17.109 -11.164 -28.062 1 94.31 62 PRO B C 1
ATOM 2927 O O . PRO B 1 62 ? 18.234 -11.648 -27.938 1 94.31 62 PRO B O 1
ATOM 2930 N N . ASP B 1 63 ? 16.047 -11.844 -28.375 1 93.25 63 ASP B N 1
ATOM 2931 C CA . ASP B 1 63 ? 16.125 -13.219 -28.859 1 93.25 63 ASP B CA 1
ATOM 2932 C C . ASP B 1 63 ? 16.266 -13.266 -30.375 1 93.25 63 ASP B C 1
ATOM 2934 O O . ASP B 1 63 ? 15.344 -13.727 -31.062 1 93.25 63 ASP B O 1
ATOM 2938 N N . ASP B 1 64 ? 17.375 -12.906 -30.844 1 92.62 64 ASP B N 1
ATOM 2939 C CA . ASP B 1 64 ? 17.609 -12.734 -32.281 1 92.62 64 ASP B CA 1
ATOM 2940 C C . ASP B 1 64 ? 18.734 -13.648 -32.75 1 92.62 64 ASP B C 1
ATOM 2942 O O . ASP B 1 64 ? 19.25 -13.469 -33.875 1 92.62 64 ASP B O 1
ATOM 2946 N N . LEU B 1 65 ? 19.109 -14.586 -31.953 1 93.19 65 LEU B N 1
ATOM 2947 C CA . LEU B 1 65 ? 20.219 -15.484 -32.312 1 93.19 65 LEU B CA 1
ATOM 2948 C C . LEU B 1 65 ? 19.688 -16.891 -32.594 1 93.19 65 LEU B C 1
ATOM 2950 O O . LEU B 1 65 ? 18.625 -17.266 -32.125 1 93.19 65 LEU B O 1
ATOM 2954 N N . PRO B 1 66 ? 20.469 -17.656 -33.375 1 93 66 PRO B N 1
ATOM 2955 C CA . PRO B 1 66 ? 20.094 -19.047 -33.594 1 93 66 PRO B CA 1
ATOM 2956 C C . PRO B 1 66 ? 20.078 -19.875 -32.312 1 93 66 PRO B C 1
ATOM 2958 O O . PRO B 1 66 ? 20.812 -19.578 -31.391 1 93 66 PRO B O 1
ATOM 2961 N N . GLU B 1 67 ? 19.188 -20.906 -32.375 1 90.38 67 GLU B N 1
ATOM 2962 C CA . GLU B 1 67 ? 19.109 -21.812 -31.25 1 90.38 67 GLU B CA 1
ATOM 2963 C C . GLU B 1 67 ? 20.328 -22.734 -31.203 1 90.38 67 GLU B C 1
ATOM 2965 O O . GLU B 1 67 ? 20.234 -23.906 -31.578 1 90.38 67 GLU B O 1
ATOM 2970 N N . ALA B 1 68 ? 21.391 -22.188 -30.766 1 93.88 68 ALA B N 1
ATOM 2971 C CA . ALA B 1 68 ? 22.672 -22.891 -30.656 1 93.88 68 ALA B CA 1
ATOM 2972 C C . ALA B 1 68 ? 23.484 -22.359 -29.484 1 93.88 68 ALA B C 1
ATOM 2974 O O . ALA B 1 68 ? 23.297 -21.219 -29.047 1 93.88 68 ALA B O 1
ATOM 2975 N N . ASN B 1 69 ? 24.359 -23.125 -28.984 1 95.38 69 ASN B N 1
ATOM 2976 C CA . ASN B 1 69 ? 25.125 -22.797 -27.797 1 95.38 69 ASN B CA 1
ATOM 2977 C C . ASN B 1 69 ? 26.094 -21.656 -28.047 1 95.38 69 ASN B C 1
ATOM 2979 O O . ASN B 1 69 ? 26.219 -20.734 -27.234 1 95.38 69 ASN B O 1
ATOM 2983 N N . GLU B 1 70 ? 26.734 -21.703 -29.156 1 95.56 70 GLU B N 1
ATOM 2984 C CA . GLU B 1 70 ? 27.844 -20.797 -29.406 1 95.56 70 GLU B CA 1
ATOM 2985 C C . GLU B 1 70 ? 27.359 -19.344 -29.422 1 95.56 70 GLU B C 1
ATOM 2987 O O . GLU B 1 70 ? 27.906 -18.5 -28.703 1 95.56 70 GLU B O 1
ATOM 2992 N N . PRO B 1 71 ? 26.344 -18.984 -30.219 1 96.31 71 PRO B N 1
ATOM 2993 C CA . PRO B 1 71 ? 25.906 -17.578 -30.234 1 96.31 71 PRO B CA 1
ATOM 2994 C C . PRO B 1 71 ? 25.406 -17.109 -28.859 1 96.31 71 PRO B C 1
ATOM 2996 O O . PRO B 1 71 ? 25.672 -15.961 -28.484 1 96.31 71 PRO B O 1
ATOM 2999 N N . TRP B 1 72 ? 24.859 -17.969 -28.141 1 95.19 72 TRP B N 1
ATOM 3000 C CA . TRP B 1 72 ? 24.281 -17.547 -26.875 1 95.19 72 TRP B CA 1
ATOM 3001 C C . TRP B 1 72 ? 25.344 -17.484 -25.781 1 95.19 72 TRP B C 1
ATOM 3003 O O . TRP B 1 72 ? 25.219 -16.703 -24.828 1 95.19 72 TRP B O 1
ATOM 3013 N N . ALA B 1 73 ? 26.359 -18.266 -25.922 1 96.44 73 ALA B N 1
ATOM 3014 C CA . ALA B 1 73 ? 27.516 -18.094 -25.047 1 96.44 73 ALA B CA 1
ATOM 3015 C C . ALA B 1 73 ? 28.172 -16.734 -25.266 1 96.44 73 ALA B C 1
ATOM 3017 O O . ALA B 1 73 ? 28.531 -16.047 -24.312 1 96.44 73 ALA B O 1
ATOM 3018 N N . GLY B 1 74 ? 28.297 -16.391 -26.531 1 95.75 74 GLY B N 1
ATOM 3019 C CA . GLY B 1 74 ? 28.828 -15.086 -26.859 1 95.75 74 GLY B CA 1
ATOM 3020 C C . GLY B 1 74 ? 28 -13.945 -26.281 1 95.75 74 GLY B C 1
ATOM 3021 O O . GLY B 1 74 ? 28.562 -13.008 -25.703 1 95.75 74 GLY B O 1
ATOM 3022 N N . ARG B 1 75 ? 26.672 -14.016 -26.406 1 96.12 75 ARG B N 1
ATOM 3023 C CA . ARG B 1 75 ? 25.766 -13 -25.859 1 96.12 75 ARG B CA 1
ATOM 3024 C C . ARG B 1 75 ? 25.922 -12.891 -24.344 1 96.12 75 ARG B C 1
ATOM 3026 O O . ARG B 1 75 ? 25.938 -11.781 -23.812 1 96.12 75 ARG B O 1
ATOM 3033 N N . ALA B 1 76 ? 26 -13.977 -23.703 1 95.5 76 ALA B N 1
ATOM 3034 C CA . ALA B 1 76 ? 26.172 -13.992 -22.25 1 95.5 76 ALA B CA 1
ATOM 3035 C C . ALA B 1 76 ? 27.453 -13.266 -21.828 1 95.5 76 ALA B C 1
ATOM 3037 O O . ALA B 1 76 ? 27.422 -12.445 -20.906 1 95.5 76 ALA B O 1
ATOM 3038 N N . LEU B 1 77 ? 28.516 -13.531 -22.516 1 95.12 77 LEU B N 1
ATOM 3039 C CA . LEU B 1 77 ? 29.812 -12.938 -22.188 1 95.12 77 LEU B CA 1
ATOM 3040 C C . LEU B 1 77 ? 29.812 -11.445 -22.469 1 95.12 77 LEU B C 1
ATOM 3042 O O . LEU B 1 77 ? 30.547 -10.688 -21.828 1 95.12 77 LEU B O 1
ATOM 3046 N N . GLU B 1 78 ? 29 -11 -23.406 1 94.19 78 GLU B N 1
ATOM 3047 C CA . GLU B 1 78 ? 28.875 -9.578 -23.719 1 94.19 78 GLU B CA 1
ATOM 3048 C C . GLU B 1 78 ? 28.141 -8.828 -22.609 1 94.19 78 GLU B C 1
ATOM 3050 O O . GLU B 1 78 ? 28.469 -7.68 -22.312 1 94.19 78 GLU B O 1
ATOM 3055 N N . VAL B 1 79 ? 27.156 -9.461 -22.078 1 91.75 79 VAL B N 1
ATOM 3056 C CA . VAL B 1 79 ? 26.281 -8.82 -21.109 1 91.75 79 VAL B CA 1
ATOM 3057 C C . VAL B 1 79 ? 26.938 -8.82 -19.719 1 91.75 79 VAL B C 1
ATOM 3059 O O . VAL B 1 79 ? 26.75 -7.887 -18.938 1 91.75 79 VAL B O 1
ATOM 3062 N N . LEU B 1 80 ? 27.641 -9.781 -19.406 1 89.44 80 LEU B N 1
ATOM 3063 C CA . LEU B 1 80 ? 28.219 -9.969 -18.078 1 89.44 80 LEU B CA 1
ATOM 3064 C C . LEU B 1 80 ? 29.438 -9.07 -17.891 1 89.44 80 LEU B C 1
ATOM 3066 O O . LEU B 1 80 ? 30.188 -8.82 -18.844 1 89.44 80 LEU B O 1
ATOM 3070 N N . PRO B 1 81 ? 29.594 -8.602 -16.75 1 84.62 81 PRO B N 1
ATOM 3071 C CA . PRO B 1 81 ? 30.797 -7.824 -16.453 1 84.62 81 PRO B CA 1
ATOM 3072 C C . PRO B 1 81 ? 32.062 -8.664 -16.5 1 84.62 81 PRO B C 1
ATOM 3074 O O . PRO B 1 81 ? 33.156 -8.156 -16.859 1 84.62 81 PRO B O 1
ATOM 3077 N N . GLU B 1 82 ? 32 -9.922 -16.062 1 90.75 82 GLU B N 1
ATOM 3078 C CA . GLU B 1 82 ? 33.062 -10.906 -16.062 1 90.75 82 GLU B CA 1
ATOM 3079 C C . GLU B 1 82 ? 32.562 -12.297 -16.422 1 90.75 82 GLU B C 1
ATOM 3081 O O . GLU B 1 82 ? 31.359 -12.57 -16.25 1 90.75 82 GLU B O 1
ATOM 3086 N N . PRO B 1 83 ? 33.531 -13.109 -16.906 1 93.12 83 PRO B N 1
ATOM 3087 C CA . PRO B 1 83 ? 33.062 -14.469 -17.219 1 93.12 83 PRO B CA 1
ATOM 3088 C C . PRO B 1 83 ? 32.5 -15.195 -16.016 1 93.12 83 PRO B C 1
ATOM 3090 O O . PRO B 1 83 ? 33 -15.039 -14.898 1 93.12 83 PRO B O 1
ATOM 3093 N N . PRO B 1 84 ? 31.422 -15.906 -16.203 1 96.69 84 PRO B N 1
ATOM 3094 C CA . PRO B 1 84 ? 30.797 -16.594 -15.07 1 96.69 84 PRO B CA 1
ATOM 3095 C C . PRO B 1 84 ? 31.609 -17.797 -14.586 1 96.69 84 PRO B C 1
ATOM 3097 O O . PRO B 1 84 ? 32.281 -18.453 -15.383 1 96.69 84 PRO B O 1
ATOM 3100 N N . ASP B 1 85 ? 31.531 -18.016 -13.32 1 97.44 85 ASP B N 1
ATOM 3101 C CA . ASP B 1 85 ? 32.156 -19.203 -12.742 1 97.44 85 ASP B CA 1
ATOM 3102 C C . ASP B 1 85 ? 31.297 -20.453 -12.961 1 97.44 85 ASP B C 1
ATOM 3104 O O . ASP B 1 85 ? 31.828 -21.547 -13.188 1 97.44 85 ASP B O 1
ATOM 3108 N N . VAL B 1 86 ? 30.031 -20.297 -12.883 1 98.06 86 VAL B N 1
ATOM 3109 C CA . VAL B 1 86 ? 29.109 -21.422 -12.953 1 98.06 86 VAL B CA 1
ATOM 3110 C C . VAL B 1 86 ? 27.891 -21.047 -13.805 1 98.06 86 VAL B C 1
ATOM 3112 O O . VAL B 1 86 ? 27.406 -19.922 -13.75 1 98.06 86 VAL B O 1
ATOM 3115 N N . ALA B 1 87 ? 27.469 -21.984 -14.602 1 97.94 87 ALA B N 1
ATOM 3116 C CA . ALA B 1 87 ? 26.219 -21.875 -15.367 1 97.94 87 ALA B CA 1
ATOM 3117 C C . ALA B 1 87 ? 25.203 -22.906 -14.898 1 97.94 87 ALA B C 1
ATOM 3119 O O . ALA B 1 87 ? 25.531 -24.062 -14.641 1 97.94 87 ALA B O 1
ATOM 3120 N N . PHE B 1 88 ? 23.969 -22.391 -14.773 1 97.88 88 PHE B N 1
ATOM 3121 C CA . PHE B 1 88 ? 22.891 -23.25 -14.281 1 97.88 88 PHE B CA 1
ATOM 3122 C C . PHE B 1 88 ? 21.812 -23.438 -15.344 1 97.88 88 PHE B C 1
ATOM 3124 O O . PHE B 1 88 ? 21.344 -22.453 -15.938 1 97.88 88 PHE B O 1
ATOM 3131 N N . THR B 1 89 ? 21.422 -24.672 -15.664 1 95.94 89 THR B N 1
ATOM 3132 C CA . THR B 1 89 ? 20.312 -24.953 -16.562 1 95.94 89 THR B CA 1
ATOM 3133 C C . THR B 1 89 ? 19.547 -26.188 -16.109 1 95.94 89 THR B C 1
ATOM 3135 O O . THR B 1 89 ? 20.016 -26.953 -15.273 1 95.94 89 THR B O 1
ATOM 3138 N N . SER B 1 90 ? 18.344 -26.312 -16.609 1 93.31 90 SER B N 1
ATOM 3139 C CA . SER B 1 90 ? 17.562 -27.531 -16.516 1 93.31 90 SER B CA 1
ATOM 3140 C C . SER B 1 90 ? 17.297 -28.141 -17.875 1 93.31 90 SER B C 1
ATOM 3142 O O . SER B 1 90 ? 16.203 -28.609 -18.156 1 93.31 90 SER B O 1
ATOM 3144 N N . GLU B 1 91 ? 18.312 -28.031 -18.75 1 91.44 91 GLU B N 1
ATOM 3145 C CA . GLU B 1 91 ? 18.203 -28.5 -20.125 1 91.44 91 GLU B CA 1
ATOM 3146 C C . GLU B 1 91 ? 19.438 -29.297 -20.547 1 91.44 91 GLU B C 1
ATOM 3148 O O . GLU B 1 91 ? 20.531 -29.031 -20.078 1 91.44 91 GLU B O 1
ATOM 3153 N N . PRO B 1 92 ? 19.219 -30.203 -21.469 1 91.12 92 PRO B N 1
ATOM 3154 C CA . PRO B 1 92 ? 20.328 -31.062 -21.891 1 91.12 92 PRO B CA 1
ATOM 3155 C C . PRO B 1 92 ? 21.453 -30.281 -22.578 1 91.12 92 PRO B C 1
ATOM 3157 O O . PRO B 1 92 ? 22.594 -30.734 -22.594 1 91.12 92 PRO B O 1
ATOM 3160 N N . TRP B 1 93 ? 21.172 -29.172 -23.125 1 91.75 93 TRP B N 1
ATOM 3161 C CA . TRP B 1 93 ? 22.172 -28.422 -23.891 1 91.75 93 TRP B CA 1
ATOM 3162 C C . TRP B 1 93 ? 23.094 -27.656 -22.953 1 91.75 93 TRP B C 1
ATOM 3164 O O . TRP B 1 93 ? 24.109 -27.094 -23.391 1 91.75 93 TRP B O 1
ATOM 3174 N N . GLY B 1 94 ? 22.922 -27.656 -21.641 1 95.31 94 GLY B N 1
ATOM 3175 C CA . GLY B 1 94 ? 23.578 -26.828 -20.641 1 95.31 94 GLY B CA 1
ATOM 3176 C C . GLY B 1 94 ? 25.078 -27.031 -20.609 1 95.31 94 GLY B C 1
ATOM 3177 O O . GLY B 1 94 ? 25.844 -26.062 -20.641 1 95.31 94 GLY B O 1
ATOM 3178 N N . PRO B 1 95 ? 25.547 -28.281 -20.562 1 96.12 95 PRO B N 1
ATOM 3179 C CA . PRO B 1 95 ? 26.984 -28.5 -20.469 1 96.12 95 PRO B CA 1
ATOM 3180 C C . PRO B 1 95 ? 27.75 -27.859 -21.625 1 96.12 95 PRO B C 1
ATOM 3182 O O . PRO B 1 95 ? 28.797 -27.234 -21.406 1 96.12 95 PRO B O 1
ATOM 3185 N N . GLY B 1 96 ? 27.266 -28.031 -22.828 1 96.69 96 GLY B N 1
ATOM 3186 C CA . GLY B 1 96 ? 27.906 -27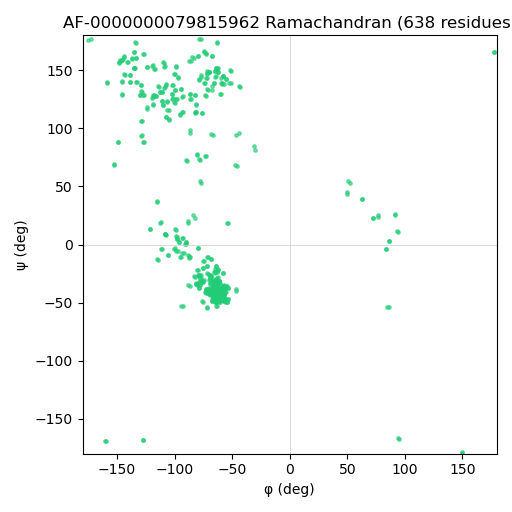.422 -23.969 1 96.69 96 GLY B CA 1
ATOM 3187 C C . GLY B 1 96 ? 27.953 -25.906 -23.891 1 96.69 96 GLY B C 1
ATOM 3188 O O . GLY B 1 96 ? 28.953 -25.281 -24.234 1 96.69 96 GLY B O 1
ATOM 3189 N N . TRP B 1 97 ? 26.906 -25.328 -23.438 1 96.88 97 TRP B N 1
ATOM 3190 C CA . TRP B 1 97 ? 26.797 -23.875 -23.281 1 96.88 97 TRP B CA 1
ATOM 3191 C C . TRP B 1 97 ? 27.781 -23.375 -22.219 1 96.88 97 TRP B C 1
ATOM 3193 O O . TRP B 1 97 ? 28.5 -22.391 -22.453 1 96.88 97 TRP B O 1
ATOM 3203 N N . ALA B 1 98 ? 27.875 -24.062 -21.109 1 97.5 98 ALA B N 1
ATOM 3204 C CA . ALA B 1 98 ? 28.781 -23.688 -20.016 1 97.5 98 ALA B CA 1
ATOM 3205 C C . ALA B 1 98 ? 30.234 -23.766 -20.469 1 97.5 98 ALA B C 1
ATOM 3207 O O . ALA B 1 98 ? 31.031 -22.875 -20.156 1 97.5 98 ALA B O 1
ATOM 3208 N N . GLN B 1 99 ? 30.531 -24.797 -21.141 1 97.19 99 GLN B N 1
ATOM 3209 C CA . GLN B 1 99 ? 31.906 -25 -21.625 1 97.19 99 GLN B CA 1
ATOM 3210 C C . GLN B 1 99 ? 32.375 -23.844 -22.484 1 97.19 99 GLN B C 1
ATOM 3212 O O . GLN B 1 99 ? 33.5 -23.391 -22.375 1 97.19 99 GLN B O 1
ATOM 3217 N N . LEU B 1 100 ? 31.5 -23.391 -23.344 1 96.88 100 LEU B N 1
ATOM 3218 C CA . LEU B 1 100 ? 31.828 -22.312 -24.266 1 96.88 100 LEU B CA 1
ATOM 3219 C C . LEU B 1 100 ? 32.094 -21.016 -23.516 1 96.88 100 LEU B C 1
ATOM 3221 O O . LEU B 1 100 ? 32.781 -20.125 -24.016 1 96.88 100 LEU B O 1
ATOM 3225 N N . MET B 1 101 ? 31.625 -20.844 -22.297 1 96.44 101 MET B N 1
ATOM 3226 C CA . MET B 1 101 ? 31.797 -19.641 -21.5 1 96.44 101 MET B CA 1
ATOM 3227 C C . MET B 1 101 ? 32.938 -19.812 -20.516 1 96.44 101 MET B C 1
ATOM 3229 O O . MET B 1 101 ? 33.281 -18.875 -19.781 1 96.44 101 MET B O 1
ATOM 3233 N N . GLY B 1 102 ? 33.438 -21 -20.5 1 95.88 102 GLY B N 1
ATOM 3234 C CA . GLY B 1 102 ? 34.5 -21.281 -19.531 1 95.88 102 GLY B CA 1
ATOM 3235 C C . GLY B 1 102 ? 33.969 -21.469 -18.125 1 95.88 102 GLY B C 1
ATOM 3236 O O . GLY B 1 102 ? 34.688 -21.219 -17.156 1 95.88 102 GLY B O 1
ATOM 3237 N N . ALA B 1 103 ? 32.781 -21.844 -17.984 1 97.5 103 ALA B N 1
ATOM 3238 C CA . ALA B 1 103 ? 32.125 -21.984 -16.688 1 97.5 103 ALA B CA 1
ATOM 3239 C C . ALA B 1 103 ? 31.891 -23.453 -16.344 1 97.5 103 ALA B C 1
ATOM 3241 O O . ALA B 1 103 ? 31.812 -24.297 -17.234 1 97.5 103 ALA B O 1
ATOM 3242 N N . ASP B 1 104 ? 31.844 -23.75 -15.094 1 97.75 104 ASP B N 1
ATOM 3243 C CA . ASP B 1 104 ? 31.297 -25.047 -14.672 1 97.75 104 ASP B CA 1
ATOM 3244 C C . ASP B 1 104 ? 29.797 -25.109 -14.898 1 97.75 104 ASP B C 1
ATOM 3246 O O . ASP B 1 104 ? 29.109 -24.078 -14.891 1 97.75 104 ASP B O 1
ATOM 3250 N N . HIS B 1 105 ? 29.375 -26.281 -15.164 1 97.38 105 HIS B N 1
ATOM 3251 C CA . HIS B 1 105 ? 27.938 -26.453 -15.367 1 97.38 105 HIS B CA 1
ATOM 3252 C C . HIS B 1 105 ? 27.297 -27.172 -14.188 1 97.38 105 HIS B C 1
ATOM 3254 O O . HIS B 1 105 ? 27.859 -28.141 -13.656 1 97.38 105 HIS B O 1
ATOM 3260 N N . VAL B 1 106 ? 26.188 -26.719 -13.797 1 97.19 106 VAL B N 1
ATOM 3261 C CA . VAL B 1 106 ? 25.359 -27.406 -12.812 1 97.19 106 VAL B CA 1
ATOM 3262 C C . VAL B 1 106 ? 23.969 -27.656 -13.391 1 97.19 106 VAL B C 1
ATOM 3264 O O . VAL B 1 106 ? 23.25 -26.703 -13.711 1 97.19 106 VAL B O 1
ATOM 3267 N N . ALA B 1 107 ? 23.609 -28.906 -13.539 1 95.12 107 ALA B N 1
ATOM 3268 C CA . ALA B 1 107 ? 22.25 -29.281 -13.914 1 95.12 107 ALA B CA 1
ATOM 3269 C C . ALA B 1 107 ? 21.328 -29.281 -12.695 1 95.12 107 ALA B C 1
ATOM 3271 O O . ALA B 1 107 ? 21.547 -30.047 -11.75 1 95.12 107 ALA B O 1
ATOM 3272 N N . VAL B 1 108 ? 20.297 -28.484 -12.695 1 93.75 108 VAL B N 1
ATOM 3273 C CA . VAL B 1 108 ? 19.469 -28.312 -11.5 1 93.75 108 VAL B CA 1
ATOM 3274 C C . VAL B 1 108 ? 18.297 -29.297 -11.523 1 93.75 108 VAL B C 1
ATOM 3276 O O . VAL B 1 108 ? 18.078 -30.031 -10.555 1 93.75 108 VAL B O 1
ATOM 3279 N N . ASP B 1 109 ? 17.5 -29.344 -12.602 1 90 109 ASP B N 1
ATOM 3280 C CA . ASP B 1 109 ? 16.312 -30.203 -12.672 1 90 109 ASP B CA 1
ATOM 3281 C C . ASP B 1 109 ? 15.992 -30.578 -14.117 1 90 109 ASP B C 1
ATOM 3283 O O . ASP B 1 109 ? 14.898 -30.312 -14.617 1 90 109 ASP B O 1
ATOM 3287 N N . ASN B 1 110 ? 16.781 -31.344 -14.711 1 86.88 110 ASN B N 1
ATOM 3288 C CA . ASN B 1 110 ? 16.641 -31.719 -16.109 1 86.88 110 ASN B CA 1
ATOM 3289 C C . ASN B 1 110 ? 15.398 -32.594 -16.328 1 86.88 110 ASN B C 1
ATOM 3291 O O . ASN B 1 110 ? 14.734 -32.5 -17.359 1 86.88 110 ASN B O 1
ATOM 3295 N N . ASP B 1 111 ? 15.133 -33.281 -15.375 1 83.25 111 ASP B N 1
ATOM 3296 C CA . ASP B 1 111 ? 14.031 -34.219 -15.5 1 83.25 111 ASP B CA 1
ATOM 3297 C C . ASP B 1 111 ? 12.711 -33.594 -15.047 1 83.25 111 ASP B C 1
ATOM 3299 O O . ASP B 1 111 ? 11.664 -34.25 -15.102 1 83.25 111 ASP B O 1
ATOM 3303 N N . ARG B 1 112 ? 12.773 -32.406 -14.664 1 82.94 112 ARG B N 1
ATOM 3304 C CA . ARG B 1 112 ? 11.609 -31.688 -14.156 1 82.94 112 ARG B CA 1
ATOM 3305 C C . ARG B 1 112 ? 10.883 -32.5 -13.094 1 82.94 112 ARG B C 1
ATOM 3307 O O . ARG B 1 112 ? 9.656 -32.625 -13.117 1 82.94 112 ARG B O 1
ATOM 3314 N N . SER B 1 113 ? 11.609 -33.031 -12.25 1 84.44 113 SER B N 1
ATOM 3315 C CA . SER B 1 113 ? 11.094 -33.906 -11.195 1 84.44 113 SER B CA 1
ATOM 3316 C C . SER B 1 113 ? 10.695 -33.094 -9.961 1 84.44 113 SER B C 1
ATOM 3318 O O . SER B 1 113 ? 9.695 -33.406 -9.312 1 84.44 113 SER B O 1
ATOM 3320 N N . THR B 1 114 ? 11.367 -32.094 -9.664 1 85.12 114 THR B N 1
ATOM 3321 C CA . THR B 1 114 ? 11.062 -31.266 -8.5 1 85.12 114 THR B CA 1
ATOM 3322 C C . THR B 1 114 ? 9.852 -30.375 -8.773 1 85.12 114 THR B C 1
ATOM 3324 O O . THR B 1 114 ? 8.93 -30.297 -7.961 1 85.12 114 THR B O 1
ATOM 3327 N N . VAL B 1 115 ? 9.828 -29.688 -9.875 1 88.38 115 VAL B N 1
ATOM 3328 C CA . VAL B 1 115 ? 8.695 -28.875 -10.328 1 88.38 115 VAL B CA 1
ATOM 3329 C C . VAL B 1 115 ? 8.344 -29.25 -11.766 1 88.38 115 VAL B C 1
ATOM 3331 O O . VAL B 1 115 ? 9.055 -28.875 -12.703 1 88.38 115 VAL B O 1
ATOM 3334 N N . PRO B 1 116 ? 7.285 -29.922 -11.898 1 88.19 116 PRO B N 1
ATOM 3335 C CA . PRO B 1 116 ? 6.902 -30.359 -13.242 1 88.19 116 PRO B CA 1
ATOM 3336 C C . PRO B 1 116 ? 6.254 -29.234 -14.055 1 88.19 116 PRO B C 1
ATOM 3338 O O . PRO B 1 116 ? 5.039 -29.25 -14.273 1 88.19 116 PRO B O 1
ATOM 3341 N N . ALA B 1 117 ? 7.078 -28.312 -14.484 1 89.62 117 ALA B N 1
ATOM 3342 C CA . ALA B 1 117 ? 6.586 -27.156 -15.219 1 89.62 117 ALA B CA 1
ATOM 3343 C C . ALA B 1 117 ? 7.426 -26.891 -16.469 1 89.62 117 ALA B C 1
ATOM 3345 O O . ALA B 1 117 ? 8.641 -27.125 -16.469 1 89.62 117 ALA B O 1
ATOM 3346 N N . SER B 1 118 ? 6.738 -26.547 -17.516 1 89.31 118 SER B N 1
ATOM 3347 C CA . SER B 1 118 ? 7.406 -26.062 -18.719 1 89.31 118 SER B CA 1
ATOM 3348 C C . SER B 1 118 ? 6.656 -24.875 -19.328 1 89.31 118 SER B C 1
ATOM 3350 O O . SER B 1 118 ? 5.43 -24.797 -19.234 1 89.31 118 SER B O 1
ATOM 3352 N N . GLY B 1 119 ? 7.492 -23.969 -19.906 1 89.94 119 GLY B N 1
ATOM 3353 C CA . GLY B 1 119 ? 6.871 -22.828 -20.562 1 89.94 119 GLY B CA 1
ATOM 3354 C C . GLY B 1 119 ? 5.902 -23.219 -21.656 1 89.94 119 GLY B C 1
ATOM 3355 O O . GLY B 1 119 ? 4.836 -22.625 -21.797 1 89.94 119 GLY B O 1
ATOM 3356 N N . THR B 1 120 ? 6.238 -24.25 -22.328 1 88.38 120 THR B N 1
ATOM 3357 C CA . THR B 1 120 ? 5.414 -24.75 -23.422 1 88.38 120 THR B CA 1
ATOM 3358 C C . THR B 1 120 ? 4.07 -25.25 -22.906 1 88.38 120 THR B C 1
ATOM 3360 O O . THR B 1 120 ? 3.021 -24.922 -23.469 1 88.38 120 THR B O 1
ATOM 3363 N N . ALA B 1 121 ? 4.109 -26 -21.875 1 90 121 ALA B N 1
ATOM 3364 C CA . ALA B 1 121 ? 2.879 -26.531 -21.297 1 90 121 ALA B CA 1
ATOM 3365 C C . ALA B 1 121 ? 1.984 -25.391 -20.781 1 90 121 ALA B C 1
ATOM 3367 O O . ALA B 1 121 ? 0.766 -25.438 -20.969 1 90 121 ALA B O 1
ATOM 3368 N N . LEU B 1 122 ? 2.566 -24.422 -20.156 1 92 122 LEU B N 1
ATOM 3369 C CA . LEU B 1 122 ? 1.794 -23.297 -19.625 1 92 122 LEU B CA 1
ATOM 3370 C C . LEU B 1 122 ? 1.163 -22.5 -20.766 1 92 122 LEU B C 1
ATOM 3372 O O . LEU B 1 122 ? -0.01 -22.125 -20.688 1 92 122 LEU B O 1
ATOM 3376 N N . ARG B 1 123 ? 1.876 -22.281 -21.828 1 91.06 123 ARG B N 1
ATOM 3377 C CA . ARG B 1 123 ? 1.346 -21.516 -22.953 1 91.06 123 ARG B CA 1
ATOM 3378 C C . ARG B 1 123 ? 0.24 -22.297 -23.672 1 91.06 123 ARG B C 1
ATOM 3380 O O . ARG B 1 123 ? -0.704 -21.688 -24.188 1 91.06 123 ARG B O 1
ATOM 3387 N N . ALA B 1 124 ? 0.341 -23.578 -23.625 1 89.56 124 ALA B N 1
ATOM 3388 C CA . ALA B 1 124 ? -0.654 -24.422 -24.297 1 89.56 124 ALA B CA 1
ATOM 3389 C C . ALA B 1 124 ? -1.98 -24.391 -23.531 1 89.56 124 ALA B C 1
ATOM 3391 O O . ALA B 1 124 ? -3.051 -24.406 -24.156 1 89.56 124 ALA B O 1
ATOM 3392 N N . ASN B 1 125 ? -1.865 -24.391 -22.266 1 90.44 125 ASN B N 1
ATOM 3393 C CA . ASN B 1 125 ? -3.062 -24.359 -21.438 1 90.44 125 ASN B CA 1
ATOM 3394 C C . ASN B 1 125 ? -2.812 -23.641 -20.109 1 90.44 125 ASN B C 1
ATOM 3396 O O . ASN B 1 125 ? -2.604 -24.266 -19.078 1 90.44 125 ASN B O 1
ATOM 3400 N N . LEU B 1 126 ? -3.002 -22.375 -20.156 1 90.81 126 LEU B N 1
ATOM 3401 C CA . LEU B 1 126 ? -2.691 -21.578 -18.984 1 90.81 126 LEU B CA 1
ATOM 3402 C C . LEU B 1 126 ? -3.672 -21.859 -17.859 1 90.81 126 LEU B C 1
ATOM 3404 O O . LEU B 1 126 ? -3.273 -21.938 -16.688 1 90.81 126 LEU B O 1
ATOM 3408 N N . ALA B 1 127 ? -4.895 -22.031 -18.203 1 88.12 127 ALA B N 1
ATOM 3409 C CA . ALA B 1 127 ? -5.926 -22.25 -17.203 1 88.12 127 ALA B CA 1
ATOM 3410 C C . ALA B 1 127 ? -5.609 -23.484 -16.344 1 88.12 127 ALA B C 1
ATOM 3412 O O . ALA B 1 127 ? -5.734 -23.438 -15.117 1 88.12 127 ALA B O 1
ATOM 3413 N N . ARG B 1 128 ? -5.098 -24.469 -16.969 1 89 128 ARG B N 1
ATOM 3414 C CA . ARG B 1 128 ? -4.812 -25.734 -16.281 1 89 128 ARG B CA 1
ATOM 3415 C C . ARG B 1 128 ? -3.527 -25.625 -15.469 1 89 128 ARG B C 1
ATOM 3417 O O . ARG B 1 128 ? -3.367 -26.312 -14.461 1 89 128 ARG B O 1
ATOM 3424 N N . ASN B 1 129 ? -2.701 -24.781 -15.898 1 92.94 129 ASN B N 1
ATOM 3425 C CA . ASN B 1 129 ? -1.38 -24.719 -15.281 1 92.94 129 ASN B CA 1
ATOM 3426 C C . ASN B 1 129 ? -1.178 -23.422 -14.508 1 92.94 129 ASN B C 1
ATOM 3428 O O . ASN B 1 129 ? -0.045 -23.047 -14.188 1 92.94 129 ASN B O 1
ATOM 3432 N N . PHE B 1 130 ? -2.23 -22.766 -14.172 1 93.25 130 PHE B N 1
ATOM 3433 C CA . PHE B 1 130 ? -2.158 -21.453 -13.562 1 93.25 130 PHE B CA 1
ATOM 3434 C C . PHE B 1 130 ? -1.412 -21.5 -12.234 1 93.25 130 PHE B C 1
ATOM 3436 O O . PHE B 1 130 ? -0.711 -20.562 -11.867 1 93.25 130 PHE B O 1
ATOM 3443 N N . HIS B 1 131 ? -1.503 -22.609 -11.523 1 92.5 131 HIS B N 1
ATOM 3444 C CA . HIS B 1 131 ? -0.909 -22.797 -10.203 1 92.5 131 HIS B CA 1
ATOM 3445 C C . HIS B 1 131 ? 0.613 -22.828 -10.281 1 92.5 131 HIS B C 1
ATOM 3447 O O . HIS B 1 131 ? 1.296 -22.703 -9.258 1 92.5 131 HIS B O 1
ATOM 3453 N N . LEU B 1 132 ? 1.098 -22.938 -11.469 1 94.94 132 LEU B N 1
ATOM 3454 C CA . LEU B 1 132 ? 2.541 -23.078 -11.633 1 94.94 132 LEU B CA 1
ATOM 3455 C C . LEU B 1 132 ? 3.184 -21.719 -11.898 1 94.94 132 LEU B C 1
ATOM 3457 O O . LEU B 1 132 ? 4.41 -21.594 -11.852 1 94.94 132 LEU B O 1
ATOM 3461 N N . LEU B 1 133 ? 2.404 -20.703 -12.156 1 96 133 LEU B N 1
ATOM 3462 C CA . LEU B 1 133 ? 2.928 -19.359 -12.367 1 96 133 LEU B CA 1
ATOM 3463 C C . LEU B 1 133 ? 3.629 -18.844 -11.117 1 96 133 LEU B C 1
ATOM 3465 O O . LEU B 1 133 ? 3.229 -19.172 -9.992 1 96 133 LEU B O 1
ATOM 3469 N N . VAL B 1 134 ? 4.66 -18.016 -11.359 1 96.81 134 VAL B N 1
ATOM 3470 C CA . VAL B 1 134 ? 5.184 -17.297 -10.211 1 96.81 134 VAL B CA 1
ATOM 3471 C C . VAL B 1 134 ? 4.113 -16.359 -9.656 1 96.81 134 VAL B C 1
ATOM 3473 O O . VAL B 1 134 ? 3.279 -15.844 -10.406 1 96.81 134 VAL B O 1
ATOM 3476 N N . PRO B 1 135 ? 4.137 -16.047 -8.352 1 96.62 135 PRO B N 1
ATOM 3477 C CA . PRO B 1 135 ? 3.049 -15.32 -7.703 1 96.62 135 PRO B CA 1
ATOM 3478 C C . PRO B 1 135 ? 2.781 -13.961 -8.352 1 96.62 135 PRO B C 1
ATOM 3480 O O . PRO B 1 135 ? 1.623 -13.586 -8.555 1 96.62 135 PRO B O 1
ATOM 3483 N N . ALA B 1 136 ? 3.805 -13.234 -8.719 1 97 136 ALA B N 1
ATOM 3484 C CA . ALA B 1 136 ? 3.607 -11.914 -9.32 1 97 136 ALA B CA 1
ATOM 3485 C C . ALA B 1 136 ? 2.916 -12.031 -10.672 1 97 136 ALA B C 1
ATOM 3487 O O . ALA B 1 136 ? 2.066 -11.203 -11.016 1 97 136 ALA B O 1
ATOM 3488 N N . ALA B 1 137 ? 3.281 -13.008 -11.461 1 96.44 137 ALA B N 1
ATOM 3489 C CA . ALA B 1 137 ? 2.617 -13.242 -12.742 1 96.44 137 ALA B CA 1
ATOM 3490 C C . ALA B 1 137 ? 1.171 -13.688 -12.539 1 96.44 137 ALA B C 1
ATOM 3492 O O . ALA B 1 137 ? 0.279 -13.281 -13.281 1 96.44 137 ALA B O 1
ATOM 3493 N N . ARG B 1 138 ? 1.008 -14.531 -11.562 1 95.75 138 ARG B N 1
ATOM 3494 C CA . ARG B 1 138 ? -0.348 -14.945 -11.219 1 95.75 138 ARG B CA 1
ATOM 3495 C C . ARG B 1 138 ? -1.228 -13.742 -10.906 1 95.75 138 ARG B C 1
ATOM 3497 O O . ARG B 1 138 ? -2.348 -13.641 -11.414 1 95.75 138 ARG B O 1
ATOM 3504 N N . ALA B 1 139 ? -0.742 -12.844 -10.117 1 96.19 139 ALA B N 1
ATOM 3505 C CA . ALA B 1 139 ? -1.481 -11.641 -9.742 1 96.19 139 ALA B CA 1
ATOM 3506 C C . ALA B 1 139 ? -1.816 -10.797 -10.977 1 96.19 139 ALA B C 1
ATOM 3508 O O . ALA B 1 139 ? -2.898 -10.211 -11.062 1 96.19 139 ALA B O 1
ATOM 3509 N N . ALA B 1 140 ? -0.895 -10.766 -11.93 1 94.31 140 ALA B N 1
ATOM 3510 C CA . ALA B 1 140 ? -1.06 -9.922 -13.109 1 94.31 140 ALA B CA 1
ATOM 3511 C C . ALA B 1 140 ? -2.035 -10.547 -14.102 1 94.31 140 ALA B C 1
ATOM 3513 O O . ALA B 1 140 ? -2.766 -9.828 -14.789 1 94.31 140 ALA B O 1
ATOM 3514 N N . LEU B 1 141 ? -2.119 -11.867 -14.133 1 93.44 141 LEU B N 1
ATOM 3515 C CA . LEU B 1 141 ? -2.828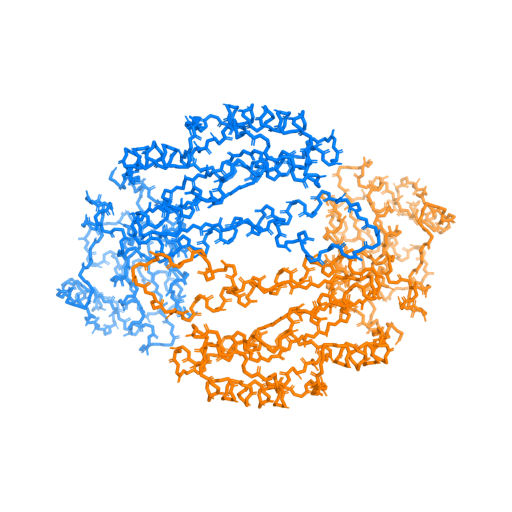 -12.539 -15.219 1 93.44 141 LEU B CA 1
ATOM 3516 C C . LEU B 1 141 ? -4.18 -13.07 -14.742 1 93.44 141 LEU B C 1
ATOM 3518 O O . LEU B 1 141 ? -4.988 -13.531 -15.547 1 93.44 141 LEU B O 1
ATOM 3522 N N . THR B 1 142 ? -4.398 -13.016 -13.453 1 94.38 142 THR B N 1
ATOM 3523 C CA . THR B 1 142 ? -5.645 -13.531 -12.898 1 94.38 142 THR B CA 1
ATOM 3524 C C . THR B 1 142 ? -6.836 -12.719 -13.406 1 94.38 142 THR B C 1
ATOM 3526 O O . THR B 1 142 ? -6.738 -11.5 -13.57 1 94.38 142 THR B O 1
ATOM 3529 N N . ARG B 1 143 ? -7.918 -13.398 -13.602 1 93.75 143 ARG B N 1
ATOM 3530 C CA . ARG B 1 143 ? -9.172 -12.727 -13.922 1 93.75 143 ARG B CA 1
ATOM 3531 C C . ARG B 1 143 ? -9.766 -12.055 -12.695 1 93.75 143 ARG B C 1
ATOM 3533 O O . ARG B 1 143 ? -9.766 -12.633 -11.602 1 93.75 143 ARG B O 1
ATOM 3540 N N . ARG B 1 144 ? -10.266 -10.898 -12.922 1 95.06 144 ARG B N 1
ATOM 3541 C CA . ARG B 1 144 ? -10.82 -10.133 -11.812 1 95.06 144 ARG B CA 1
ATOM 3542 C C . ARG B 1 144 ? -12.305 -9.852 -12.023 1 95.06 144 ARG B C 1
ATOM 3544 O O . ARG B 1 144 ? -12.695 -9.289 -13.055 1 95.06 144 ARG B O 1
ATOM 3551 N N . VAL B 1 145 ? -13.07 -10.305 -11.125 1 96.25 145 VAL B N 1
ATOM 3552 C CA . VAL B 1 145 ? -14.5 -10.023 -11.062 1 96.25 145 VAL B CA 1
ATOM 3553 C C . VAL B 1 145 ? -14.812 -9.164 -9.836 1 96.25 145 VAL B C 1
ATOM 3555 O O . VAL B 1 145 ? -14.375 -9.477 -8.727 1 96.25 145 VAL B O 1
ATOM 3558 N N . VAL B 1 146 ? -15.562 -8.094 -10.047 1 97.25 146 VAL B N 1
ATOM 3559 C CA . VAL B 1 146 ? -15.75 -7.152 -8.945 1 97.25 146 VAL B CA 1
ATOM 3560 C C . VAL B 1 146 ? -17.25 -6.91 -8.727 1 97.25 146 VAL B C 1
ATOM 3562 O O . VAL B 1 146 ? -17.984 -6.613 -9.68 1 97.25 146 VAL B O 1
ATOM 3565 N N . CYS B 1 147 ? -17.641 -7.07 -7.469 1 96.69 147 CYS B N 1
ATOM 3566 C CA . CYS B 1 147 ? -19 -6.727 -7.062 1 96.69 147 CYS B CA 1
ATOM 3567 C C . CYS B 1 147 ? -19.125 -5.234 -6.781 1 96.69 147 CYS B C 1
ATOM 3569 O O . CYS B 1 147 ? -18.312 -4.668 -6.051 1 96.69 147 CYS B O 1
ATOM 3571 N N . VAL B 1 148 ? -20.109 -4.637 -7.395 1 95.94 148 VAL B N 1
ATOM 3572 C CA . VAL B 1 148 ? -20.328 -3.211 -7.164 1 95.94 148 VAL B CA 1
ATOM 3573 C C . VAL B 1 148 ? -21.812 -2.955 -6.902 1 95.94 148 VAL B C 1
ATOM 3575 O O . VAL B 1 148 ? -22.672 -3.787 -7.23 1 95.94 148 VAL B O 1
ATOM 3578 N N . GLY B 1 149 ? -22.094 -1.855 -6.309 1 89.94 149 GLY B N 1
ATOM 3579 C CA . GLY B 1 149 ? -23.438 -1.479 -5.938 1 89.94 149 GLY B CA 1
ATOM 3580 C C . GLY B 1 149 ? -23.5 -0.611 -4.691 1 89.94 149 GLY B C 1
ATOM 3581 O O . GLY B 1 149 ? -22.469 -0.272 -4.117 1 89.94 149 GLY B O 1
ATOM 3582 N N . ALA B 1 150 ? -24.703 -0.266 -4.309 1 81.62 150 ALA B N 1
ATOM 3583 C CA . ALA B 1 150 ? -24.906 0.579 -3.133 1 81.62 150 ALA B CA 1
ATOM 3584 C C . ALA B 1 150 ? -24.625 -0.191 -1.847 1 81.62 150 ALA B C 1
ATOM 3586 O O . ALA B 1 150 ? -24.484 -1.417 -1.866 1 81.62 150 ALA B O 1
ATOM 3587 N N . GLU B 1 151 ? -24.469 0.601 -0.817 1 76.44 151 GLU B N 1
ATOM 3588 C CA . GLU B 1 151 ? -24.25 -0.009 0.49 1 76.44 151 GLU B CA 1
ATOM 3589 C C . GLU B 1 151 ? -25.391 -0.953 0.865 1 76.44 151 GLU B C 1
ATOM 3591 O O . GLU B 1 151 ? -26.547 -0.686 0.553 1 76.44 151 GLU B O 1
ATOM 3596 N N . SER B 1 152 ? -25.047 -2.084 1.422 1 71.94 152 SER B N 1
ATOM 3597 C CA . SER B 1 152 ? -26 -3.041 1.97 1 71.94 152 SER B CA 1
ATOM 3598 C C . SER B 1 152 ? -26.75 -3.758 0.86 1 71.94 152 SER B C 1
ATOM 3600 O O . SER B 1 152 ? -27.922 -4.133 1.039 1 71.94 152 SER B O 1
ATOM 3602 N N . THR B 1 153 ? -26.266 -3.838 -0.278 1 77.94 153 THR B N 1
ATOM 3603 C CA . THR B 1 153 ? -26.906 -4.559 -1.376 1 77.94 153 THR B CA 1
ATOM 3604 C C . THR B 1 153 ? -26.391 -5.988 -1.457 1 77.94 153 THR B C 1
ATOM 3606 O O . THR B 1 153 ? -26.641 -6.691 -2.438 1 77.94 153 THR B O 1
ATOM 3609 N N . GLY B 1 154 ? -25.547 -6.406 -0.476 1 81.81 154 GLY B N 1
ATOM 3610 C CA . GLY B 1 154 ? -25.141 -7.797 -0.391 1 81.81 154 GLY B CA 1
ATOM 3611 C C . GLY B 1 154 ? -23.828 -8.078 -1.096 1 81.81 154 GLY B C 1
ATOM 3612 O O . GLY B 1 154 ? -23.484 -9.234 -1.352 1 81.81 154 GLY B O 1
ATOM 3613 N N . LYS B 1 155 ? -23.125 -7.094 -1.482 1 89.44 155 LYS B N 1
ATOM 3614 C CA . LYS B 1 155 ? -21.859 -7.242 -2.215 1 89.44 155 LYS B CA 1
ATOM 3615 C C . LYS B 1 155 ? -20.891 -8.156 -1.469 1 89.44 155 LYS B C 1
ATOM 3617 O O . LYS B 1 155 ? -20.328 -9.078 -2.057 1 89.44 155 LYS B O 1
ATOM 3622 N N . THR B 1 156 ? -20.781 -7.875 -0.169 1 90.88 156 THR B N 1
ATOM 3623 C CA . THR B 1 156 ? -19.828 -8.641 0.629 1 90.88 156 THR B CA 1
ATOM 3624 C C . THR B 1 156 ? -20.234 -10.109 0.698 1 90.88 156 THR B C 1
ATOM 3626 O O . THR B 1 156 ? -19.406 -11 0.519 1 90.88 156 THR B O 1
ATOM 3629 N N . THR B 1 157 ? -21.469 -10.312 0.927 1 91.56 157 THR B N 1
ATOM 3630 C CA . THR B 1 157 ? -22 -11.672 0.961 1 91.56 157 THR B CA 1
ATOM 3631 C C . THR B 1 157 ? -21.75 -12.383 -0.371 1 91.56 157 THR B C 1
ATOM 3633 O O . THR B 1 157 ? -21.328 -13.539 -0.398 1 91.56 157 THR B O 1
ATOM 3636 N N . LEU B 1 158 ? -22.016 -11.711 -1.43 1 94.88 158 LEU B N 1
ATOM 3637 C CA . LEU B 1 158 ? -21.828 -12.273 -2.762 1 94.88 158 LEU B CA 1
ATOM 3638 C C . LEU B 1 158 ? -20.359 -12.578 -3.02 1 94.88 158 LEU B C 1
ATOM 3640 O O . LEU B 1 158 ? -20.031 -13.664 -3.502 1 94.88 158 LEU B O 1
ATOM 3644 N N . ALA B 1 159 ? -19.516 -11.625 -2.758 1 96.12 159 ALA B N 1
ATOM 3645 C CA . ALA B 1 159 ? -18.078 -11.805 -2.98 1 96.12 159 ALA B CA 1
ATOM 3646 C C . ALA B 1 159 ? -17.547 -13 -2.193 1 96.12 159 ALA B C 1
ATOM 3648 O O . ALA B 1 159 ? -16.812 -13.836 -2.738 1 96.12 159 ALA B O 1
ATOM 3649 N N . ARG B 1 160 ? -17.953 -13.125 -0.945 1 95.5 160 ARG B N 1
ATOM 3650 C CA . ARG B 1 160 ? -17.547 -14.242 -0.101 1 95.5 160 ARG B CA 1
ATOM 3651 C C . ARG B 1 160 ? -18.078 -15.562 -0.644 1 95.5 160 ARG B C 1
ATOM 3653 O O . ARG B 1 160 ? -17.344 -16.547 -0.745 1 95.5 160 ARG B O 1
ATOM 3660 N N . GLY B 1 161 ? -19.328 -15.562 -0.92 1 95.75 161 GLY B N 1
ATOM 3661 C CA . GLY B 1 161 ? -19.953 -16.766 -1.446 1 95.75 161 GLY B CA 1
ATOM 3662 C C . GLY B 1 161 ? -19.312 -17.25 -2.73 1 95.75 161 GLY B C 1
ATOM 3663 O O . GLY B 1 161 ? -19.109 -18.453 -2.906 1 95.75 161 GLY B O 1
ATOM 3664 N N . LEU B 1 162 ? -19.016 -16.359 -3.605 1 95.56 162 LEU B N 1
ATOM 3665 C CA . LEU B 1 162 ? -18.375 -16.719 -4.871 1 95.56 162 LEU B CA 1
ATOM 3666 C C . LEU B 1 162 ? -16.984 -17.266 -4.637 1 95.56 162 LEU B C 1
ATOM 3668 O O . LEU B 1 162 ? -16.594 -18.266 -5.242 1 95.56 162 LEU B O 1
ATOM 3672 N N . ALA B 1 163 ? -16.203 -16.609 -3.801 1 95.88 163 ALA B N 1
ATOM 3673 C CA . ALA B 1 163 ? -14.852 -17.078 -3.482 1 95.88 163 ALA B CA 1
ATOM 3674 C C . ALA B 1 163 ? -14.883 -18.469 -2.869 1 95.88 163 ALA B C 1
ATOM 3676 O O . ALA B 1 163 ? -14.055 -19.312 -3.201 1 95.88 163 ALA B O 1
ATOM 3677 N N . GLU B 1 164 ? -15.836 -18.656 -2.004 1 95.38 164 GLU B N 1
ATOM 3678 C CA . GLU B 1 164 ? -16 -19.969 -1.385 1 95.38 164 GLU B CA 1
ATOM 3679 C C . GLU B 1 164 ? -16.312 -21.047 -2.428 1 95.38 164 GLU B C 1
ATOM 3681 O O . GLU B 1 164 ? -15.695 -22.109 -2.443 1 95.38 164 GLU B O 1
ATOM 3686 N N . ARG B 1 165 ? -17.188 -20.781 -3.268 1 93.75 165 ARG B N 1
ATOM 3687 C CA . ARG B 1 165 ? -17.625 -21.719 -4.297 1 93.75 165 ARG B CA 1
ATOM 3688 C C . ARG B 1 165 ? -16.484 -22.047 -5.25 1 93.75 165 ARG B C 1
ATOM 3690 O O . ARG B 1 165 ? -16.344 -23.188 -5.691 1 93.75 165 ARG B O 1
ATOM 3697 N N . LEU B 1 166 ? -15.703 -21.078 -5.547 1 92.31 166 LEU B N 1
ATOM 3698 C CA . LEU B 1 166 ? -14.648 -21.234 -6.547 1 92.31 166 LEU B CA 1
ATOM 3699 C C . LEU B 1 166 ? -13.336 -21.656 -5.895 1 92.31 166 LEU B C 1
ATOM 3701 O O . LEU B 1 166 ? -12.367 -21.969 -6.59 1 92.31 166 LEU B O 1
ATOM 3705 N N . GLY B 1 167 ? -13.312 -21.656 -4.602 1 92.81 167 GLY B N 1
ATOM 3706 C CA . GLY B 1 167 ? -12.078 -21.969 -3.908 1 92.81 167 GLY B CA 1
ATOM 3707 C C . GLY B 1 167 ? -10.969 -20.969 -4.184 1 92.81 167 GLY B C 1
ATOM 3708 O O . GLY B 1 167 ? -9.82 -21.359 -4.43 1 92.81 167 GLY B O 1
ATOM 3709 N N . THR B 1 168 ? -11.305 -19.734 -4.25 1 95.12 168 THR B N 1
ATOM 3710 C CA . THR B 1 168 ? -10.344 -18.672 -4.559 1 95.12 168 THR B CA 1
ATOM 3711 C C . THR B 1 168 ? -10.398 -17.578 -3.504 1 95.12 168 THR B C 1
ATOM 3713 O O . THR B 1 168 ? -10.945 -17.766 -2.418 1 95.12 168 THR B O 1
ATOM 3716 N N . VAL B 1 169 ? -9.766 -16.453 -3.781 1 97.06 169 VAL B N 1
ATOM 3717 C CA . VAL B 1 169 ? -9.68 -15.344 -2.83 1 97.06 169 VAL B CA 1
ATOM 3718 C C . VAL B 1 169 ? -10.727 -14.281 -3.168 1 97.06 169 VAL B C 1
ATOM 3720 O O . VAL B 1 169 ? -11.195 -14.203 -4.309 1 97.06 169 VAL B O 1
ATOM 3723 N N . TRP B 1 170 ? -11.125 -13.57 -2.186 1 97.69 170 TRP B N 1
ATOM 3724 C CA . TRP B 1 170 ? -11.898 -12.344 -2.367 1 97.69 170 TRP B CA 1
ATOM 3725 C C . TRP B 1 170 ? -11.211 -11.156 -1.698 1 97.69 170 TRP B C 1
ATOM 3727 O O . TRP B 1 170 ? -10.398 -11.336 -0.785 1 97.69 170 TRP B O 1
ATOM 3737 N N . VAL B 1 171 ? -11.445 -9.984 -2.186 1 97.75 171 VAL B N 1
ATOM 3738 C CA . VAL B 1 171 ? -10.766 -8.781 -1.717 1 97.75 171 VAL B CA 1
ATOM 3739 C C . VAL B 1 171 ? -11.734 -7.93 -0.899 1 97.75 171 VAL B C 1
ATOM 3741 O O . VAL B 1 171 ? -12.641 -7.309 -1.454 1 97.75 171 VAL B O 1
ATOM 3744 N N . PRO B 1 172 ? -11.547 -7.836 0.422 1 95.94 172 PRO B N 1
ATOM 3745 C CA . PRO B 1 172 ? -12.414 -6.984 1.241 1 95.94 172 PRO B CA 1
ATOM 3746 C C . PRO B 1 172 ? -12.234 -5.5 0.941 1 95.94 172 PRO B C 1
ATOM 3748 O O . PRO B 1 172 ? -11.211 -5.102 0.375 1 95.94 172 PRO B O 1
ATOM 3751 N N . GLU B 1 173 ? -13.203 -4.781 1.354 1 94.62 173 GLU B N 1
ATOM 3752 C CA . GLU B 1 173 ? -13.211 -3.344 1.103 1 94.62 173 GLU B CA 1
ATOM 3753 C C . GLU B 1 173 ? -12.25 -2.615 2.039 1 94.62 173 GLU B C 1
ATOM 3755 O O . GLU B 1 173 ? -12.508 -2.51 3.24 1 94.62 173 GLU B O 1
ATOM 3760 N N . HIS B 1 174 ? -11.195 -2.057 1.487 1 95.44 174 HIS B N 1
ATOM 3761 C CA . HIS B 1 174 ? -10.227 -1.279 2.252 1 95.44 174 HIS B CA 1
ATOM 3762 C C . HIS B 1 174 ? -10.844 0.004 2.787 1 95.44 174 HIS B C 1
ATOM 3764 O O . HIS B 1 174 ? -10.539 0.429 3.904 1 95.44 174 HIS B O 1
ATOM 3770 N N . GLY B 1 175 ? -11.672 0.647 2.021 1 94.31 175 GLY B N 1
ATOM 3771 C CA . GLY B 1 175 ? -12.305 1.899 2.406 1 94.31 175 GLY B CA 1
ATOM 3772 C C . GLY B 1 175 ? -13.047 1.812 3.729 1 94.31 175 GLY B C 1
ATOM 3773 O O . GLY B 1 175 ? -13.062 2.773 4.5 1 94.31 175 GLY B O 1
ATOM 3774 N N . ARG B 1 176 ? -13.633 0.695 3.975 1 90.12 176 ARG B N 1
ATOM 3775 C CA . ARG B 1 176 ? -14.336 0.493 5.238 1 90.12 176 ARG B CA 1
ATOM 3776 C C . ARG B 1 176 ? -13.367 0.542 6.418 1 90.12 176 ARG B C 1
ATOM 3778 O O . ARG B 1 176 ? -13.672 1.139 7.453 1 90.12 176 ARG B O 1
ATOM 3785 N N . TRP B 1 177 ? -12.258 -0.022 6.207 1 90.62 177 TRP B N 1
ATOM 3786 C CA . TRP B 1 177 ? -11.25 -0.062 7.258 1 90.62 177 TRP B CA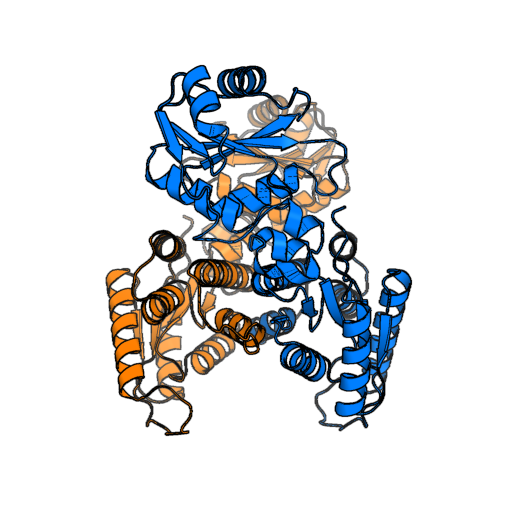 1
ATOM 3787 C C . TRP B 1 177 ? -10.648 1.322 7.492 1 90.62 177 TRP B C 1
ATOM 3789 O O . TRP B 1 177 ? -10.445 1.729 8.641 1 90.62 177 TRP B O 1
ATOM 3799 N N . TYR B 1 178 ? -10.445 2 6.461 1 95.19 178 TYR B N 1
ATOM 3800 C CA . TYR B 1 178 ? -9.953 3.371 6.566 1 95.19 178 TYR B CA 1
ATOM 3801 C C . TYR B 1 178 ? -10.961 4.254 7.297 1 95.19 178 TYR B C 1
ATOM 3803 O O . TYR B 1 178 ? -10.586 5.043 8.164 1 95.19 178 TYR B O 1
ATOM 3811 N N . TRP B 1 179 ? -12.195 4.062 6.93 1 93.88 179 TRP B N 1
ATOM 3812 C CA . TRP B 1 179 ? -13.258 4.816 7.582 1 93.88 179 TRP B CA 1
ATOM 3813 C C . TRP B 1 179 ? -13.289 4.531 9.078 1 93.88 179 TRP B C 1
ATOM 3815 O O . TRP B 1 179 ? -13.391 5.457 9.891 1 93.88 179 TRP B O 1
ATOM 3825 N N . GLU B 1 180 ? -13.188 3.254 9.445 1 92.75 180 GLU B N 1
ATOM 3826 C CA . GLU B 1 180 ? -13.164 2.893 10.859 1 92.75 180 GLU B CA 1
ATOM 3827 C C . GLU B 1 180 ? -12.031 3.6 11.594 1 92.75 180 GLU B C 1
ATOM 3829 O O . GLU B 1 180 ? -12.211 4.059 12.727 1 92.75 180 GLU B O 1
ATOM 3834 N N . GLY B 1 181 ? -10.953 3.74 11 1 93.88 181 GLY B N 1
ATOM 3835 C CA . GLY B 1 181 ? -9.773 4.328 11.617 1 93.88 181 GLY B CA 1
ATOM 3836 C C . GLY B 1 181 ? -9.922 5.812 11.891 1 93.88 181 GLY B C 1
ATOM 3837 O O . GLY B 1 181 ? -9.297 6.348 12.805 1 93.88 181 GLY B O 1
ATOM 3838 N N . ARG B 1 182 ? -10.719 6.461 11.125 1 94.19 182 ARG B N 1
ATOM 3839 C CA . ARG B 1 182 ? -10.797 7.914 11.266 1 94.19 182 ARG B CA 1
ATOM 3840 C C . ARG B 1 182 ? -12.117 8.328 11.906 1 94.19 182 ARG B C 1
ATOM 3842 O O . ARG B 1 182 ? -12.438 9.516 11.969 1 94.19 182 ARG B O 1
ATOM 3849 N N . ARG B 1 183 ? -12.867 7.395 12.375 1 92.12 183 ARG B N 1
ATOM 3850 C CA . ARG B 1 183 ? -14.25 7.609 12.773 1 92.12 183 ARG B CA 1
ATOM 3851 C C . ARG B 1 183 ? -14.336 8.57 13.953 1 92.12 183 ARG B C 1
ATOM 3853 O O . ARG B 1 183 ? -15.359 9.242 14.141 1 92.12 183 ARG B O 1
ATOM 3860 N N . TYR B 1 184 ? -13.281 8.773 14.672 1 91.12 184 TYR B N 1
ATOM 3861 C CA . TYR B 1 184 ? -13.367 9.539 15.906 1 91.12 184 TYR B CA 1
ATOM 3862 C C . TYR B 1 184 ? -12.719 10.906 15.758 1 91.12 184 TYR B C 1
ATOM 3864 O O . TYR B 1 184 ? -12.539 11.633 16.734 1 91.12 184 TYR B O 1
ATOM 3872 N N . LEU B 1 185 ? -12.383 11.219 14.57 1 92.25 185 LEU B N 1
ATOM 3873 C CA . LEU B 1 185 ? -11.859 12.555 14.305 1 92.25 185 LEU B CA 1
ATOM 3874 C C . LEU B 1 185 ? -12.922 13.609 14.57 1 92.25 185 LEU B C 1
ATOM 3876 O O . LEU B 1 185 ? -14.109 13.383 14.336 1 92.25 185 LEU B O 1
ATOM 3880 N N . VAL B 1 186 ? -12.422 14.719 14.969 1 88.31 186 VAL B N 1
ATOM 3881 C CA . VAL B 1 186 ? -13.328 15.844 15.172 1 88.31 186 VAL B CA 1
ATOM 3882 C C . VAL B 1 186 ? -13.82 16.375 13.82 1 88.31 186 VAL B C 1
ATOM 3884 O O . VAL B 1 186 ? -15.023 16.5 13.609 1 88.31 186 VAL B O 1
ATOM 3887 N N . ASP B 1 187 ? -12.914 16.672 13.008 1 89.69 187 ASP B N 1
ATOM 3888 C CA . ASP B 1 187 ? -13.25 17.062 11.641 1 89.69 187 ASP B CA 1
ATOM 3889 C C . ASP B 1 187 ? -13.484 15.82 10.766 1 89.69 187 ASP B C 1
ATOM 3891 O O . ASP B 1 187 ? -12.539 15.086 10.461 1 89.69 187 ASP B O 1
ATOM 3895 N N . GLN B 1 188 ? -14.695 15.641 10.336 1 90.69 188 GLN B N 1
ATOM 3896 C CA . GLN B 1 188 ? -15.062 14.43 9.602 1 90.69 188 GLN B CA 1
ATOM 3897 C C . GLN B 1 188 ? -15.07 14.688 8.094 1 90.69 188 GLN B C 1
ATOM 3899 O O . GLN B 1 188 ? -15.578 13.867 7.324 1 90.69 188 GLN B O 1
ATOM 3904 N N . SER B 1 189 ? -14.531 15.805 7.723 1 92.62 189 SER B N 1
ATOM 3905 C CA . SER B 1 189 ? -14.516 16.109 6.297 1 92.62 189 SER B CA 1
ATOM 3906 C C . SER B 1 189 ? -13.547 15.203 5.547 1 92.62 189 SER B C 1
ATOM 3908 O O . SER B 1 189 ? -12.562 14.719 6.125 1 92.62 189 SER B O 1
ATOM 3910 N N . TRP B 1 190 ? -13.914 14.93 4.285 1 94.19 190 TRP B N 1
ATOM 3911 C CA . TRP B 1 190 ? -13.094 14.086 3.422 1 94.19 190 TRP B CA 1
ATOM 3912 C C . TRP B 1 190 ? -12.258 14.938 2.467 1 94.19 190 TRP B C 1
ATOM 3914 O O . TRP B 1 190 ? -12.688 16.016 2.057 1 94.19 190 TRP B O 1
ATOM 3924 N N . ASP B 1 191 ? -11.078 14.438 2.162 1 93.94 191 ASP B N 1
ATOM 3925 C CA . ASP B 1 191 ? -10.219 15.062 1.168 1 93.94 191 ASP B CA 1
ATOM 3926 C C . ASP B 1 191 ? -9.961 14.125 -0.009 1 93.94 191 ASP B C 1
ATOM 3928 O O . ASP B 1 191 ? -9.969 12.906 0.153 1 93.94 191 ASP B O 1
ATOM 3932 N N . THR B 1 192 ? -9.734 14.719 -1.199 1 95.31 192 THR B N 1
ATOM 3933 C CA . THR B 1 192 ? -9.445 13.945 -2.404 1 95.31 192 THR B CA 1
ATOM 3934 C C . THR B 1 192 ? -8.273 12.992 -2.168 1 95.31 192 THR B C 1
ATOM 3936 O O . THR B 1 192 ? -8.297 11.852 -2.633 1 95.31 192 THR B O 1
ATOM 3939 N N . SER B 1 193 ? -7.309 13.438 -1.424 1 94.94 193 SER B N 1
ATOM 3940 C CA . SER B 1 193 ? -6.109 12.641 -1.205 1 94.94 193 SER B CA 1
ATOM 3941 C C . SER B 1 193 ? -6.438 11.336 -0.479 1 94.94 193 SER B C 1
ATOM 3943 O O . SER B 1 193 ? -5.785 10.312 -0.699 1 94.94 193 SER B O 1
ATOM 3945 N N . GLU B 1 194 ? -7.398 11.383 0.418 1 96.19 194 GLU B N 1
ATOM 3946 C CA . GLU B 1 194 ? -7.809 10.164 1.119 1 96.19 194 GLU B CA 1
ATOM 3947 C C . GLU B 1 194 ? -8.383 9.141 0.152 1 96.19 194 GLU B C 1
ATOM 3949 O O . GLU B 1 194 ? -8.07 7.949 0.245 1 96.19 194 GLU B O 1
ATOM 3954 N N . PHE B 1 195 ? -9.188 9.578 -0.804 1 97.44 195 PHE B N 1
ATOM 3955 C CA . PHE B 1 195 ? -9.789 8.672 -1.777 1 97.44 195 PHE B CA 1
ATOM 3956 C C . PHE B 1 195 ? -8.719 8.07 -2.686 1 97.44 195 PHE B C 1
ATOM 3958 O O . PHE B 1 195 ? -8.797 6.895 -3.051 1 97.44 195 PHE B O 1
ATOM 3965 N N . LEU B 1 196 ? -7.758 8.891 -3.061 1 96.56 196 LEU B N 1
ATOM 3966 C CA . LEU B 1 196 ? -6.652 8.383 -3.865 1 96.56 196 LEU B CA 1
ATOM 3967 C C . LEU B 1 196 ? -5.895 7.285 -3.121 1 96.56 196 LEU B C 1
ATOM 3969 O O . LEU B 1 196 ? -5.57 6.246 -3.701 1 96.56 196 LEU B O 1
ATOM 3973 N N . ARG B 1 197 ? -5.68 7.516 -1.865 1 96.38 197 ARG B N 1
ATOM 3974 C CA . ARG B 1 197 ? -4.961 6.535 -1.057 1 96.38 197 ARG B CA 1
ATOM 3975 C C . ARG B 1 197 ? -5.785 5.27 -0.869 1 96.38 197 ARG B C 1
ATOM 3977 O O . ARG B 1 197 ? -5.246 4.16 -0.906 1 96.38 197 ARG B O 1
ATOM 3984 N N . ILE B 1 198 ? -7.043 5.414 -0.655 1 97.25 198 ILE B N 1
ATOM 3985 C CA . ILE B 1 198 ? -7.941 4.273 -0.508 1 97.25 198 ILE B CA 1
ATOM 3986 C C . ILE B 1 198 ? -7.938 3.445 -1.791 1 97.25 198 ILE B C 1
ATOM 3988 O O . ILE B 1 198 ? -7.828 2.219 -1.746 1 97.25 198 ILE B O 1
ATOM 3992 N N . ALA B 1 199 ? -8.055 4.113 -2.945 1 97.38 199 ALA B N 1
ATOM 3993 C CA . ALA B 1 199 ? -8.062 3.422 -4.23 1 97.38 199 ALA B CA 1
ATOM 3994 C C . ALA B 1 199 ? -6.766 2.648 -4.449 1 97.38 199 ALA B C 1
ATOM 3996 O O . ALA B 1 199 ? -6.789 1.492 -4.879 1 97.38 199 ALA B O 1
ATOM 3997 N N . ARG B 1 200 ? -5.656 3.256 -4.133 1 96.56 200 ARG B N 1
ATOM 3998 C CA . ARG B 1 200 ? -4.359 2.613 -4.312 1 96.56 200 ARG B CA 1
ATOM 3999 C C . ARG B 1 200 ? -4.195 1.436 -3.357 1 96.56 200 ARG B C 1
ATOM 4001 O O . ARG B 1 200 ? -3.666 0.389 -3.736 1 96.56 200 ARG B O 1
ATOM 4008 N N . ALA B 1 201 ? -4.602 1.618 -2.152 1 96.62 201 ALA B N 1
ATOM 4009 C CA . ALA B 1 201 ? -4.508 0.549 -1.161 1 96.62 201 ALA B CA 1
ATOM 4010 C C . ALA B 1 201 ? -5.402 -0.628 -1.538 1 96.62 201 ALA B C 1
ATOM 4012 O O . ALA B 1 201 ? -5.023 -1.787 -1.356 1 96.62 201 ALA B O 1
ATOM 4013 N N . GLN B 1 202 ? -6.586 -0.283 -2.008 1 96.56 202 GLN B N 1
ATOM 4014 C CA . GLN B 1 202 ? -7.492 -1.33 -2.469 1 96.56 202 GLN B CA 1
ATOM 4015 C C . GLN B 1 202 ? -6.848 -2.17 -3.568 1 96.56 202 GLN B C 1
ATOM 4017 O O . GLN B 1 202 ? -6.934 -3.398 -3.547 1 96.56 202 GLN B O 1
ATOM 4022 N N . ARG B 1 203 ? -6.273 -1.499 -4.484 1 95.75 203 ARG B N 1
ATOM 4023 C CA . ARG B 1 203 ? -5.586 -2.184 -5.574 1 95.75 203 ARG B CA 1
ATOM 4024 C C . ARG B 1 203 ? -4.445 -3.047 -5.047 1 95.75 203 ARG B C 1
ATOM 4026 O O . ARG B 1 203 ? -4.277 -4.191 -5.473 1 95.75 203 ARG B O 1
ATOM 4033 N N . SER B 1 204 ? -3.691 -2.49 -4.18 1 96.06 204 SER B N 1
ATOM 4034 C CA . SER B 1 204 ? -2.566 -3.225 -3.607 1 96.06 204 SER B CA 1
ATOM 4035 C C . SER B 1 204 ? -3.037 -4.492 -2.9 1 96.06 204 SER B C 1
ATOM 4037 O O . SER B 1 204 ? -2.443 -5.559 -3.068 1 96.06 204 SER B O 1
ATOM 4039 N N . LEU B 1 205 ? -4.062 -4.367 -2.119 1 96.69 205 LEU B N 1
ATOM 4040 C CA . LEU B 1 205 ? -4.625 -5.523 -1.433 1 96.69 205 LEU B CA 1
ATOM 4041 C C . LEU B 1 205 ? -5.102 -6.57 -2.436 1 96.69 205 LEU B C 1
ATOM 4043 O O . LEU B 1 205 ? -4.855 -7.766 -2.256 1 96.69 205 LEU B O 1
ATOM 4047 N N . ALA B 1 206 ? -5.742 -6.121 -3.475 1 96.94 206 ALA B N 1
ATOM 4048 C CA . ALA B 1 206 ? -6.215 -7.027 -4.52 1 96.94 206 ALA B CA 1
ATOM 4049 C C . ALA B 1 206 ? -5.051 -7.777 -5.16 1 96.94 206 ALA B C 1
ATOM 4051 O O . ALA B 1 206 ? -5.121 -8.992 -5.363 1 96.94 206 ALA B O 1
ATOM 4052 N N . ASP B 1 207 ? -4.016 -7.066 -5.43 1 96.25 207 ASP B N 1
ATOM 4053 C CA . ASP B 1 207 ? -2.84 -7.676 -6.047 1 96.25 207 ASP B CA 1
ATOM 4054 C C . ASP B 1 207 ? -2.191 -8.688 -5.105 1 96.25 207 ASP B C 1
ATOM 4056 O O . ASP B 1 207 ? -1.77 -9.766 -5.539 1 96.25 207 ASP B O 1
ATOM 4060 N N . ASP B 1 208 ? -2.109 -8.359 -3.865 1 97.25 208 ASP B N 1
ATOM 4061 C CA . ASP B 1 208 ? -1.508 -9.258 -2.887 1 97.25 208 ASP B CA 1
ATOM 4062 C C . ASP B 1 208 ? -2.297 -10.555 -2.777 1 97.25 208 ASP B C 1
ATOM 4064 O O . ASP B 1 208 ? -1.715 -11.641 -2.775 1 97.25 208 ASP B O 1
ATOM 4068 N N . LEU B 1 209 ? -3.582 -10.422 -2.701 1 97.44 209 LEU B N 1
ATOM 4069 C CA . LEU B 1 209 ? -4.418 -11.609 -2.592 1 97.44 209 LEU B CA 1
ATOM 4070 C C . LEU B 1 209 ? -4.406 -12.406 -3.891 1 97.44 209 LEU B C 1
ATOM 4072 O O . LEU B 1 209 ? -4.43 -13.641 -3.867 1 97.44 209 LEU B O 1
ATOM 4076 N N . ALA B 1 210 ? -4.309 -11.727 -5 1 96.69 210 ALA B N 1
ATOM 4077 C CA . ALA B 1 210 ? -4.312 -12.375 -6.312 1 96.69 210 ALA B CA 1
ATOM 4078 C C . ALA B 1 210 ? -3.105 -13.289 -6.473 1 96.69 210 ALA B C 1
ATOM 4080 O O . ALA B 1 210 ? -3.143 -14.242 -7.254 1 96.69 210 ALA B O 1
ATOM 4081 N N . ARG B 1 211 ? -2.064 -13.039 -5.723 1 96.81 211 ARG B N 1
ATOM 4082 C CA . ARG B 1 211 ? -0.885 -13.898 -5.754 1 96.81 211 ARG B CA 1
ATOM 4083 C C . ARG B 1 211 ? -1.229 -15.312 -5.297 1 96.81 211 ARG B C 1
ATOM 4085 O O . ARG B 1 211 ? -0.538 -16.266 -5.652 1 96.81 211 ARG B O 1
ATOM 4092 N N . LYS B 1 212 ? -2.301 -15.422 -4.566 1 96.31 212 LYS B N 1
ATOM 4093 C CA . LYS B 1 212 ? -2.689 -16.719 -4.004 1 96.31 212 LYS B CA 1
ATOM 4094 C C . LYS B 1 212 ? -3.789 -17.375 -4.836 1 96.31 212 LYS B C 1
ATOM 4096 O O . LYS B 1 212 ? -4.176 -18.516 -4.578 1 96.31 212 LYS B O 1
ATOM 4101 N N . ALA B 1 213 ? -4.262 -16.719 -5.832 1 94.5 213 ALA B N 1
ATOM 4102 C CA . ALA B 1 213 ? -5.383 -17.203 -6.629 1 94.5 213 ALA B CA 1
ATOM 4103 C C . ALA B 1 213 ? -4.918 -18.234 -7.656 1 94.5 213 ALA B C 1
ATOM 4105 O O . ALA B 1 213 ? -4.945 -17.969 -8.859 1 94.5 213 ALA B O 1
ATOM 4106 N N . VAL B 1 214 ? -4.668 -19.422 -7.277 1 92.25 214 VAL B N 1
ATOM 4107 C CA . VAL B 1 214 ? -4.043 -20.438 -8.109 1 92.25 214 VAL B CA 1
ATOM 4108 C C . VAL B 1 214 ? -5.027 -20.906 -9.18 1 92.25 214 VAL B C 1
ATOM 4110 O O . VAL B 1 214 ? -4.625 -21.484 -10.188 1 92.25 214 VAL B O 1
ATOM 4113 N N . GLY B 1 215 ? -6.289 -20.656 -8.984 1 89.94 215 GLY B N 1
ATOM 4114 C CA . GLY B 1 215 ? -7.297 -21 -9.969 1 89.94 215 GLY B CA 1
ATOM 4115 C C . GLY B 1 215 ? -7.504 -19.938 -11.023 1 89.94 215 GLY B C 1
ATOM 4116 O O . GLY B 1 215 ? -8.258 -20.125 -11.977 1 89.94 215 GLY B O 1
ATOM 4117 N N . GLY B 1 216 ? -6.945 -18.797 -10.82 1 92.44 216 GLY B N 1
ATOM 4118 C CA . GLY B 1 216 ? -6.938 -17.781 -11.852 1 92.44 216 GLY B CA 1
ATOM 4119 C C . GLY B 1 216 ? -8.125 -16.828 -11.766 1 92.44 216 GLY B C 1
ATOM 4120 O O . GLY B 1 216 ? -8.555 -16.266 -12.773 1 92.44 216 GLY B O 1
ATOM 4121 N N . MET B 1 217 ? -8.641 -16.703 -10.578 1 93.44 217 MET B N 1
ATOM 4122 C CA . MET B 1 217 ? -9.75 -15.773 -10.398 1 93.44 217 MET B CA 1
ATOM 4123 C C . MET B 1 217 ? -9.695 -15.102 -9.031 1 93.44 217 MET B C 1
ATOM 4125 O O . MET B 1 217 ? -9.406 -15.758 -8.031 1 93.44 217 MET B O 1
ATOM 4129 N N . VAL B 1 218 ? -10.008 -13.828 -9.039 1 95.69 218 VAL B N 1
ATOM 4130 C CA . VAL B 1 218 ? -10.141 -13.047 -7.816 1 95.69 218 VAL B CA 1
ATOM 4131 C C . VAL B 1 218 ? -11.469 -12.305 -7.82 1 95.69 218 VAL B C 1
ATOM 4133 O O . VAL B 1 218 ? -11.898 -11.789 -8.852 1 95.69 218 VAL B O 1
ATOM 4136 N N . VAL B 1 219 ? -12.102 -12.328 -6.652 1 97.12 219 VAL B N 1
ATOM 4137 C CA . VAL B 1 219 ? -13.383 -11.648 -6.527 1 97.12 219 VAL B CA 1
ATOM 4138 C C . VAL B 1 219 ? -13.234 -10.414 -5.645 1 97.12 219 VAL B C 1
ATOM 4140 O O . VAL B 1 219 ? -12.852 -10.516 -4.48 1 97.12 219 VAL B O 1
ATOM 4143 N N . GLY B 1 220 ? -13.539 -9.281 -6.215 1 97.31 220 GLY B N 1
ATOM 4144 C CA . GLY B 1 220 ? -13.453 -8.047 -5.441 1 97.31 220 GLY B CA 1
ATOM 4145 C C . GLY B 1 220 ? -14.789 -7.613 -4.871 1 97.31 220 GLY B C 1
ATOM 4146 O O . GLY B 1 220 ? -15.828 -7.746 -5.527 1 97.31 220 GLY B O 1
ATOM 4147 N N . ASP B 1 221 ? -14.805 -7.055 -3.646 1 96.56 221 ASP B N 1
ATOM 4148 C CA . ASP B 1 221 ? -16 -6.508 -3.01 1 96.56 221 ASP B CA 1
ATOM 4149 C C . ASP B 1 221 ? -16.203 -5.039 -3.387 1 96.56 221 ASP B C 1
ATOM 4151 O O . ASP B 1 221 ? -17.188 -4.418 -2.979 1 96.56 221 ASP B O 1
ATOM 4155 N N . THR B 1 222 ? -15.289 -4.48 -4.008 1 95.5 222 THR B N 1
ATOM 4156 C CA . THR B 1 222 ? -15.281 -3.107 -4.496 1 95.5 222 THR B CA 1
ATOM 4157 C C . THR B 1 222 ? -14.023 -2.83 -5.316 1 95.5 222 THR B C 1
ATOM 4159 O O . THR B 1 222 ? -13.219 -3.732 -5.551 1 95.5 222 THR B O 1
ATOM 4162 N N . ASP B 1 223 ? -13.906 -1.652 -5.895 1 96.06 223 ASP B N 1
ATOM 4163 C CA . ASP B 1 223 ? -12.695 -1.232 -6.59 1 96.06 223 ASP B CA 1
ATOM 4164 C C . ASP B 1 223 ? -12.633 0.287 -6.723 1 96.06 223 ASP B C 1
ATOM 4166 O O . ASP B 1 223 ? -13.367 1.004 -6.039 1 96.06 223 ASP B O 1
ATOM 4170 N N . ALA B 1 224 ? -11.703 0.708 -7.512 1 96.62 224 ALA B N 1
ATOM 4171 C CA . ALA B 1 224 ? -11.453 2.141 -7.645 1 96.62 224 ALA B CA 1
ATOM 4172 C C . ALA B 1 224 ? -12.648 2.85 -8.273 1 96.62 224 ALA B C 1
ATOM 4174 O O . ALA B 1 224 ? -12.891 4.027 -8 1 96.62 224 ALA B O 1
ATOM 4175 N N . LEU B 1 225 ? -13.375 2.156 -9.133 1 96.94 225 LEU B N 1
ATOM 4176 C CA . LEU B 1 225 ? -14.555 2.75 -9.75 1 96.94 225 LEU B CA 1
ATOM 4177 C C . LEU B 1 225 ? -15.57 3.172 -8.695 1 96.94 225 LEU B C 1
ATOM 4179 O O . LEU B 1 225 ? -16.094 4.289 -8.742 1 96.94 225 LEU B O 1
ATOM 4183 N N . VAL B 1 226 ? -15.82 2.305 -7.719 1 95.5 226 VAL B N 1
ATOM 4184 C CA . VAL B 1 226 ? -16.766 2.621 -6.645 1 95.5 226 VAL B CA 1
ATOM 4185 C C . VAL B 1 226 ? -16.188 3.738 -5.773 1 95.5 226 VAL B C 1
ATOM 4187 O O . VAL B 1 226 ? -16.922 4.613 -5.312 1 95.5 226 VAL B O 1
ATOM 4190 N N . THR B 1 227 ? -14.883 3.695 -5.527 1 96.44 227 THR B N 1
ATOM 4191 C CA . THR B 1 227 ? -14.234 4.777 -4.793 1 96.44 227 THR B CA 1
ATOM 4192 C C . THR B 1 227 ? -14.484 6.117 -5.473 1 96.44 227 THR B C 1
ATOM 4194 O O . THR B 1 227 ? -14.75 7.117 -4.805 1 96.44 227 THR B O 1
ATOM 4197 N N . ALA B 1 228 ? -14.422 6.152 -6.781 1 96.56 228 ALA B N 1
ATOM 4198 C CA . ALA B 1 228 ? -14.656 7.375 -7.543 1 96.56 228 ALA B CA 1
ATOM 4199 C C . ALA B 1 228 ? -16.094 7.848 -7.383 1 96.56 228 ALA B C 1
ATOM 4201 O O . ALA B 1 228 ? -16.359 9.055 -7.312 1 96.56 228 ALA B O 1
ATOM 4202 N N . VAL B 1 229 ? -17 6.926 -7.336 1 95.19 229 VAL B N 1
ATOM 4203 C CA . VAL B 1 229 ? -18.406 7.277 -7.133 1 95.19 229 VAL B CA 1
ATOM 4204 C C . VAL B 1 229 ? -18.578 7.926 -5.762 1 95.19 229 VAL B C 1
ATOM 4206 O O . VAL B 1 229 ? -19.234 8.969 -5.637 1 95.19 229 VAL B O 1
ATOM 4209 N N . TRP B 1 230 ? -17.969 7.371 -4.738 1 94.69 230 TRP B N 1
ATOM 4210 C CA . TRP B 1 230 ? -18.016 7.938 -3.395 1 94.69 230 TRP B CA 1
ATOM 4211 C C . TRP B 1 230 ? -17.359 9.312 -3.354 1 94.69 230 TRP B C 1
ATOM 4213 O O . TRP B 1 230 ? -17.844 10.219 -2.678 1 94.69 230 TRP B O 1
ATOM 4223 N N . HIS B 1 231 ? -16.25 9.398 -4.031 1 97.06 231 HIS B N 1
ATOM 4224 C CA . HIS B 1 231 ? -15.555 10.68 -4.098 1 97.06 231 HIS B CA 1
ATOM 4225 C C . HIS B 1 231 ? -16.469 11.781 -4.598 1 97.06 231 HIS B C 1
ATOM 4227 O O . HIS B 1 231 ? -16.562 12.844 -3.98 1 97.06 231 HIS B O 1
ATOM 4233 N N . ARG B 1 232 ? -17.156 11.57 -5.684 1 95.44 232 ARG B N 1
ATOM 4234 C CA . ARG B 1 232 ? -18.078 12.555 -6.25 1 95.44 232 ARG B CA 1
ATOM 4235 C C . ARG B 1 232 ? -19.219 12.859 -5.277 1 95.44 232 ARG B C 1
ATOM 4237 O O . ARG B 1 232 ? -19.625 14.016 -5.137 1 95.44 232 ARG B O 1
ATOM 4244 N N . ARG B 1 233 ? -19.672 11.898 -4.637 1 91.88 233 ARG B N 1
ATOM 4245 C CA . ARG B 1 233 ? -20.781 12.086 -3.701 1 91.88 233 ARG B CA 1
ATOM 4246 C C . ARG B 1 233 ? -20.359 12.953 -2.521 1 91.88 233 ARG B C 1
ATOM 4248 O O . ARG B 1 233 ? -21.125 13.789 -2.051 1 91.88 233 ARG B O 1
ATOM 4255 N N . TYR B 1 234 ? -19.156 12.742 -2.025 1 92.69 234 TYR B N 1
ATOM 4256 C CA . TYR B 1 234 ? -18.688 13.461 -0.838 1 92.69 234 TYR B CA 1
ATOM 4257 C C . TYR B 1 234 ? -18.172 14.844 -1.204 1 92.69 234 TYR B C 1
ATOM 4259 O O . 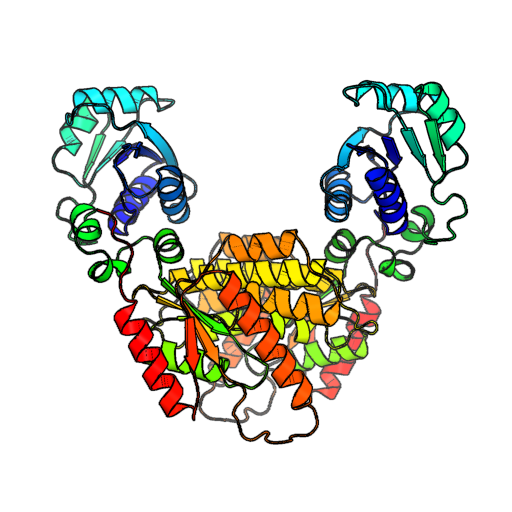TYR B 1 234 ? -18.328 15.797 -0.442 1 92.69 234 TYR B O 1
ATOM 4267 N N . LEU B 1 235 ? -17.562 14.953 -2.416 1 95.81 235 LEU B N 1
ATOM 4268 C CA . LEU B 1 235 ? -16.828 16.188 -2.701 1 95.81 235 LEU B CA 1
ATOM 4269 C C . LEU B 1 235 ? -17.5 16.953 -3.846 1 95.81 235 LEU B C 1
ATOM 4271 O O . LEU B 1 235 ? -17.125 18.094 -4.129 1 95.81 235 LEU B O 1
ATOM 4275 N N . GLY B 1 236 ? -18.406 16.359 -4.586 1 94.31 236 GLY B N 1
ATOM 4276 C CA . GLY B 1 236 ? -19.25 17.047 -5.539 1 94.31 236 GLY B CA 1
ATOM 4277 C C . GLY B 1 236 ? -18.625 17.203 -6.91 1 94.31 236 GLY B C 1
ATOM 4278 O O . GLY B 1 236 ? -19.156 17.891 -7.773 1 94.31 236 GLY B O 1
ATOM 4279 N N . HIS B 1 237 ? -17.406 16.625 -7.043 1 95.06 237 HIS B N 1
ATOM 4280 C CA . HIS B 1 237 ? -16.734 16.734 -8.336 1 95.06 237 HIS B CA 1
ATOM 4281 C C . HIS B 1 237 ? -15.93 15.477 -8.641 1 95.06 237 HIS B C 1
ATOM 4283 O O . HIS B 1 237 ? -15.648 14.68 -7.742 1 95.06 237 HIS B O 1
ATOM 4289 N N . ASP B 1 238 ? -15.664 15.297 -9.93 1 94.62 238 ASP B N 1
ATOM 4290 C CA . ASP B 1 238 ? -14.781 14.211 -10.344 1 94.62 238 ASP B CA 1
ATOM 4291 C C . ASP B 1 238 ? -13.312 14.594 -10.148 1 94.62 238 ASP B C 1
ATOM 4293 O O . ASP B 1 238 ? -13 15.758 -9.891 1 94.62 238 ASP B O 1
ATOM 4297 N N . ASP B 1 239 ? -12.484 13.609 -10.133 1 95.38 239 ASP B N 1
ATOM 4298 C CA . ASP B 1 239 ? -11.039 13.812 -10.039 1 95.38 239 ASP B CA 1
ATOM 4299 C C . ASP B 1 239 ? -10.297 13.047 -11.133 1 95.38 239 ASP B C 1
ATOM 4301 O O . ASP B 1 239 ? -10.453 11.836 -11.266 1 95.38 239 ASP B O 1
ATOM 4305 N N . ASP B 1 240 ? -9.398 13.719 -11.812 1 94 240 ASP B N 1
ATOM 4306 C CA . ASP B 1 240 ? -8.727 13.148 -12.977 1 94 240 ASP B CA 1
ATOM 4307 C C . ASP B 1 240 ? -7.773 12.031 -12.57 1 94 240 ASP B C 1
ATOM 4309 O O . ASP B 1 240 ? -7.633 11.031 -13.281 1 94 240 ASP B O 1
ATOM 4313 N N . VAL B 1 241 ? -7.098 12.25 -11.531 1 92.94 241 VAL B N 1
ATOM 4314 C CA . VAL B 1 241 ? -6.145 11.242 -11.078 1 92.94 241 VAL B CA 1
ATOM 4315 C C . VAL B 1 241 ? -6.887 9.977 -10.672 1 92.94 241 VAL B C 1
ATOM 4317 O O . VAL B 1 241 ? -6.48 8.867 -11.031 1 92.94 241 VAL B O 1
ATOM 4320 N N . LEU B 1 242 ? -7.934 10.148 -9.961 1 95 242 LEU B N 1
ATOM 4321 C CA . LEU B 1 242 ? -8.75 9.008 -9.547 1 95 242 LEU B CA 1
ATOM 4322 C C . LEU B 1 242 ? -9.344 8.297 -10.766 1 95 242 LEU B C 1
ATOM 4324 O O . LEU B 1 242 ? -9.359 7.066 -10.82 1 95 242 LEU B O 1
ATOM 4328 N N . ASP B 1 243 ? -9.742 9.023 -11.742 1 95.19 243 ASP B N 1
ATOM 4329 C CA . ASP B 1 243 ? -10.281 8.445 -12.969 1 95.19 243 ASP B CA 1
ATOM 4330 C C . ASP B 1 243 ? -9.211 7.637 -13.703 1 95.19 243 ASP B C 1
ATOM 4332 O O . ASP B 1 243 ? -9.508 6.574 -14.258 1 95.19 243 ASP B O 1
ATOM 4336 N N . ARG B 1 244 ? -8.047 8.109 -13.641 1 94.25 244 ARG B N 1
ATOM 4337 C CA . ARG B 1 244 ? -6.949 7.371 -14.258 1 94.25 244 ARG B CA 1
ATOM 4338 C C . ARG B 1 244 ? -6.691 6.062 -13.523 1 94.25 244 ARG B C 1
ATOM 4340 O O . ARG B 1 244 ? -6.387 5.043 -14.148 1 94.25 244 ARG B O 1
ATOM 4347 N N . LEU B 1 245 ? -6.789 6.109 -12.258 1 93.5 245 LEU B N 1
ATOM 4348 C CA . LEU B 1 245 ? -6.625 4.891 -11.469 1 93.5 245 LEU B CA 1
ATOM 4349 C C . LEU B 1 245 ? -7.691 3.861 -11.828 1 93.5 245 LEU B C 1
ATOM 4351 O O . LEU B 1 245 ? -7.402 2.664 -11.906 1 93.5 245 LEU B O 1
ATOM 4355 N N . VAL B 1 246 ? -8.844 4.309 -12.07 1 93.88 246 VAL B N 1
ATOM 4356 C CA . VAL B 1 246 ? -9.945 3.438 -12.469 1 93.88 246 VAL B CA 1
ATOM 4357 C C . VAL B 1 246 ? -9.625 2.773 -13.805 1 93.88 246 VAL B C 1
ATOM 4359 O O . VAL B 1 246 ? -9.867 1.577 -13.984 1 93.88 246 VAL B O 1
ATOM 4362 N N . GLU B 1 247 ? -9.008 3.529 -14.648 1 91.75 247 GLU B N 1
ATOM 4363 C CA . GLU B 1 247 ? -8.742 3.062 -16.016 1 91.75 247 GLU B CA 1
ATOM 4364 C C . GLU B 1 247 ? -7.543 2.123 -16.047 1 91.75 247 GLU B C 1
ATOM 4366 O O . GLU B 1 247 ? -7.441 1.276 -16.938 1 91.75 247 GLU B O 1
ATOM 4371 N N . THR B 1 248 ? -6.684 2.285 -15.141 1 87.69 248 THR B N 1
ATOM 4372 C CA . THR B 1 248 ? -5.438 1.526 -15.156 1 87.69 248 THR B CA 1
ATOM 4373 C C . THR B 1 248 ? -5.68 0.082 -14.727 1 87.69 248 THR B C 1
ATOM 4375 O O . THR B 1 248 ? -4.969 -0.827 -15.156 1 87.69 248 THR B O 1
ATOM 4378 N N . VAL B 1 249 ? -6.582 -0.121 -13.922 1 81.44 249 VAL B N 1
ATOM 4379 C CA . VAL B 1 249 ? -6.852 -1.482 -13.469 1 81.44 249 VAL B CA 1
ATOM 4380 C C . VAL B 1 249 ? -8.328 -1.812 -13.68 1 81.44 249 VAL B C 1
ATOM 4382 O O . VAL B 1 249 ? -9.133 -1.716 -12.742 1 81.44 249 VAL B O 1
ATOM 4385 N N . ARG B 1 250 ? -8.57 -2.301 -14.859 1 89.62 250 ARG B N 1
ATOM 4386 C CA . ARG B 1 250 ? -9.945 -2.672 -15.18 1 89.62 250 ARG B CA 1
ATOM 4387 C C . ARG B 1 250 ? -10.188 -4.152 -14.898 1 89.62 250 ARG B C 1
ATOM 4389 O O . ARG B 1 250 ? -9.375 -5 -15.266 1 89.62 250 ARG B O 1
ATOM 4396 N N . PRO B 1 251 ? -11.352 -4.371 -14.211 1 95.75 251 PRO B N 1
ATOM 4397 C CA . PRO B 1 251 ? -11.68 -5.785 -14.047 1 95.75 251 PRO B CA 1
ATOM 4398 C C . PRO B 1 251 ? -12.188 -6.426 -15.344 1 95.75 251 PRO B C 1
ATOM 4400 O O . PRO B 1 251 ? -12.406 -5.727 -16.328 1 95.75 251 PRO B O 1
ATOM 4403 N N . ASP B 1 252 ? -12.219 -7.723 -15.312 1 93.88 252 ASP B N 1
ATOM 4404 C CA . ASP B 1 252 ? -12.703 -8.461 -16.469 1 93.88 252 ASP B CA 1
ATOM 4405 C C . ASP B 1 252 ? -14.234 -8.461 -16.516 1 93.88 252 ASP B C 1
ATOM 4407 O O . ASP B 1 252 ? -14.82 -8.641 -17.594 1 93.88 252 ASP B O 1
ATOM 4411 N N . HIS B 1 253 ? -14.852 -8.32 -15.383 1 95.94 253 HIS B N 1
ATOM 4412 C CA . HIS B 1 253 ? -16.312 -8.336 -15.32 1 95.94 253 HIS B CA 1
ATOM 4413 C C . HIS B 1 253 ? -16.812 -7.652 -14.047 1 95.94 253 HIS B C 1
ATOM 4415 O O . HIS B 1 253 ? -16.25 -7.863 -12.969 1 95.94 253 HIS B O 1
ATOM 4421 N N . TYR B 1 254 ? -17.844 -6.891 -14.188 1 97.06 254 TYR B N 1
ATOM 4422 C CA . TYR B 1 254 ? -18.531 -6.336 -13.023 1 97.06 254 TYR B CA 1
ATOM 4423 C C . TYR B 1 254 ? -19.797 -7.113 -12.719 1 97.06 254 TYR B C 1
ATOM 4425 O O . TYR B 1 254 ? -20.547 -7.488 -13.625 1 97.06 254 TYR B O 1
ATOM 4433 N N . LEU B 1 255 ? -20.031 -7.383 -11.492 1 97.12 255 LEU B N 1
ATOM 4434 C CA . LEU B 1 255 ? -21.297 -7.855 -10.953 1 97.12 255 LEU B CA 1
ATOM 4435 C C . LEU B 1 255 ? -22.016 -6.746 -10.203 1 97.12 255 LEU B C 1
ATOM 4437 O O . LEU B 1 255 ? -21.625 -6.387 -9.086 1 97.12 255 LEU B O 1
ATOM 4441 N N . VAL B 1 256 ? -23.078 -6.227 -10.781 1 96.75 256 VAL B N 1
ATOM 4442 C CA . VAL B 1 256 ? -23.781 -5.074 -10.219 1 96.75 256 VAL B CA 1
ATOM 4443 C C . VAL B 1 256 ? -24.953 -5.555 -9.359 1 96.75 256 VAL B C 1
ATOM 4445 O O . VAL B 1 256 ? -25.922 -6.09 -9.883 1 96.75 256 VAL B O 1
ATOM 4448 N N . CYS B 1 257 ? -24.844 -5.359 -8.078 1 94.06 257 CYS B N 1
ATOM 4449 C CA . CYS B 1 257 ? -25.906 -5.758 -7.156 1 94.06 257 CYS B CA 1
ATOM 4450 C C . CYS B 1 257 ? -27.016 -4.715 -7.113 1 94.06 257 CYS B C 1
ATOM 4452 O O . CYS B 1 257 ? -26.812 -3.621 -6.578 1 94.06 257 CYS B O 1
ATOM 4454 N N . ALA B 1 258 ? -28.172 -5.031 -7.555 1 90.5 258 ALA B N 1
ATOM 4455 C CA . ALA B 1 258 ? -29.312 -4.117 -7.559 1 90.5 258 ALA B CA 1
ATOM 4456 C C . ALA B 1 258 ? -29.844 -3.896 -6.148 1 90.5 258 ALA B C 1
ATOM 4458 O O . ALA B 1 258 ? -29.781 -4.793 -5.305 1 90.5 258 ALA B O 1
ATOM 4459 N N . PRO B 1 259 ? -30.266 -2.666 -5.918 1 85.38 259 PRO B N 1
ATOM 4460 C CA . PRO B 1 259 ? -30.812 -2.371 -4.594 1 85.38 259 PRO B CA 1
ATOM 4461 C C . PRO B 1 259 ? -32.25 -2.877 -4.426 1 85.38 259 PRO B C 1
ATOM 4463 O O . PRO B 1 259 ? -33.156 -2.092 -4.129 1 85.38 259 PRO B O 1
ATOM 4466 N N . ASP B 1 260 ? -32.531 -4.027 -4.637 1 75 260 ASP B N 1
ATOM 4467 C CA . ASP B 1 260 ? -33.906 -4.527 -4.625 1 75 260 ASP B CA 1
ATOM 4468 C C . ASP B 1 260 ? -34.219 -5.195 -3.293 1 75 260 ASP B C 1
ATOM 4470 O O . ASP B 1 260 ? -35.219 -5.895 -3.178 1 75 260 ASP B O 1
ATOM 4474 N N . PHE B 1 261 ? -33.25 -5.098 -2.277 1 60.75 261 PHE B N 1
ATOM 4475 C CA . PHE B 1 261 ? -33.656 -5.719 -1.017 1 60.75 261 PHE B CA 1
ATOM 4476 C C . PHE B 1 261 ? -34.812 -4.961 -0.371 1 60.75 261 PHE B C 1
ATOM 4478 O O . PHE B 1 261 ? -34.906 -3.746 -0.529 1 60.75 261 PHE B O 1
ATOM 4485 N N . ALA B 1 262 ? -35.719 -5.617 0.082 1 53.34 262 ALA B N 1
ATOM 4486 C CA . ALA B 1 262 ? -36.719 -5.016 0.973 1 53.34 262 ALA B CA 1
ATOM 4487 C C . ALA B 1 262 ? -36.062 -4.18 2.059 1 53.34 262 ALA B C 1
ATOM 4489 O O . ALA B 1 262 ? -35.031 -4.582 2.611 1 53.34 262 ALA B O 1
ATOM 4490 N N . TRP B 1 263 ? -35.938 -2.896 1.836 1 47.28 263 TRP B N 1
ATOM 4491 C CA . TRP B 1 263 ? -35.312 -1.969 2.787 1 47.28 263 TRP B CA 1
ATOM 4492 C C . TRP B 1 263 ? -35.531 -2.443 4.219 1 47.28 263 TRP B C 1
ATOM 4494 O O . TRP B 1 263 ? -36.688 -2.678 4.641 1 47.28 263 TRP B O 1
ATOM 4504 N N . VAL B 1 264 ? -34.75 -3.289 4.723 1 44.25 264 VAL B N 1
ATOM 4505 C CA . VAL B 1 264 ? -35 -3.371 6.164 1 44.25 264 VAL B CA 1
ATOM 4506 C C . VAL B 1 264 ? -34.562 -2.072 6.832 1 44.25 264 VAL B C 1
ATOM 4508 O O . VAL B 1 264 ? -33.375 -1.695 6.758 1 44.25 264 VAL B O 1
ATOM 4511 N N . GLN B 1 265 ? -35.406 -1.152 7.055 1 39.28 265 GLN B N 1
ATOM 4512 C CA . GLN B 1 265 ? -35.25 0.141 7.711 1 39.28 265 GLN B CA 1
ATOM 4513 C C . GLN B 1 265 ? -34.5 0.005 9.023 1 39.28 265 GLN B C 1
ATOM 4515 O O . GLN B 1 265 ? -35.031 -0.537 10 1 39.28 265 GLN B O 1
ATOM 4520 N N . ASP B 1 266 ? -33.312 -0.302 9.008 1 44.22 266 ASP B N 1
ATOM 4521 C CA . ASP B 1 266 ? -32.812 -0.36 10.375 1 44.22 266 ASP B CA 1
ATOM 4522 C C . ASP B 1 266 ? -32.406 1.026 10.867 1 44.22 266 ASP B C 1
ATOM 4524 O O . ASP B 1 266 ? -31.766 1.155 11.906 1 44.22 266 ASP B O 1
ATOM 4528 N N . GLY B 1 267 ? -32.906 2.078 10.398 1 42.97 267 GLY B N 1
ATOM 4529 C CA . GLY B 1 267 ? -32.781 3.432 10.922 1 42.97 267 GLY B CA 1
ATOM 4530 C C . GLY B 1 267 ? -31.531 4.148 10.477 1 42.97 267 GLY B C 1
ATOM 4531 O O . GLY B 1 267 ? -31.406 5.363 10.641 1 42.97 267 GLY B O 1
ATOM 4532 N N . THR B 1 268 ? -30.344 3.574 10.664 1 45.28 268 THR B N 1
ATOM 4533 C CA . THR B 1 268 ? -29.125 4.359 10.578 1 45.28 268 THR B CA 1
ATOM 4534 C C . THR B 1 268 ? -28.703 4.57 9.125 1 45.28 268 THR B C 1
ATOM 4536 O O . THR B 1 268 ? -27.734 5.281 8.844 1 45.28 268 THR B O 1
ATOM 4539 N N . ARG B 1 269 ? -29.188 3.68 8.242 1 49.38 269 ARG B N 1
ATOM 4540 C CA . ARG B 1 269 ? -28.609 3.594 6.902 1 49.38 269 ARG B CA 1
ATOM 4541 C C . ARG B 1 269 ? -29.281 4.578 5.953 1 49.38 269 ARG B C 1
ATOM 4543 O O . ARG B 1 269 ? -30.375 5.082 6.234 1 49.38 269 ARG B O 1
ATOM 4550 N N . GLU B 1 270 ? -28.484 4.926 4.809 1 58.34 270 GLU B N 1
ATOM 4551 C CA . GLU B 1 270 ? -28.859 5.812 3.717 1 58.34 270 GLU B CA 1
ATOM 4552 C C . GLU B 1 270 ? -30.297 5.543 3.264 1 58.34 270 GLU B C 1
ATOM 4554 O O . GLU B 1 270 ? -30.781 4.41 3.355 1 58.34 270 GLU B O 1
ATOM 4559 N N . SER B 1 271 ? -31.047 6.574 3.053 1 64.44 271 SER B N 1
ATOM 4560 C CA . SER B 1 271 ? -32.406 6.543 2.535 1 64.44 271 SER B CA 1
ATOM 4561 C C . SER B 1 271 ? -32.5 5.715 1.257 1 64.44 271 SER B C 1
ATOM 4563 O O . SER B 1 271 ? -31.469 5.449 0.613 1 64.44 271 SER B O 1
ATOM 4565 N N . VAL B 1 272 ? -33.656 5.156 1.133 1 70.94 272 VAL B N 1
ATOM 4566 C CA . VAL B 1 272 ? -33.938 4.43 -0.097 1 70.94 272 VAL B CA 1
ATOM 4567 C C . VAL B 1 272 ? -33.531 5.262 -1.306 1 70.94 272 VAL B C 1
ATOM 4569 O O . VAL B 1 272 ? -32.938 4.734 -2.256 1 70.94 272 VAL B O 1
ATOM 4572 N N . ALA B 1 273 ? -33.75 6.531 -1.243 1 76.38 273 ALA B N 1
ATOM 4573 C CA . ALA B 1 273 ? -33.438 7.422 -2.355 1 76.38 273 ALA B CA 1
ATOM 4574 C C . ALA B 1 273 ? -31.922 7.512 -2.568 1 76.38 273 ALA B C 1
ATOM 4576 O O . ALA B 1 273 ? -31.453 7.5 -3.705 1 76.38 273 ALA B O 1
ATOM 4577 N N . GLU B 1 274 ? -31.234 7.598 -1.477 1 78.25 274 GLU B N 1
ATOM 4578 C CA . GLU B 1 274 ? -29.781 7.695 -1.565 1 78.25 274 GLU B CA 1
ATOM 4579 C C . GLU B 1 274 ? -29.172 6.41 -2.123 1 78.25 274 GLU B C 1
ATOM 4581 O O . GLU B 1 274 ? -28.219 6.457 -2.904 1 78.25 274 GLU B O 1
ATOM 4586 N N . ARG B 1 275 ? -29.828 5.418 -1.853 1 81 275 ARG B N 1
ATOM 4587 C CA . ARG B 1 275 ? -29.375 4.121 -2.348 1 81 275 ARG B CA 1
ATOM 4588 C C . ARG B 1 275 ? -29.625 3.99 -3.848 1 81 275 ARG B C 1
ATOM 4590 O O . ARG B 1 275 ? -28.781 3.467 -4.578 1 81 275 ARG B O 1
ATOM 4597 N N . GLN B 1 276 ? -30.703 4.449 -4.223 1 83.94 276 GLN B N 1
ATOM 4598 C CA . GLN B 1 276 ? -31.047 4.395 -5.641 1 83.94 276 GLN B CA 1
ATOM 4599 C C . GLN B 1 276 ? -30.141 5.309 -6.461 1 83.94 276 GLN B C 1
ATOM 4601 O O . GLN B 1 276 ? -29.719 4.953 -7.566 1 83.94 276 GLN B O 1
ATOM 4606 N N . ALA B 1 277 ? -29.891 6.379 -5.871 1 86.56 277 ALA B N 1
ATOM 4607 C CA . ALA B 1 277 ? -29 7.312 -6.562 1 86.56 277 ALA B CA 1
ATOM 4608 C C . ALA B 1 277 ? -27.594 6.738 -6.695 1 86.56 277 ALA B C 1
ATOM 4610 O O . ALA B 1 277 ? -26.969 6.852 -7.75 1 86.56 277 ALA B O 1
ATOM 4611 N N . MET B 1 278 ? -27.156 6.133 -5.672 1 87.62 278 MET B N 1
ATOM 4612 C CA . MET B 1 278 ? -25.844 5.516 -5.703 1 87.62 278 MET B CA 1
ATOM 4613 C C . MET B 1 278 ? -25.781 4.395 -6.734 1 87.62 278 MET B C 1
ATOM 4615 O O . MET B 1 278 ? -24.797 4.258 -7.457 1 87.62 278 MET B O 1
ATOM 4619 N N . HIS B 1 279 ? -26.797 3.652 -6.727 1 89.94 279 HIS B N 1
ATOM 4620 C CA . HIS B 1 279 ? -26.875 2.572 -7.699 1 89.94 279 HIS B CA 1
ATOM 4621 C C . HIS B 1 279 ? -26.828 3.111 -9.125 1 89.94 279 HIS B C 1
ATOM 4623 O O . HIS B 1 279 ? -26.062 2.605 -9.961 1 89.94 279 HIS B O 1
ATOM 4629 N N . ALA B 1 280 ? -27.609 4.109 -9.352 1 92.12 280 ALA B N 1
ATOM 4630 C CA . ALA B 1 280 ? -27.672 4.699 -10.688 1 92.12 280 ALA B CA 1
ATOM 4631 C C . ALA B 1 280 ? -26.312 5.266 -11.094 1 92.12 280 ALA B C 1
ATOM 4633 O O . ALA B 1 280 ? -25.859 5.059 -12.227 1 92.12 280 ALA B O 1
ATOM 4634 N N . ASP B 1 281 ? -25.672 5.922 -10.188 1 93.31 281 ASP B N 1
ATOM 4635 C CA . ASP B 1 281 ? -24.359 6.5 -10.453 1 93.31 281 ASP B CA 1
ATOM 4636 C C . ASP B 1 281 ? -23.328 5.41 -10.75 1 93.31 281 ASP B C 1
ATOM 4638 O O . ASP B 1 281 ? -22.516 5.551 -11.672 1 93.31 281 ASP B O 1
ATOM 4642 N N . THR B 1 282 ? -23.406 4.367 -10.008 1 94.88 282 THR B N 1
ATOM 4643 C CA . THR B 1 282 ? -22.469 3.26 -10.188 1 94.88 282 THR B CA 1
ATOM 4644 C C . THR B 1 282 ? -22.703 2.562 -11.523 1 94.88 282 THR B C 1
ATOM 4646 O O . THR B 1 282 ? -21.75 2.289 -12.258 1 94.88 282 THR B O 1
ATOM 4649 N N . LEU B 1 283 ? -23.953 2.352 -11.812 1 94.88 283 LEU B N 1
ATOM 4650 C CA . LEU B 1 283 ? -24.297 1.68 -13.062 1 94.88 283 LEU B CA 1
ATOM 4651 C C . LEU B 1 283 ? -23.859 2.516 -14.266 1 94.88 283 LEU B C 1
ATOM 4653 O O . LEU B 1 283 ? -23.344 1.981 -15.25 1 94.88 283 LEU B O 1
ATOM 4657 N N . ASP B 1 284 ? -24.094 3.752 -14.164 1 95.44 284 ASP B N 1
ATOM 4658 C CA . ASP B 1 284 ? -23.688 4.656 -15.234 1 95.44 284 ASP B CA 1
ATOM 4659 C C . ASP B 1 284 ? -22.172 4.586 -15.469 1 95.44 284 ASP B C 1
ATOM 4661 O O . ASP B 1 284 ? -21.719 4.516 -16.609 1 95.44 284 ASP B O 1
ATOM 4665 N N . ARG B 1 285 ? -21.438 4.555 -14.43 1 94.81 285 ARG B N 1
ATOM 4666 C CA . ARG B 1 285 ? -19.984 4.496 -14.531 1 94.81 285 ARG B CA 1
ATOM 4667 C C . ARG B 1 285 ? -19.531 3.152 -15.102 1 94.81 285 ARG B C 1
ATOM 4669 O O . ARG B 1 285 ? -18.594 3.094 -15.906 1 94.81 285 ARG B O 1
ATOM 4676 N N . VAL B 1 286 ? -20.172 2.111 -14.672 1 96.56 286 VAL B N 1
ATOM 4677 C CA . VAL B 1 286 ? -19.859 0.777 -15.172 1 96.56 286 VAL B CA 1
ATOM 4678 C C . VAL B 1 286 ? -20.109 0.715 -16.672 1 96.56 286 VAL B C 1
ATOM 4680 O O . VAL B 1 286 ? -19.266 0.236 -17.438 1 96.56 286 VAL B O 1
ATOM 4683 N N . GLN B 1 287 ? -21.188 1.254 -17.094 1 96.25 287 GLN B N 1
ATOM 4684 C CA . GLN B 1 287 ? -21.547 1.248 -18.5 1 96.25 287 GLN B CA 1
ATOM 4685 C C . GLN B 1 287 ? -20.547 2.041 -19.328 1 96.25 287 GLN B C 1
ATOM 4687 O O . GLN B 1 287 ? -20.109 1.589 -20.391 1 96.25 287 GLN B O 1
ATOM 4692 N N . ARG B 1 288 ? -20.125 3.115 -18.859 1 94.5 288 ARG B N 1
ATOM 4693 C CA . ARG B 1 288 ? -19.188 3.99 -19.578 1 94.5 288 ARG B CA 1
ATOM 4694 C C . ARG B 1 288 ? -17.797 3.375 -19.625 1 94.5 288 ARG B C 1
ATOM 4696 O O . ARG B 1 288 ? -17 3.717 -20.516 1 94.5 288 ARG B O 1
ATOM 4703 N N . SER B 1 289 ? -17.5 2.531 -18.688 1 94.12 289 SER B N 1
ATOM 4704 C CA . SER B 1 289 ? -16.172 1.924 -18.641 1 94.12 289 SER B CA 1
ATOM 4705 C C . SER B 1 289 ? -15.953 0.958 -19.797 1 94.12 289 SER B C 1
ATOM 4707 O O . SER B 1 289 ? -14.812 0.658 -20.156 1 94.12 289 SER B O 1
ATOM 4709 N N . GLY B 1 290 ? -17.078 0.401 -20.297 1 94.44 290 GLY B N 1
ATOM 4710 C CA . GLY B 1 290 ? -16.984 -0.581 -21.375 1 94.44 290 GLY B CA 1
ATOM 4711 C C . GLY B 1 290 ? -16.703 -1.983 -20.875 1 94.44 290 GLY B C 1
ATOM 4712 O O . GLY B 1 290 ? -16.625 -2.926 -21.656 1 94.44 290 GLY B O 1
ATOM 4713 N N . VAL B 1 291 ? -16.5 -2.193 -19.641 1 95.69 291 VAL B N 1
ATOM 4714 C CA . VAL B 1 291 ? -16.281 -3.514 -19.047 1 95.69 291 VAL B CA 1
ATOM 4715 C C . VAL B 1 291 ? -17.594 -4.301 -19.062 1 95.69 291 VAL B C 1
ATOM 4717 O O . VAL B 1 291 ? -18.641 -3.76 -18.734 1 95.69 291 VAL B O 1
ATOM 4720 N N . PRO B 1 292 ? -17.484 -5.594 -19.516 1 95.31 292 PRO B N 1
ATOM 4721 C CA . PRO B 1 292 ? -18.703 -6.41 -19.406 1 95.31 292 PRO B CA 1
ATOM 4722 C C . PRO B 1 292 ? -19.25 -6.453 -17.984 1 95.31 292 PRO B C 1
ATOM 4724 O O . PRO B 1 292 ? -18.484 -6.477 -17.016 1 95.31 292 PRO B O 1
ATOM 4727 N N . PHE B 1 293 ? -20.609 -6.434 -17.953 1 96.88 293 PHE B N 1
ATOM 4728 C CA . PHE B 1 293 ? -21.188 -6.457 -16.609 1 96.88 293 PHE B CA 1
ATOM 4729 C C . PHE B 1 293 ? -22.516 -7.219 -16.625 1 96.88 293 PHE B C 1
ATOM 4731 O O . PHE B 1 293 ? -23.109 -7.43 -17.672 1 96.88 293 PHE B O 1
ATOM 4738 N N . THR B 1 294 ? -22.891 -7.684 -15.43 1 96.75 294 THR B N 1
ATOM 4739 C CA . THR B 1 294 ? -24.172 -8.359 -15.18 1 96.75 294 THR B CA 1
ATOM 4740 C C . THR B 1 294 ? -24.875 -7.742 -13.977 1 96.75 294 THR B C 1
ATOM 4742 O O . THR B 1 294 ? -24.281 -7.582 -12.914 1 96.75 294 THR B O 1
ATOM 4745 N N . VAL B 1 295 ? -26.141 -7.371 -14.164 1 96.06 295 VAL B N 1
ATOM 4746 C CA . VAL B 1 295 ? -26.953 -6.871 -13.055 1 96.06 295 VAL B CA 1
ATOM 4747 C C . VAL B 1 295 ? -27.594 -8.047 -12.32 1 96.06 295 VAL B C 1
ATOM 4749 O O . VAL B 1 295 ? -28.25 -8.891 -12.938 1 96.06 295 VAL B O 1
ATOM 4752 N N . LEU B 1 296 ? -27.375 -8.102 -11.086 1 95.38 296 LEU B N 1
ATOM 4753 C CA . LEU B 1 296 ? -27.891 -9.188 -10.258 1 95.38 296 LEU B CA 1
ATOM 4754 C C . LEU B 1 296 ? -29.109 -8.727 -9.469 1 95.38 296 LEU B C 1
ATOM 4756 O O . LEU B 1 296 ? -29.078 -7.684 -8.805 1 95.38 296 LEU B O 1
ATOM 4760 N N . THR B 1 297 ? -30.125 -9.484 -9.555 1 91.75 297 THR B N 1
ATOM 4761 C CA . THR B 1 297 ? -31.375 -9.242 -8.828 1 91.75 297 THR B CA 1
ATOM 4762 C C . THR B 1 297 ? -31.781 -10.477 -8.047 1 91.75 297 THR B C 1
ATOM 4764 O O . THR B 1 297 ? -31.203 -11.555 -8.211 1 91.75 297 THR B O 1
ATOM 4767 N N . GLY B 1 298 ? -32.688 -10.25 -7.105 1 89.12 298 GLY B N 1
ATOM 4768 C CA . GLY B 1 298 ? -33.219 -11.375 -6.344 1 89.12 298 GLY B CA 1
ATOM 4769 C C . GLY B 1 298 ? -32.469 -11.594 -5.035 1 89.12 298 GLY B C 1
ATOM 4770 O O . GLY B 1 298 ? -31.797 -10.695 -4.535 1 89.12 298 GLY B O 1
ATOM 4771 N N . GLY B 1 299 ? -32.719 -12.773 -4.402 1 88.38 299 GLY B N 1
ATOM 4772 C CA . GLY B 1 299 ? -32.094 -13.102 -3.123 1 88.38 299 GLY B CA 1
ATOM 4773 C C . GLY B 1 299 ? -30.656 -13.539 -3.242 1 88.38 299 GLY B C 1
ATOM 4774 O O . GLY B 1 299 ? -30.125 -13.656 -4.352 1 88.38 299 GLY B O 1
ATOM 4775 N N . ALA B 1 300 ? -30.109 -13.766 -2.164 1 90.44 300 ALA B N 1
ATOM 4776 C CA . ALA B 1 300 ? -28.688 -14.086 -2.08 1 90.44 300 ALA B CA 1
ATOM 4777 C C . ALA B 1 300 ? -28.359 -15.336 -2.891 1 90.44 300 ALA B C 1
ATOM 4779 O O . ALA B 1 300 ? -27.359 -15.359 -3.619 1 90.44 300 ALA B O 1
ATOM 4780 N N . ALA B 1 301 ? -29.203 -16.344 -2.793 1 92.56 301 ALA B N 1
ATOM 4781 C CA . ALA B 1 301 ? -28.953 -17.609 -3.477 1 92.56 301 ALA B CA 1
ATOM 4782 C C . ALA B 1 301 ? -29.047 -17.438 -4.992 1 92.56 301 ALA B C 1
ATOM 4784 O O . ALA B 1 301 ? -28.219 -17.984 -5.73 1 92.56 301 ALA B O 1
ATOM 4785 N N . GLU B 1 302 ? -30.016 -16.75 -5.414 1 93.31 302 GLU B N 1
ATOM 4786 C CA . GLU B 1 302 ? -30.203 -16.516 -6.844 1 93.31 302 GLU B CA 1
ATOM 4787 C C . GLU B 1 302 ? -29.047 -15.688 -7.414 1 93.31 302 GLU B C 1
ATOM 4789 O O . GLU B 1 302 ? -28.531 -15.992 -8.5 1 93.31 302 GLU B O 1
ATOM 4794 N N . ARG B 1 303 ? -28.641 -14.695 -6.758 1 94.69 303 ARG B N 1
ATOM 4795 C CA . ARG B 1 303 ? -27.531 -13.852 -7.18 1 94.69 303 ARG B CA 1
ATOM 4796 C C . ARG B 1 303 ? -26.234 -14.664 -7.277 1 94.69 303 ARG B C 1
ATOM 4798 O O . ARG B 1 303 ? -25.484 -14.523 -8.242 1 94.69 303 ARG B O 1
ATOM 4805 N N . LEU B 1 304 ? -26.047 -15.461 -6.305 1 95.94 304 LEU B N 1
ATOM 4806 C CA . LEU B 1 304 ? -24.844 -16.281 -6.285 1 95.94 304 LEU B CA 1
ATOM 4807 C C . LEU B 1 304 ? -24.812 -17.234 -7.473 1 95.94 304 LEU B C 1
ATOM 4809 O O . LEU B 1 304 ? -23.766 -17.422 -8.102 1 95.94 304 LEU B O 1
ATOM 4813 N N . ALA B 1 305 ? -25.891 -17.844 -7.746 1 95.38 305 ALA B N 1
ATOM 4814 C CA . ALA B 1 305 ? -25.984 -18.781 -8.867 1 95.38 305 ALA B CA 1
ATOM 4815 C C . ALA B 1 305 ? -25.672 -18.078 -10.188 1 95.38 305 ALA B C 1
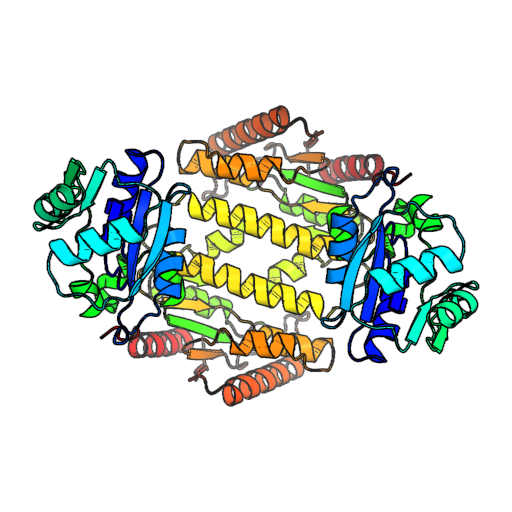ATOM 4817 O O . ALA B 1 305 ? -24.922 -18.578 -11.008 1 95.38 305 ALA B O 1
ATOM 4818 N N . THR B 1 306 ? -26.281 -16.953 -10.375 1 95 306 THR B N 1
ATOM 4819 C CA . THR B 1 306 ? -26.062 -16.188 -11.594 1 95 306 THR B CA 1
ATOM 4820 C C . THR B 1 306 ? -24.594 -15.766 -11.703 1 95 306 THR B C 1
ATOM 4822 O O . THR B 1 306 ? -23.984 -15.891 -12.766 1 95 306 THR B O 1
ATOM 4825 N N . ALA B 1 307 ? -24.047 -15.266 -10.625 1 95.81 307 ALA B N 1
ATOM 4826 C CA . ALA B 1 307 ? -22.656 -14.82 -10.602 1 95.81 307 ALA B CA 1
ATOM 4827 C C . ALA B 1 307 ? -21.703 -15.977 -10.906 1 95.81 307 ALA B C 1
ATOM 4829 O O . ALA B 1 307 ? -20.734 -15.805 -11.648 1 95.81 307 ALA B O 1
ATOM 4830 N N . ALA B 1 308 ? -21.984 -17.094 -10.312 1 94.56 308 ALA B N 1
ATOM 4831 C CA . ALA B 1 308 ? -21.141 -18.266 -10.531 1 94.56 308 ALA B CA 1
ATOM 4832 C C . ALA B 1 308 ? -21.156 -18.672 -12 1 94.56 308 ALA B C 1
ATOM 4834 O O . ALA B 1 308 ? -20.125 -19.078 -12.555 1 94.56 308 ALA B O 1
ATOM 4835 N N . ALA B 1 309 ? -22.281 -18.609 -12.625 1 93.19 309 ALA B N 1
ATOM 4836 C CA . ALA B 1 309 ? -22.406 -18.938 -14.039 1 93.19 309 ALA B CA 1
ATOM 4837 C C . ALA B 1 309 ? -21.578 -17.984 -14.906 1 93.19 309 ALA B C 1
ATOM 4839 O O . ALA B 1 309 ? -20.938 -18.422 -15.867 1 93.19 309 ALA B O 1
ATOM 4840 N N . VAL B 1 310 ? -21.609 -16.766 -14.562 1 91.88 310 VAL B N 1
ATOM 4841 C CA . VAL B 1 310 ? -20.828 -15.766 -15.281 1 91.88 310 VAL B CA 1
ATOM 4842 C C . VAL B 1 310 ? -19.344 -16.078 -15.156 1 91.88 310 VAL B C 1
ATOM 4844 O O . VAL B 1 310 ? -18.609 -15.992 -16.141 1 91.88 310 VAL B O 1
ATOM 4847 N N . CYS B 1 311 ? -18.859 -16.422 -13.969 1 90.31 311 CYS B N 1
ATOM 4848 C CA . CYS B 1 311 ? -17.453 -16.703 -13.711 1 90.31 311 CYS B CA 1
ATOM 4849 C C . CYS B 1 311 ? -17 -17.969 -14.445 1 90.31 311 CYS B C 1
ATOM 4851 O O . CYS B 1 311 ? -15.859 -18.062 -14.883 1 90.31 311 CYS B O 1
ATOM 4853 N N . ALA B 1 312 ? -17.875 -18.906 -14.547 1 83.88 312 ALA B N 1
ATOM 4854 C CA . ALA B 1 312 ? -17.562 -20.141 -15.266 1 83.88 312 ALA B CA 1
ATOM 4855 C C . ALA B 1 312 ? -17.359 -19.875 -16.75 1 83.88 312 ALA B C 1
ATOM 4857 O O . ALA B 1 312 ? -16.5 -20.484 -17.391 1 83.88 312 ALA B O 1
ATOM 4858 N N . ASP B 1 313 ? -18.141 -19 -17.25 1 72.81 313 ASP B N 1
ATOM 4859 C CA . ASP B 1 313 ? -18.047 -18.641 -18.656 1 72.81 313 ASP B CA 1
ATOM 4860 C C . ASP B 1 313 ? -16.812 -17.797 -18.938 1 72.81 313 ASP B C 1
ATOM 4862 O O . ASP B 1 313 ? -16.188 -17.922 -19.984 1 72.81 313 ASP B O 1
ATOM 4866 N N . ALA B 1 314 ? -16.516 -16.938 -18.016 1 56.62 314 ALA B N 1
ATOM 4867 C CA . ALA B 1 314 ? -15.406 -16 -18.125 1 56.62 314 ALA B CA 1
ATOM 4868 C C . ALA B 1 314 ? -14.078 -16.703 -17.891 1 56.62 314 ALA B C 1
ATOM 4870 O O . ALA B 1 314 ? -13.008 -16.125 -18.109 1 56.62 314 ALA B O 1
ATOM 4871 N N . ALA B 1 315 ? -14.086 -17.906 -17.359 1 57.31 315 ALA B N 1
ATOM 4872 C CA . ALA B 1 315 ? -12.898 -18.609 -16.922 1 57.31 315 ALA B CA 1
ATOM 4873 C C . ALA B 1 315 ? -11.859 -18.703 -18.031 1 57.31 315 ALA B C 1
ATOM 4875 O O . ALA B 1 315 ? -10.836 -19.375 -17.891 1 57.31 315 ALA B O 1
ATOM 4876 N N . SER B 1 316 ? -12.094 -17.781 -19.031 1 61.03 316 SER B N 1
ATOM 4877 C CA . SER B 1 316 ? -11.062 -17.859 -20.047 1 61.03 316 SER B CA 1
ATOM 4878 C C . SER B 1 316 ? -9.859 -17 -19.688 1 61.03 316 SER B C 1
ATOM 4880 O O . SER B 1 316 ? -10 -15.805 -19.391 1 61.03 316 SER B O 1
ATOM 4882 N N . VAL B 1 317 ? -8.828 -17.641 -19.125 1 66 317 VAL B N 1
ATOM 4883 C CA . VAL B 1 317 ? -7.543 -16.984 -18.953 1 66 317 VAL B CA 1
ATOM 4884 C C . VAL B 1 317 ? -6.984 -16.562 -20.312 1 66 317 VAL B C 1
ATOM 4886 O O . VAL B 1 317 ? -7.293 -17.172 -21.328 1 66 317 VAL B O 1
ATOM 4889 N N . PRO B 1 318 ? -6.34 -15.398 -20.25 1 67.12 318 PRO B N 1
ATOM 4890 C CA . PRO B 1 318 ? -5.789 -14.93 -21.516 1 67.12 318 PRO B CA 1
ATOM 4891 C C . PRO B 1 318 ? -4.938 -15.992 -22.219 1 67.12 318 PRO B C 1
ATOM 4893 O O . PRO B 1 318 ? -4.328 -16.828 -21.547 1 67.12 318 PRO B O 1
ATOM 4896 N N . SER B 1 319 ? -5.109 -16.047 -23.484 1 72.25 319 SER B N 1
ATOM 4897 C CA . SER B 1 319 ? -4.242 -16.906 -24.281 1 72.25 319 SER B CA 1
ATOM 4898 C C . SER B 1 319 ? -2.838 -16.328 -24.391 1 72.25 319 SER B C 1
ATOM 4900 O O . SER B 1 319 ? -2.678 -15.117 -24.625 1 72.25 319 SER B O 1
ATOM 4902 N N . LEU B 1 320 ? -1.859 -17.125 -24.078 1 73.44 320 LEU B N 1
ATOM 4903 C CA . LEU B 1 320 ? -0.481 -16.672 -24.188 1 73.44 320 LEU B CA 1
ATOM 4904 C C . LEU B 1 320 ? 0.148 -17.156 -25.5 1 73.44 320 LEU B C 1
ATOM 4906 O O . LEU B 1 320 ? 1.359 -17.031 -25.688 1 73.44 320 LEU B O 1
ATOM 4910 N N . THR B 1 321 ? -0.677 -17.812 -26.375 1 67.69 321 THR B N 1
ATOM 4911 C CA . THR B 1 321 ? -0.169 -18.266 -27.672 1 67.69 321 THR B CA 1
ATOM 4912 C C . THR B 1 321 ? -0.519 -17.25 -28.766 1 67.69 321 THR B C 1
ATOM 4914 O O . THR B 1 321 ? -1.528 -16.562 -28.672 1 67.69 321 THR B O 1
#

Secondary structure (DSSP, 8-state):
-EEE--SS-BHHHHHHHHHHHTTSS-EEEEEEE-TT-SS-HHHHHHHHHHTS-TTEEEEEEE--S-SSHHHHHHHHHHHSSS--SEEEESSTTHHHHHHHHT-EEEE--TT--SS---HHHHHH-HHHHGGGB-HHHHHHHSEEEEEEESTTSSHHHHHHHHHHHHT-EEE--HHHHHHHHHTT-S-----HHHHHHHHHHHHHHHHHHHTT-TTSEEEES--HHHHHHHHHHHHSS--HHHHHHHHHS--SEEEEE-S-S-----SSS--HHHHHHHHHHHHHHHHHHT--EEEE-S-HHHHHHHHHHHHHHH--PPP--/-EEE--SS-BHHHHHHHHHHHTTSS-EEEEEEE-TT-SS-HHHHHHHHHHTS-TTEEEEEEE--S-SSHHHHHHHHHHHSSS--SEEEESSTTHHHHHHHHT-EEEE--TT--SS---HHHHHH-HHHHGGGB-HHHHHHHSEEEEEEESTTSSHHHHHHHHHHHHT-EEE--HHHHHHHHHTT-S-----HHHHHHHHHHHHHHHHHHHTT-TTSEEEES--HHHHHHHHHHHHSS--HHHHHHHHHS--SEEEEE-S-S-----SSS--HHHHHHHHHHHHHHHHHHT--EEEE-S-HHHHHHHHHHHHHHH--PPP--

Sequence (642 aa):
MAVGKFNPPHLGHVHLLTVGAARVDHLHVLLCDRPDQTLPATDRAAWLADALPDNVTVHVTPDDLPEANEPWAGRALEVLPEPPDVAFTSEPWGPGWAQLMGADHVAVDNDRSTVPASGTALRANLARNFHLLVPAARAALTRRVVCVGAESTGKTTLARGLAERLGTVWVPEHGRWYWEGRRYLVDQSWDTSEFLRIARAQRSLADDLARKAVGGMVVGDTDALVTAVWHRRYLGHDDDVLDRLVETVRPDHYLVCAPDFAWVQDGTRESVAERQAMHADTLDRVQRSGVPFTVLTGGAAERLATAAAVCADAASVPSLTMAVGKFNPPHLGHVHLLTVGAARVDHLHVLLCDRPDQTLPATDRAAWLADALPDNVTVHVTPDDLPEANEPWAGRALEVLPEPPDVAFTSEPWGPGWAQLMGADHVAVDNDRSTVPASGTALRANLARNFHLLVPAARAALTRRVVCVGAESTGKTTLARGLAERLGTVWVPEHGRWYWEGRRYLVDQSWDTSEFLRIARAQRSLADDLARKAVGGMVVGDTDALVTAVWHRRYLGHDDDVLDRLVETVRPDHYLVCAPDFAWVQDGTRESVAERQAMHADTLDRVQRSGVPFTVLTGGAAERLATAAAVCADAASVPSLT

Solvent-accessible surface area (backbone atoms only — not comparable to full-atom values): 34592 Å² total; per-residue (Å²): 54,36,72,45,60,50,60,60,42,28,47,36,56,46,52,47,52,52,58,46,38,73,74,45,86,63,28,45,33,40,34,39,38,46,91,85,50,73,67,56,53,69,56,38,49,50,33,45,54,70,74,46,65,87,48,52,47,80,41,81,42,77,57,81,66,68,100,48,48,66,64,50,28,53,52,50,57,68,70,38,95,62,75,45,68,44,26,42,34,52,49,88,65,33,54,64,28,14,54,72,49,68,18,46,61,44,80,69,42,64,78,34,72,88,40,81,59,49,43,66,58,33,39,73,38,37,65,83,39,34,64,43,36,29,44,57,44,29,31,70,59,35,42,34,36,30,23,42,58,31,88,91,35,47,38,60,60,43,23,50,51,49,14,49,75,67,43,20,21,25,34,69,59,45,56,59,51,56,47,63,17,47,65,37,33,78,75,78,77,84,54,73,66,56,53,48,50,37,35,52,49,38,50,50,52,40,44,60,49,23,39,68,19,45,80,38,40,31,25,21,37,48,54,38,60,57,48,50,53,50,44,27,72,76,67,72,46,86,54,71,69,54,51,47,54,30,66,72,63,66,56,65,29,40,40,34,31,47,80,74,65,75,76,73,80,76,77,81,67,78,50,73,64,55,40,50,50,44,32,50,54,49,50,52,51,44,61,72,66,67,47,52,67,45,79,36,59,82,54,71,68,55,32,45,53,54,52,51,53,52,52,62,71,55,62,66,52,73,77,58,110,56,36,74,45,59,49,60,62,41,27,49,37,57,46,51,50,51,51,57,46,39,74,74,44,85,64,27,45,31,41,33,39,37,47,91,85,50,72,67,54,54,68,55,36,49,50,32,44,52,71,74,46,64,86,50,54,47,80,40,80,38,77,56,83,66,69,100,48,48,66,63,50,28,52,53,49,56,68,71,38,95,60,75,46,70,43,26,42,34,52,49,89,64,36,56,64,28,16,54,73,48,66,18,47,61,45,79,69,43,64,77,33,73,89,41,82,59,52,42,66,58,34,41,74,38,38,66,82,39,34,64,41,37,30,43,56,46,28,31,71,60,37,41,34,36,31,24,44,56,31,88,90,37,48,38,60,60,44,23,50,51,50,14,49,75,68,43,21,22,26,32,69,59,47,55,59,51,55,47,62,18,47,66,37,33,79,76,77,76,84,54,74,65,56,53,50,50,38,35,51,50,38,50,50,52,40,44,60,49,24,38,67,18,45,80,39,37,32,26,21,36,48,52,38,60,58,47,50,53,50,43,27,71,77,68,72,46,86,53,71,68,54,52,47,54,30,65,72,62,68,56,66,30,39,38,34,33,45,80,74,63,78,77,73,80,75,76,82,64,79,49,72,65,54,39,51,51,44,32,52,54,47,50,51,51,45,62,72,67,66,49,52,67,47,81,37,60,85,53,72,67,56,30,45,52,54,51,50,53,51,51,65,70,55,61,66,52,74,77,58,111

Organism: NCBI:txid1608957